Protein 3NGX (pdb70)

CATH classification: 3.40.50.720 (+1 more: 3.40.50.10860)

B-factor: mean 32.27, std 13.04, range [3.99, 75.67]

Solvent-accessible surface area: 23580 Å² total; per-residue (Å²): 140,60,2,114,0,78,68,6,8,118,118,24,20,128,87,10,71,34,75,11,124,196,48,55,17,160,1,24,2,30,0,0,4,12,28,105,58,118,48,4,14,87,60,0,112,14,0,54,139,69,0,181,173,4,41,6,65,18,64,50,25,95,55,137,137,24,58,49,174,87,0,55,123,78,0,54,58,5,16,147,54,116,134,19,16,0,0,4,1,3,72,81,29,60,206,78,39,48,18,43,57,0,1,127,62,4,33,55,62,7,0,0,15,0,10,3,4,46,0,4,0,23,1,2,11,78,100,53,31,0,16,4,6,26,0,47,0,0,0,6,0,0,70,78,68,52,36,102,73,23,41,1,1,0,0,24,59,36,26,69,11,0,6,2,0,4,4,0,0,1,26,67,52,2,6,2,1,5,0,8,106,112,11,131,79,29,9,52,32,0,102,86,8,64,0,0,0,0,12,55,47,135,63,36,34,0,44,101,125,25,2,44,89,34,1,0,0,0,4,17,4,105,15,150,61,119,162,120,53,56,3,0,11,54,74,148,49,0,23,159,60,7,68,1,0,2,22,33,87,12,1,13,38,26,0,24,2,0,2,0,0,27,2,0,5,75,0,5,61,49,21,122,118,100,169,150,52,5,128,0,94,75,10,8,78,112,26,3,123,88,2,75,35,42,12,120,170,54,58,16,158,0,24,2,34,0,2,3,8,28,124,54,121,53,4,16,93,55,0,114,14,0,36,141,58,0,148,116,2,42,3,69,9,72,53,30,95,51,142,130,26,67,40,164,81,3,62,137,82,2,62,70,2,13,162,52,110,140,16,18,0,0,5,1,2,69,81,26,54,208,85,51,48,19,43,62,0,0,132,60,5,34,64,56,6,1,0,19,0,12,4,6,41,0,3,0,21,0,4,8,83,101,55,37,0,7,4,5,29,0,45,0,0,1,12,0,0,65,80,64,45,31,98,81,26,32,1,1,0,0,21,62,38,22,65,12,0,6,0,0,4,4,0,0,1,26,67,37,4,1,3,5,6,0,7,107,102,13,173,82,28,6,52,28,0,104,90,11,67,0,0,1,0,17,49,43,145,70,34,32,0,45,97,135,27,3,45,84,33,1,0,0,0,6,15,4,113,18,156,60,127,144,137,54,44,2,0,5,58,80,145,41,0,19,153,67,8,72,1,1,1,20,34,92,23,2,12,37,26,0,25,3,1,3,0,0,30,2,0,2,81,0,6,52,54,17,131,118,94,162

Nearest PDB structures (foldseek):
  3ngl-assembly1_C  TM=1.002E+00  e=8.909E-53  Thermoplasma acidophilum
  3l07-assembly1_A  TM=9.560E-01  e=1.384E-26  Francisella tularensis subsp. tularensis SCHU S4
  9iuo-assembly1_A  TM=9.461E-01  e=1.171E-24  Homo sapiens
  4b4v-assembly1_B  TM=9.191E-01  e=6.097E-24  Acinetobacter baumannii ATCC 19606 = CIP 70.34 = JCM 6841
  4a5o-assembly2_D  TM=9.239E-01  e=5.607E-23  Pseudomonas aeruginosa PAO1

Sequence (550 aa):
KILRGEEIAEKKAENLHGIIERSGLEPSLKLIQIGDNEAASIYARAKIRRGKKIGIAVDLEKYDDISMKDLLKRIDDLAKDPQINGIMIENPLPKGFDYYEIVRNIPYYKDVDALSPYNQGLIALNREFLVPATPRAVIDIMDYYGYHENTVTIVNRSPVVGRPLSMMLLNRNYTVSVCHSKTKDIGSMTRSSKIVVVAVGRPGFLNREMVTPGSVVIDVGINYVNDKVVGDANFEDLSEYVEAITPVPGGVGPITATNILENVVKAAEFQKNNLKILRGEEIAEKKAENLHGIIERSGLEPSLKLIQIGDNEAASIYARAKIRRGKKIGIAVDLEKYDDISMKDLLKRIDDLAKDPQINGIMIENPLPKGFDYYEIVRNIPYYKDVDALSPYNQGLIALNREFLVPATPRAVIDIMDYYGYHENTVTIVNRSPVVGRPLSMMLLNRNYTVSVCHSKTKDIGSMTRSSKIVVVAVGRPGFLNREMVTPGSVVIDVGINYVNDKVVGDANFEDLSEYVEAITPVPGGVGPITATNILENVVKAAEFQKNNL

Radius of gyration: 24.46 Å; Cα contacts (8 Å, |Δi|>4): 1178; chains: 2; bounding box: 68×54×54 Å

Foldseek 3Di:
DAQFCQVLQVVLLVVLLVLCVVVVFQFEEEEEEEACDDVQVVLLVLLCVSCVVSRYHYYYDYDPDDDPVRVLVVQLVLLPPLNHLAYYYTDDDDPPDDPQVSQLSRPCLRHLQQLHPVQLVCLLVLNHQHAHQLLVLVVSSCVVVPHAQWEEEEADDDSNHQRSNVSNNVSRNHHYHYDYPPDPCQLVRQQVTQEYEYEDQAAAQAAPSSYAQNHAYQFSHWYQDPNDTATNHPCVRPVVRHPYYHGPPRHSVSNRSSSSVVSSSSSRVCSVVPD/DEQFCQVLQVVLLVVLLVLCVVVVFQFEAEEEEEADDDVQVVLLVVLCVSCVVRRYHYDYDYDPDDDPVVLLVVQLVLQVPLNHLAYYYTDDDDPPDDPQVSLCSRPQLRHLQQLHPVQLVCLQVLNHQRAHQLLVLVVSRCVVVPNAQWEEEEADDDSRHDSSNQSNNVSRNHHYHYHYDPDPDQLVVQAVTQEYEDAHQAAQQAAPSRYFQSHEYEFPYWYADPNDTATNHDVVRPVVTHPYYYGPPGHSPNNRSSSSVVSSSSSRVVSVPPD

Secondary structure (DSSP, 8-state):
-B---HHHHHHHHHHHHHHHHHTT---EEEEEEES--HHHHHHHHHHHHHHHHHT-EEEEEEESS--HHHHHHHHHHHHH-TT--EEEE-S---TT--HHHHHTTS-GGGBTT--SHHHHHHHHTT--SS--HHHHHHHHHHHHHT--S-EEEEE---TTTHHHHHHHHHHTT-EEEEE-TT-S-HHHHHHHSSEEEE-SS-TT-B-GGG--TT-EEEE---EEETTEEE-SB-HHHHHTTSSEE--TTTSSHHHHHHHHHHHHHHHHHHHHHH-/-B--SHHHHHHHHHHHHHHHHTTT---EEEEEEES--HHHHHHHHHHHHHHHHHT-EEEEEEES---HHHHHHHHHHHHH-TT--EEEE-S---TT--HHHHHTTS-GGGBTT--SHHHHHHHHTT--SS--HHHHHHHHHHHHTT--S-EEEEE---TTTHHHHHHHHHTTT-EEEEE-TT-S-HHHHHTTSSEEEE-S--TT-B-GGG--TT-EEEE---EESSSSEE-SB-HHHHTTTSSEE--TTTSSGGGHHHHHHHHHHHHHHHHHHH-

InterPro domains:
  IPR000672 Tetrahydrofolate dehydrogenase/cyclohydrolase [MF_01576] (1-273)
  IPR000672 Tetrahydrofolate dehydrogenase/cyclohydrolase [PR00085] (28-50)
  IPR000672 Tetrahydrofolate dehydrogenase/cyclohydrolase [PR00085] (68-95)
  IPR000672 Tetrahydrofolate dehydrogenase/cyclohydrolase [PR00085] (103-124)
  IPR000672 Tetrahydrofolate dehydrogenase/cyclohydrolase [PR00085] (146-166)
  IPR000672 Tetrahydrofolate dehydrogenase/cyclohydrolase [PR00085] (195-224)
  IPR000672 Tetrahydrofolate dehydrogenase/cyclohydrolase [PR00085] (229-245)
  IPR000672 Tetrahydrofolate dehydrogenase/cyclohydrolase [PR00085] (246-264)
  IPR020630 Tetrahydrofolate dehydrogenase/cyclohydrolase, catalytic domain [PF00763] (4-114)
  IPR020631 Tetrahydrofolate dehydrogenase/cyclohydrolase, NAD(P)-binding domain [PF02882] (133-272)
  IPR020631 Tetrahydrofolate dehydrogenase/cyclohydrolase, NAD(P)-binding domain [cd01080] (109-270)
  IPR020867 Tetrahydrofolate dehydrogenase/cyclohydrolase, conserved site [PS00767] (250-258)
  IPR036291 NAD(P)-binding domain superfamily [SSF51735] (116-271)
  IPR046346 Aminoacid dehydrogenase-like, N-terminal domain superfamily [SSF53223] (1-114)
  IPR054993 Bifunctional methylenetetrahydrofolate dehydrogenase/methenyltetrahydrofolate cyclohydrolase FolD [NF041156] (2-274)

Structure (mmCIF, N/CA/C/O backbone):
data_3NGX
#
_entry.id   3NGX
#
_cell.length_a   66.415
_cell.length_b   52.920
_cell.length_c   86.034
_cell.angle_alpha   90.00
_cell.angle_beta   97.77
_cell.angle_gamma   90.00
#
_symmetry.space_group_name_H-M   'P 1 21 1'
#
loop_
_entity.id
_entity.type
_entity.pdbx_description
1 polymer 'Bifunctional protein folD'
2 water water
#
loop_
_atom_site.group_PDB
_atom_site.id
_atom_site.type_symbol
_atom_site.label_atom_id
_atom_site.label_alt_id
_atom_site.label_comp_id
_atom_site.label_asym_id
_atom_site.label_entity_id
_atom_site.label_seq_id
_atom_site.pdbx_PDB_ins_code
_atom_site.Cartn_x
_atom_site.Cartn_y
_atom_site.Cartn_z
_atom_site.occupancy
_atom_site.B_iso_or_equiv
_atom_site.auth_seq_id
_atom_site.auth_comp_id
_atom_site.auth_asym_id
_atom_site.auth_atom_id
_atom_site.pdbx_PDB_model_num
ATOM 1 N N . LYS A 1 2 ? 8.637 -4.951 -3.202 1.00 26.11 2 LYS A N 1
ATOM 2 C CA . LYS A 1 2 ? 8.742 -6.339 -2.687 1.00 25.51 2 LYS A CA 1
ATOM 3 C C . LYS A 1 2 ? 9.561 -6.436 -1.396 1.00 24.98 2 LYS A C 1
ATOM 4 O O . LYS A 1 2 ? 9.242 -7.257 -0.578 1.00 26.31 2 LYS A O 1
ATOM 10 N N . ILE A 1 3 ? 10.580 -5.611 -1.167 1.00 23.04 3 ILE A N 1
ATOM 11 C CA . ILE A 1 3 ? 11.149 -5.622 0.184 1.00 22.85 3 ILE A CA 1
ATOM 12 C C . ILE A 1 3 ? 10.613 -4.454 0.969 1.00 23.07 3 ILE A C 1
ATOM 13 O O . ILE A 1 3 ? 10.848 -3.314 0.597 1.00 24.25 3 ILE A O 1
ATOM 18 N N . LEU A 1 4 ? 9.789 -4.733 1.978 1.00 22.69 4 LEU A N 1
ATOM 19 C CA . LEU A 1 4 ? 9.035 -3.630 2.630 1.00 22.94 4 LEU A CA 1
ATOM 20 C C . LEU A 1 4 ? 9.824 -3.021 3.753 1.00 21.94 4 LEU A C 1
ATOM 21 O O . LEU A 1 4 ? 9.754 -3.477 4.865 1.00 23.80 4 LEU A O 1
ATOM 26 N N .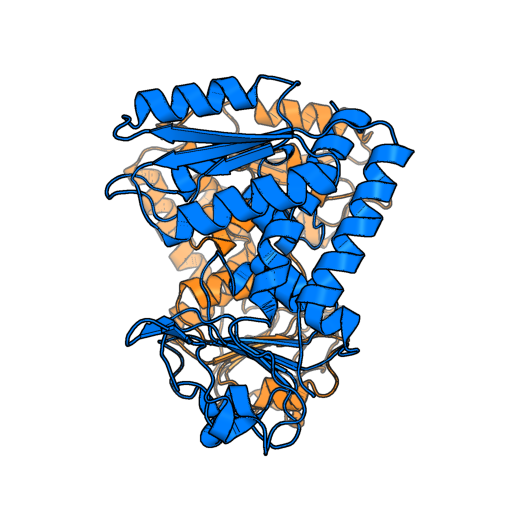 ARG A 1 5 ? 10.638 -2.038 3.421 1.00 21.22 5 ARG A N 1
ATOM 27 C CA . ARG A 1 5 ? 11.547 -1.391 4.376 1.00 21.90 5 ARG A CA 1
ATOM 28 C C . ARG A 1 5 ? 10.882 -0.256 5.116 1.00 20.75 5 ARG A C 1
ATOM 29 O O . ARG A 1 5 ? 10.004 0.426 4.584 1.00 20.42 5 ARG A O 1
ATOM 37 N N . GLY A 1 6 ? 11.352 -0.022 6.324 1.00 20.49 6 GLY A N 1
ATOM 38 C CA . GLY A 1 6 ? 10.743 0.958 7.175 1.00 21.17 6 GLY A CA 1
ATOM 39 C C . GLY A 1 6 ? 11.456 2.280 7.391 1.00 22.94 6 GLY A C 1
ATOM 40 O O . GLY A 1 6 ? 10.800 3.222 7.803 1.00 22.40 6 GLY A O 1
ATOM 41 N N . GLU A 1 7 ? 12.774 2.365 7.124 1.00 24.84 7 GLU A N 1
ATOM 42 C CA . GLU A 1 7 ? 13.583 3.473 7.642 1.00 27.32 7 GLU A CA 1
ATOM 43 C C . GLU A 1 7 ? 13.252 4.741 6.902 1.00 27.36 7 GLU A C 1
ATOM 44 O O . GLU A 1 7 ? 13.185 5.809 7.503 1.00 27.57 7 GLU A O 1
ATOM 50 N N . GLU A 1 8 ? 12.940 4.589 5.620 1.00 27.34 8 GLU A N 1
ATOM 51 C CA . GLU A 1 8 ? 12.631 5.706 4.727 1.00 27.21 8 GLU A CA 1
ATOM 52 C C . GLU A 1 8 ? 11.262 6.287 5.081 1.00 26.22 8 GLU A C 1
ATOM 53 O O . GLU A 1 8 ? 11.009 7.500 4.926 1.00 24.49 8 GLU A O 1
ATOM 59 N N . ILE A 1 9 ? 10.380 5.392 5.542 1.00 25.22 9 ILE A N 1
ATOM 60 C CA . ILE A 1 9 ? 9.082 5.782 6.064 1.00 23.59 9 ILE A CA 1
ATOM 61 C C . ILE A 1 9 ? 9.257 6.542 7.363 1.00 23.12 9 ILE A C 1
ATOM 62 O O . ILE A 1 9 ? 8.603 7.531 7.537 1.00 23.53 9 ILE A O 1
ATOM 67 N N . ALA A 1 10 ? 10.121 6.071 8.268 1.00 23.07 10 ALA A N 1
ATOM 68 C CA . ALA A 1 10 ? 10.426 6.786 9.508 1.00 23.51 10 ALA A CA 1
ATOM 69 C C . ALA A 1 10 ? 11.010 8.188 9.230 1.00 24.99 10 ALA A C 1
ATOM 70 O O . ALA A 1 10 ? 10.726 9.132 9.992 1.00 24.32 10 ALA A O 1
ATOM 72 N N . GLU A 1 11 ? 11.864 8.300 8.195 1.00 25.65 11 GLU A N 1
ATOM 73 C CA . GLU A 1 11 ? 12.518 9.568 7.868 1.00 26.76 11 GLU A CA 1
ATOM 74 C C . GLU A 1 11 ? 11.484 10.564 7.383 1.00 26.28 11 GLU A C 1
ATOM 75 O O . GLU A 1 11 ? 11.501 11.699 7.827 1.00 26.18 11 GLU A O 1
ATOM 81 N N . LYS A 1 12 ? 10.545 10.128 6.540 1.00 25.62 12 LYS A N 1
ATOM 82 C CA . LYS A 1 12 ? 9.461 11.014 6.075 1.00 25.92 12 LYS A CA 1
ATOM 83 C C . LYS A 1 12 ? 8.535 11.482 7.190 1.00 25.92 12 LYS A C 1
ATOM 84 O O . LYS A 1 12 ? 8.137 12.656 7.218 1.00 25.12 12 LYS A O 1
ATOM 90 N N . LYS A 1 13 ? 8.152 10.546 8.061 1.00 24.95 13 LYS A N 1
ATOM 91 C CA . LYS A 1 13 ? 7.351 10.857 9.213 1.00 25.63 13 LYS A CA 1
ATOM 92 C C . LYS A 1 13 ? 8.099 11.848 10.129 1.00 25.34 13 LYS A C 1
ATOM 93 O O . LYS A 1 13 ? 7.527 12.740 10.689 1.00 25.30 13 LYS A O 1
ATOM 99 N N . ALA A 1 14 ? 9.380 11.682 10.278 1.00 26.21 14 ALA A N 1
ATOM 100 C CA . ALA A 1 14 ? 10.081 12.519 11.207 1.00 28.28 14 ALA A CA 1
ATOM 101 C C . ALA A 1 14 ? 10.237 13.955 10.663 1.00 30.22 14 ALA A C 1
ATOM 102 O O . ALA A 1 14 ? 10.126 14.932 11.461 1.00 30.95 14 ALA A O 1
ATOM 104 N N . GLU A 1 15 ? 10.482 14.080 9.345 1.00 31.16 15 GLU A N 1
ATOM 105 C CA . GLU A 1 15 ? 10.461 15.376 8.630 1.00 32.58 15 GLU A CA 1
ATOM 106 C C . GLU A 1 15 ? 9.124 16.075 8.807 1.00 32.79 15 GLU A C 1
ATOM 107 O O . GLU A 1 15 ? 9.055 17.264 9.087 1.00 32.49 15 GLU A O 1
ATOM 113 N N . ASN A 1 16 ? 8.013 15.384 8.648 1.00 33.90 16 ASN A N 1
ATOM 114 C CA . ASN A 1 16 ? 6.828 16.211 8.734 1.00 34.67 16 ASN A CA 1
ATOM 115 C C . ASN A 1 16 ? 6.349 16.508 10.170 1.00 34.33 16 ASN A C 1
ATOM 116 O O . ASN A 1 16 ? 5.625 17.462 10.412 1.00 33.23 16 ASN A O 1
ATOM 121 N N . LEU A 1 17 ? 6.824 15.701 11.115 1.00 34.17 17 LEU A N 1
ATOM 122 C CA . LEU A 1 17 ? 6.644 15.953 12.516 1.00 33.67 17 LEU A CA 1
ATOM 123 C C . LEU A 1 17 ? 7.396 17.245 12.895 1.00 34.05 17 LEU A C 1
ATOM 124 O O . LEU A 1 17 ? 6.839 18.084 13.601 1.00 32.98 17 LEU A O 1
ATOM 129 N N . HIS A 1 18 ? 8.648 17.355 12.431 1.00 34.23 18 HIS A N 1
ATOM 130 C CA . HIS A 1 18 ? 9.489 18.528 12.595 1.00 36.69 18 HIS A CA 1
ATOM 131 C C . HIS A 1 18 ? 8.690 19.715 12.104 1.00 37.41 18 HIS A C 1
ATOM 132 O O . HIS A 1 18 ? 8.414 20.664 12.872 1.00 37.80 18 HIS A O 1
ATOM 139 N N . GLY A 1 19 ? 8.298 19.620 10.833 1.00 37.88 19 GLY A N 1
ATOM 140 C CA . GLY A 1 19 ? 7.446 20.569 10.172 1.00 38.18 19 GLY A CA 1
ATOM 141 C C . GLY A 1 19 ? 6.247 20.969 10.998 1.00 39.08 19 GLY A C 1
ATOM 142 O O . GLY A 1 19 ? 5.987 22.162 11.098 1.00 39.71 19 GLY A O 1
ATOM 143 N N . ILE A 1 20 ? 5.522 20.007 11.580 1.00 39.13 20 ILE A N 1
ATOM 144 C CA . ILE A 1 20 ? 4.303 20.317 12.365 1.00 40.41 20 ILE A CA 1
ATOM 145 C C . ILE A 1 20 ? 4.634 21.088 13.677 1.00 41.50 20 ILE A C 1
ATOM 146 O O . ILE A 1 20 ? 3.915 22.026 14.052 1.00 41.92 20 ILE A O 1
ATOM 151 N N . ILE A 1 21 ? 5.721 20.696 14.342 1.00 41.67 21 ILE A N 1
ATOM 152 C CA . ILE A 1 21 ? 6.213 21.386 15.517 1.00 43.09 21 ILE A CA 1
ATOM 153 C C . ILE A 1 21 ? 6.592 22.840 15.216 1.00 45.60 21 ILE A C 1
ATOM 154 O O . ILE A 1 21 ? 5.998 23.765 15.811 1.00 46.29 21 ILE A O 1
ATOM 159 N N . GLU A 1 22 ? 7.556 23.039 14.309 1.00 47.34 22 GLU A N 1
ATOM 160 C CA . GLU A 1 22 ? 8.051 24.370 13.992 1.00 49.30 22 GLU A CA 1
ATOM 161 C C . GLU A 1 22 ? 6.926 25.266 13.583 1.00 50.47 22 GLU A C 1
ATOM 162 O O . GLU A 1 22 ? 6.876 26.420 14.015 1.00 51.31 22 GLU A O 1
ATOM 168 N N . ARG A 1 23 ? 6.019 24.707 12.778 1.00 51.34 23 ARG A N 1
ATOM 169 C CA . ARG A 1 23 ? 4.848 25.408 12.283 1.00 51.98 23 ARG A CA 1
ATOM 170 C C . ARG A 1 23 ? 4.036 25.923 13.462 1.00 51.65 23 ARG A C 1
ATOM 171 O O . ARG A 1 23 ? 4.027 27.127 13.679 1.00 52.47 23 ARG A O 1
ATOM 179 N N . SER A 1 24 ? 3.394 25.045 14.241 1.00 51.26 24 SER A N 1
ATOM 180 C CA . SER A 1 24 ? 2.442 25.512 15.267 1.00 50.16 24 SER A CA 1
ATOM 181 C C . SER A 1 24 ? 3.046 25.812 16.644 1.00 48.83 24 SER A C 1
ATOM 182 O O . SER A 1 24 ? 2.355 25.746 17.659 1.00 49.56 24 SER A O 1
ATOM 185 N N . GLY A 1 25 ? 4.325 26.171 16.657 1.00 47.56 25 GLY A N 1
ATOM 186 C CA . GLY A 1 25 ? 5.037 26.600 17.872 1.00 45.74 25 GLY A CA 1
ATOM 187 C C . GLY A 1 25 ? 5.248 25.646 19.055 1.00 44.15 25 GLY A C 1
ATOM 188 O O . GLY A 1 25 ? 5.881 26.047 20.038 1.00 44.64 25 GLY A O 1
ATOM 189 N N . LEU A 1 26 ? 4.741 24.405 18.978 1.00 41.95 26 LEU A N 1
ATOM 190 C CA . LEU A 1 26 ? 4.788 23.462 20.116 1.00 39.21 26 LEU A CA 1
ATOM 191 C C . LEU A 1 26 ? 6.203 23.216 20.545 1.00 37.78 26 LEU A C 1
ATOM 192 O O . LEU A 1 26 ? 7.159 23.381 19.773 1.00 36.98 26 LEU A O 1
ATOM 197 N N . GLU A 1 27 ? 6.331 22.798 21.787 1.00 36.18 27 GLU A N 1
ATOM 198 C CA . GLU A 1 27 ? 7.607 22.363 22.308 1.00 35.67 27 GLU A CA 1
ATOM 199 C C . GLU A 1 27 ? 7.319 21.042 23.052 1.00 33.62 27 GLU A C 1
ATOM 200 O O . GLU A 1 27 ? 7.284 21.026 24.297 1.00 32.51 27 GLU A O 1
ATOM 206 N N . PRO A 1 28 ? 7.050 19.942 22.297 1.00 31.42 28 PRO A N 1
ATOM 207 C CA . PRO A 1 28 ? 6.585 18.732 23.021 1.00 29.97 28 PRO A CA 1
ATOM 208 C C . PRO A 1 28 ? 7.631 18.095 23.928 1.00 29.12 28 PRO A C 1
ATOM 209 O O . PRO A 1 28 ? 8.805 18.031 23.590 1.00 28.39 28 PRO A O 1
ATOM 213 N N . SER A 1 29 ? 7.172 17.686 25.103 1.00 28.50 29 SER A N 1
ATOM 214 C CA . SER A 1 29 ? 7.974 17.008 26.072 1.00 29.18 29 SER A CA 1
ATOM 215 C C . SER A 1 29 ? 7.471 15.607 26.329 1.00 28.15 29 SER A C 1
ATOM 216 O O . SER A 1 29 ? 6.276 15.401 26.555 1.00 27.93 29 SER A O 1
ATOM 219 N N . LEU A 1 30 ? 8.406 14.668 26.379 1.00 28.04 30 LEU A N 1
ATOM 220 C CA . LEU A 1 30 ? 8.079 13.293 26.649 1.00 28.56 30 LEU A CA 1
ATOM 221 C C . LEU A 1 30 ? 8.923 12.744 27.816 1.00 29.05 30 LEU A C 1
ATOM 222 O O . LEU A 1 30 ? 10.152 12.829 27.762 1.00 30.04 30 LEU A O 1
ATOM 227 N N . LYS A 1 31 ? 8.270 12.140 28.816 1.00 29.27 31 LYS A N 1
ATOM 228 C CA . LYS A 1 31 ? 8.949 11.444 29.916 1.00 30.47 31 LYS A CA 1
ATOM 229 C C . LYS A 1 31 ? 8.897 9.936 29.732 1.00 30.82 31 LYS A C 1
ATOM 230 O O . LYS A 1 31 ? 7.868 9.358 29.388 1.00 31.08 31 LYS A O 1
ATOM 236 N N . LEU A 1 32 ? 10.009 9.294 30.011 1.00 30.48 32 LEU A N 1
ATOM 237 C CA . LEU A 1 32 ? 10.114 7.883 29.813 1.00 30.74 32 LEU A CA 1
ATOM 238 C C . LEU A 1 32 ? 10.491 7.359 31.183 1.00 31.30 32 LEU A C 1
ATOM 239 O O . LEU A 1 32 ? 11.396 7.902 31.823 1.00 32.88 32 LEU A O 1
ATOM 244 N N . ILE A 1 33 ? 9.777 6.356 31.667 1.00 31.69 33 ILE A N 1
ATOM 245 C CA . ILE A 1 33 ? 10.088 5.756 32.952 1.00 31.95 33 ILE A CA 1
ATOM 246 C C . ILE A 1 33 ? 10.563 4.350 32.638 1.00 32.35 33 ILE A C 1
ATOM 247 O O . ILE A 1 33 ? 9.923 3.643 31.872 1.00 32.17 33 ILE A O 1
ATOM 252 N N . GLN A 1 34 ? 11.687 3.963 33.219 1.00 32.63 34 GLN A N 1
ATOM 253 C CA . GLN A 1 34 ? 12.206 2.622 33.071 1.00 34.00 34 GLN A CA 1
ATOM 254 C C . GLN A 1 34 ? 12.559 2.071 34.446 1.00 34.86 34 GLN A C 1
ATOM 255 O O . GLN A 1 34 ? 13.118 2.780 35.316 1.00 33.97 34 GLN A O 1
ATOM 261 N N . ILE A 1 35 ? 12.176 0.817 34.661 1.00 35.60 35 ILE A N 1
ATOM 262 C CA . ILE A 1 35 ? 12.476 0.139 35.920 1.00 36.91 35 ILE A CA 1
ATOM 263 C C . ILE A 1 35 ? 13.273 -1.115 35.589 1.00 37.41 35 ILE A C 1
ATOM 264 O O . ILE A 1 35 ? 12.782 -1.948 34.853 1.00 38.28 35 ILE A O 1
ATOM 269 N N . GLY A 1 36 ? 14.488 -1.238 36.120 1.00 38.28 36 GLY A N 1
ATOM 270 C CA . GLY A 1 36 ? 15.350 -2.408 35.836 1.00 40.03 36 GLY A CA 1
ATOM 271 C C . GLY A 1 36 ? 16.349 -2.066 34.752 1.00 40.41 36 GLY A C 1
ATOM 272 O O . GLY A 1 36 ? 16.551 -0.901 34.435 1.00 40.70 36 GLY A O 1
ATOM 273 N N . ASP A 1 37 ? 16.999 -3.052 34.164 1.00 41.29 37 ASP A N 1
ATOM 274 C CA . ASP A 1 37 ? 17.995 -2.659 33.185 1.00 42.39 37 ASP A CA 1
ATOM 275 C C . ASP A 1 37 ? 17.857 -3.427 31.896 1.00 42.11 37 ASP A C 1
ATOM 276 O O . ASP A 1 37 ? 18.825 -3.487 31.099 1.00 42.02 37 ASP A O 1
ATOM 281 N N . ASN A 1 38 ? 16.662 -3.995 31.678 1.00 40.60 38 ASN A N 1
ATOM 282 C CA . ASN A 1 38 ? 16.384 -4.679 30.421 1.00 39.84 38 ASN A CA 1
ATOM 283 C C . ASN A 1 38 ? 16.946 -3.951 29.222 1.00 38.69 38 ASN A C 1
ATOM 284 O O . ASN A 1 38 ? 16.788 -2.739 29.081 1.00 38.91 38 ASN A O 1
ATOM 289 N N . GLU A 1 39 ? 17.586 -4.721 28.350 1.00 37.63 39 GLU A N 1
ATOM 290 C CA . GLU A 1 39 ? 18.402 -4.214 27.265 1.00 36.25 39 GLU A CA 1
ATOM 291 C C . GLU A 1 39 ? 17.510 -3.805 26.066 1.00 34.89 39 GLU A C 1
ATOM 292 O O . GLU A 1 39 ? 17.729 -2.736 25.472 1.00 34.63 39 GLU A O 1
ATOM 298 N N . ALA A 1 40 ? 16.512 -4.614 25.695 1.00 32.27 40 ALA A N 1
ATOM 299 C CA . ALA A 1 40 ? 15.600 -4.111 24.653 1.00 30.59 40 ALA A CA 1
ATOM 300 C C . ALA A 1 40 ? 14.984 -2.746 25.064 1.00 28.92 40 ALA A C 1
ATOM 301 O O . ALA A 1 40 ? 14.971 -1.836 24.295 1.00 28.02 40 ALA A O 1
ATOM 303 N N . ALA A 1 41 ? 14.539 -2.589 26.301 1.00 28.12 41 ALA A N 1
ATOM 304 C CA . ALA A 1 41 ? 13.854 -1.339 26.691 1.00 28.01 41 ALA A CA 1
ATOM 305 C C . ALA A 1 41 ? 14.758 -0.145 26.522 1.00 28.02 41 ALA A C 1
ATOM 306 O O . ALA A 1 41 ? 14.329 0.928 26.125 1.00 27.66 41 ALA A O 1
ATOM 308 N N . SER A 1 42 ? 16.034 -0.365 26.812 1.00 28.74 42 SER A N 1
ATOM 309 C CA . SER A 1 42 ? 17.048 0.676 26.822 1.00 28.48 42 SER A CA 1
ATOM 310 C C . SER A 1 42 ? 17.357 1.168 25.421 1.00 27.48 42 SER A C 1
ATOM 311 O O . SER A 1 42 ? 17.561 2.360 25.200 1.00 27.35 42 SER A O 1
ATOM 314 N N . ILE A 1 43 ? 17.439 0.244 24.486 1.00 26.17 43 ILE A N 1
ATOM 315 C CA . ILE A 1 43 ? 17.709 0.624 23.102 1.00 26.30 43 ILE A CA 1
ATOM 316 C C . ILE A 1 43 ? 16.535 1.446 22.564 1.00 25.93 43 ILE A C 1
ATOM 317 O O . ILE A 1 43 ? 16.730 2.460 21.890 1.00 25.48 43 ILE A O 1
ATOM 322 N N . TYR A 1 44 ? 15.327 0.977 22.886 1.00 25.99 44 TYR A N 1
ATOM 323 C CA . TYR A 1 44 ? 14.073 1.623 22.548 1.00 26.08 44 TYR A CA 1
ATOM 324 C C . TYR A 1 44 ? 14.002 2.995 23.157 1.00 26.53 44 TYR A C 1
ATOM 325 O O . TYR A 1 44 ? 13.672 3.961 22.477 1.00 28.62 44 TYR A O 1
ATOM 334 N N . ALA A 1 45 ? 14.284 3.113 24.439 1.00 26.47 45 ALA A N 1
ATOM 335 C CA . ALA A 1 45 ? 14.345 4.461 25.045 1.00 27.35 45 ALA A CA 1
ATOM 336 C C . ALA A 1 45 ? 15.317 5.443 24.342 1.00 27.49 45 ALA A C 1
ATOM 337 O O . ALA A 1 45 ? 14.947 6.564 23.958 1.00 28.31 45 ALA A O 1
ATOM 339 N N . ARG A 1 46 ? 16.557 5.020 24.175 1.00 27.86 46 ARG A N 1
ATOM 340 C CA . ARG A 1 46 ? 17.568 5.852 23.537 1.00 28.70 46 ARG A CA 1
ATOM 341 C C . ARG A 1 46 ? 17.222 6.215 22.074 1.00 28.23 46 ARG A C 1
ATOM 342 O O . ARG A 1 46 ? 17.549 7.312 21.623 1.00 28.51 46 ARG A O 1
ATOM 350 N N . ALA A 1 47 ? 16.585 5.299 21.335 1.00 26.51 47 ALA A N 1
ATOM 351 C CA . ALA A 1 47 ? 16.084 5.605 19.984 1.00 25.73 47 ALA A CA 1
ATOM 352 C C . ALA A 1 47 ? 15.047 6.715 20.022 1.00 24.83 47 ALA A C 1
ATOM 353 O O . ALA A 1 47 ? 15.078 7.673 19.193 1.00 25.07 47 ALA A O 1
ATOM 355 N N . LYS A 1 48 ? 14.129 6.633 20.978 1.00 23.06 48 LYS A N 1
ATOM 356 C CA . LYS A 1 48 ? 13.207 7.783 21.149 1.00 23.58 48 LYS A CA 1
ATOM 357 C C . LYS A 1 48 ? 13.925 9.100 21.580 1.00 23.51 48 LYS A C 1
ATOM 358 O O . LYS A 1 48 ? 13.589 10.186 21.113 1.00 22.70 48 LYS A O 1
ATOM 364 N N . ILE A 1 49 ? 14.929 9.020 22.436 1.00 23.79 49 ILE A N 1
ATOM 365 C CA . ILE A 1 49 ? 15.649 10.261 22.707 1.00 25.21 49 ILE A CA 1
ATOM 366 C C . ILE A 1 49 ? 16.374 10.805 21.454 1.00 27.61 49 ILE A C 1
ATOM 367 O O . ILE A 1 49 ? 16.331 12.042 21.137 1.00 28.61 49 ILE A O 1
ATOM 372 N N . ARG A 1 50 ? 17.015 9.896 20.728 1.00 28.96 50 ARG A N 1
ATOM 373 C CA . ARG A 1 50 ? 17.804 10.269 19.544 1.00 31.44 50 ARG A CA 1
ATOM 374 C C . ARG A 1 50 ? 16.935 10.910 18.466 1.00 31.84 50 ARG A C 1
ATOM 375 O O . ARG A 1 50 ? 17.237 12.022 18.046 1.00 31.95 50 ARG A O 1
ATOM 383 N N . ARG A 1 51 ? 15.849 10.247 18.037 1.00 33.28 51 ARG A N 1
ATOM 384 C CA . ARG A 1 51 ? 14.978 10.842 17.007 1.00 34.55 51 ARG A CA 1
ATOM 385 C C . ARG A 1 51 ? 14.220 12.058 17.544 1.00 35.46 51 ARG A C 1
ATOM 386 O O . ARG A 1 51 ? 13.882 12.971 16.766 1.00 35.90 51 ARG A O 1
ATOM 394 N N . GLY A 1 52 ? 13.961 12.079 18.856 1.00 35.47 52 GLY A N 1
ATOM 395 C CA . GLY A 1 52 ? 13.326 13.226 19.497 1.00 36.51 52 GLY A CA 1
ATOM 396 C C . GLY A 1 52 ? 14.180 14.476 19.387 1.00 37.50 52 GLY A C 1
ATOM 397 O O . GLY A 1 52 ? 13.695 15.549 19.059 1.00 37.07 52 GLY A O 1
ATOM 398 N N . LYS A 1 53 ? 15.471 14.322 19.636 1.00 38.91 53 LYS A N 1
ATOM 399 C CA . LYS A 1 53 ? 16.403 15.455 19.618 1.00 40.26 53 LYS A CA 1
ATOM 400 C C . LYS A 1 53 ? 16.473 16.088 18.219 1.00 40.07 53 LYS A C 1
ATOM 401 O O . LYS A 1 53 ? 16.623 17.296 18.084 1.00 40.91 53 LYS A O 1
ATOM 407 N N . LYS A 1 54 ? 16.340 15.266 17.183 1.00 40.01 54 LYS A N 1
ATOM 408 C CA . LYS A 1 54 ? 16.370 15.708 15.765 1.00 39.51 54 LYS A CA 1
ATOM 409 C C . LYS A 1 54 ? 15.071 16.392 15.282 1.00 38.19 54 LYS A C 1
ATOM 410 O O . LYS A 1 54 ? 15.122 17.380 14.534 1.00 37.74 54 LYS A O 1
ATOM 416 N N . ILE A 1 55 ? 13.921 15.843 15.701 1.00 36.94 55 ILE A N 1
ATOM 417 C CA . ILE A 1 55 ? 12.566 16.335 15.366 1.00 35.44 55 ILE A CA 1
ATOM 418 C C . ILE A 1 55 ? 12.232 17.632 16.085 1.00 34.09 55 ILE A C 1
ATOM 419 O O . ILE A 1 55 ? 11.392 18.401 15.608 1.00 35.28 55 ILE A O 1
ATOM 424 N N . GLY A 1 56 ? 12.862 17.877 17.234 1.00 32.67 56 GLY A N 1
ATOM 425 C CA . GLY A 1 56 ? 12.477 19.011 18.125 1.00 30.09 56 GLY A CA 1
ATOM 426 C C . GLY A 1 56 ? 11.627 18.616 19.346 1.00 28.27 56 GLY A C 1
ATOM 427 O O . GLY A 1 56 ? 10.755 19.363 19.795 1.00 27.66 56 GLY A O 1
ATOM 428 N N . ILE A 1 57 ? 11.877 17.436 19.895 1.00 26.97 57 ILE A N 1
ATOM 429 C CA . ILE A 1 57 ? 11.036 16.891 20.951 1.00 25.71 57 ILE A CA 1
ATOM 430 C C . ILE A 1 57 ? 11.944 16.605 22.070 1.00 25.71 57 ILE A C 1
ATOM 431 O O . ILE A 1 57 ? 12.926 15.863 21.922 1.00 26.57 57 ILE A O 1
ATOM 436 N N . ALA A 1 58 ? 11.642 17.203 23.204 1.00 25.71 58 ALA A N 1
ATOM 437 C CA . ALA A 1 58 ? 12.440 16.961 24.392 1.00 26.49 58 ALA A CA 1
ATOM 438 C C . ALA A 1 58 ? 12.009 15.619 25.007 1.00 26.48 58 ALA A C 1
ATOM 439 O O . ALA A 1 58 ? 10.888 15.455 25.453 1.00 27.96 58 ALA A O 1
ATOM 441 N N . VAL A 1 59 ? 12.887 14.654 25.019 1.00 26.76 59 VAL A N 1
ATOM 442 C CA . VAL A 1 59 ? 12.565 13.360 25.560 1.00 27.48 59 VAL A CA 1
ATOM 443 C C . VAL A 1 59 ? 13.499 13.061 26.709 1.00 29.38 59 VAL A C 1
ATOM 444 O O . VAL A 1 59 ? 14.723 13.045 26.533 1.00 29.08 59 VAL A O 1
ATOM 448 N N . ASP A 1 60 ? 12.927 12.788 27.879 1.00 30.50 60 ASP A N 1
ATOM 449 C CA . ASP A 1 60 ? 13.750 12.477 29.042 1.00 32.47 60 ASP A CA 1
ATOM 450 C C . ASP A 1 60 ? 13.485 11.082 29.662 1.00 31.90 60 ASP A C 1
ATOM 451 O O . ASP A 1 60 ? 12.335 10.721 29.924 1.00 32.72 60 ASP A O 1
ATOM 456 N N . LEU A 1 61 ? 14.547 10.319 29.895 1.00 31.75 61 LEU A N 1
ATOM 457 C CA . LEU A 1 61 ? 14.463 9.000 30.567 1.00 31.58 61 LEU A CA 1
ATOM 458 C C . LEU A 1 61 ? 14.717 9.102 32.082 1.00 32.05 61 LEU A C 1
ATOM 459 O O . LEU A 1 61 ? 15.559 9.883 32.521 1.00 31.57 61 LEU A O 1
ATOM 464 N N . GLU A 1 62 ? 13.948 8.360 32.874 1.00 32.58 62 GLU A N 1
ATOM 465 C CA . GLU A 1 62 ? 14.146 8.310 34.323 1.00 33.34 62 GLU A CA 1
ATOM 466 C C . GLU A 1 62 ? 14.210 6.852 34.558 1.00 34.33 62 GLU A C 1
ATOM 467 O O . GLU A 1 62 ? 13.189 6.184 34.392 1.00 33.99 62 GLU A O 1
ATOM 473 N N . LYS A 1 63 ? 15.407 6.380 34.901 1.00 35.23 63 LYS A N 1
ATOM 474 C CA . LYS A 1 63 ? 15.678 5.008 35.243 1.00 37.11 63 LYS A CA 1
ATOM 475 C C . LYS A 1 63 ? 15.592 4.870 36.773 1.00 38.98 63 LYS A C 1
ATOM 476 O O . LYS A 1 63 ? 16.027 5.759 37.527 1.00 39.18 63 LYS A O 1
ATOM 482 N N . TYR A 1 64 ? 15.036 3.759 37.234 1.00 40.45 64 TYR A N 1
ATOM 483 C CA . TYR A 1 64 ? 14.983 3.461 38.648 1.00 42.55 64 TYR A CA 1
ATOM 484 C C . TYR A 1 64 ? 15.422 2.035 38.818 1.00 44.50 64 TYR A C 1
ATOM 485 O O . TYR A 1 64 ? 14.822 1.131 38.236 1.00 44.80 64 TYR A O 1
ATOM 494 N N . ASP A 1 65 ? 16.462 1.819 39.618 1.00 47.09 65 ASP A N 1
ATOM 495 C CA . ASP A 1 65 ? 16.868 0.455 39.911 1.00 49.17 65 ASP A CA 1
ATOM 496 C C . ASP A 1 65 ? 15.768 -0.285 40.620 1.00 49.80 65 ASP A C 1
ATOM 497 O O . ASP A 1 65 ? 15.393 -1.382 40.217 1.00 49.82 65 ASP A O 1
ATOM 502 N N . ASP A 1 66 ? 15.223 0.354 41.647 1.00 51.11 66 ASP A N 1
ATOM 503 C CA . ASP A 1 66 ? 14.177 -0.236 42.471 1.00 52.54 66 ASP A CA 1
ATOM 504 C C . ASP A 1 66 ? 13.274 0.920 42.811 1.00 52.18 66 ASP A C 1
ATOM 505 O O . ASP A 1 66 ? 13.761 2.006 43.151 1.00 52.22 66 ASP A O 1
ATOM 510 N N . ILE A 1 67 ? 11.969 0.691 42.691 1.00 51.68 67 ILE A N 1
ATOM 511 C CA . ILE A 1 67 ? 10.973 1.660 43.121 1.00 51.51 67 ILE A CA 1
ATOM 512 C C . ILE A 1 67 ? 9.730 0.900 43.498 1.00 51.82 67 ILE A C 1
ATOM 513 O O . ILE A 1 67 ? 9.407 -0.133 42.903 1.00 52.08 67 ILE A O 1
ATOM 518 N N . SER A 1 68 ? 9.040 1.417 44.499 1.00 52.14 68 SER A N 1
ATOM 519 C CA . SER A 1 68 ? 7.869 0.761 45.028 1.00 52.60 68 SER A CA 1
ATOM 520 C C . SER A 1 68 ? 6.680 1.124 44.157 1.00 52.77 68 SER A C 1
ATOM 521 O O . SER A 1 68 ? 6.732 2.101 43.404 1.00 52.92 68 SER A O 1
ATOM 524 N N . MET A 1 69 ? 5.600 0.361 44.272 1.00 52.94 69 MET A N 1
ATOM 525 C CA . MET A 1 69 ? 4.379 0.749 43.600 1.00 53.21 69 MET A CA 1
ATOM 526 C C . MET A 1 69 ? 3.939 2.147 44.026 1.00 53.10 69 MET A C 1
ATOM 527 O O . MET A 1 69 ? 3.727 3.010 43.165 1.00 53.26 69 MET A O 1
ATOM 532 N N . LYS A 1 70 ? 3.844 2.369 45.345 1.00 52.81 70 LYS A N 1
ATOM 533 C CA . LYS A 1 70 ? 3.374 3.645 45.909 1.00 52.47 70 LYS A CA 1
ATOM 534 C C . LYS A 1 70 ? 4.176 4.857 45.425 1.00 51.31 70 LYS A C 1
ATOM 535 O O . LYS A 1 70 ? 3.575 5.873 45.070 1.00 51.80 70 LYS A O 1
ATOM 541 N N . ASP A 1 71 ? 5.508 4.756 45.429 1.00 49.43 71 ASP A N 1
ATOM 542 C CA . ASP A 1 71 ? 6.378 5.791 44.863 1.00 48.10 71 ASP A CA 1
ATOM 543 C C . ASP A 1 71 ? 6.140 6.014 43.362 1.00 46.53 71 ASP A C 1
ATOM 544 O O . ASP A 1 71 ? 6.114 7.168 42.878 1.00 45.52 71 ASP A O 1
ATOM 549 N N . LEU A 1 72 ? 5.957 4.912 42.637 1.00 44.06 72 LEU A N 1
ATOM 550 C CA . LEU A 1 72 ? 5.928 5.006 41.199 1.00 42.14 72 LEU A CA 1
ATOM 551 C C . LEU A 1 72 ? 4.633 5.683 40.782 1.00 40.54 72 LEU A C 1
ATOM 552 O O . LEU A 1 72 ? 4.637 6.573 39.908 1.00 39.21 72 LEU A O 1
ATOM 557 N N . LEU A 1 73 ? 3.547 5.292 41.446 1.00 39.56 73 LEU A N 1
ATOM 558 C CA . LEU A 1 73 ? 2.248 5.919 41.246 1.00 39.06 73 LEU A CA 1
ATOM 559 C C . LEU A 1 73 ? 2.256 7.401 41.594 1.00 38.68 73 LEU A C 1
ATOM 560 O O . LEU A 1 73 ? 1.615 8.214 40.890 1.00 38.98 73 LEU A O 1
ATOM 565 N N . LYS A 1 74 ? 2.995 7.754 42.651 1.00 37.39 74 LYS A N 1
ATOM 566 C CA . LYS A 1 74 ? 3.152 9.136 43.036 1.00 36.80 74 LYS A CA 1
ATOM 567 C C . LYS A 1 74 ? 3.963 9.890 41.983 1.00 35.51 74 LYS A C 1
ATOM 568 O O . LYS A 1 74 ? 3.568 10.970 41.579 1.00 35.71 74 LYS A O 1
ATOM 574 N N . ARG A 1 75 ? 5.078 9.326 41.524 1.00 34.41 75 ARG A N 1
ATOM 575 C CA . ARG A 1 75 ? 5.818 9.957 40.453 1.00 33.79 75 ARG A CA 1
ATOM 576 C C . ARG A 1 75 ? 4.925 10.234 39.241 1.00 33.96 75 ARG A C 1
ATOM 577 O O . ARG A 1 75 ? 4.949 11.329 38.689 1.00 34.25 75 ARG A O 1
ATOM 585 N N . ILE A 1 76 ? 4.105 9.251 38.854 1.00 34.78 76 ILE A N 1
ATOM 586 C CA . ILE A 1 76 ? 3.299 9.327 37.622 1.00 35.30 76 ILE A CA 1
ATOM 587 C C . ILE A 1 76 ? 2.243 10.429 37.795 1.00 36.32 76 ILE A C 1
ATOM 588 O O . ILE A 1 76 ? 2.077 11.328 36.943 1.00 36.59 76 ILE A O 1
ATOM 593 N N . ASP A 1 77 ? 1.562 10.373 38.927 1.00 36.46 77 ASP A N 1
ATOM 594 C CA . ASP A 1 77 ? 0.660 11.430 39.329 1.00 37.27 77 ASP A CA 1
ATOM 595 C C . ASP A 1 77 ? 1.291 12.819 39.262 1.00 36.22 77 ASP A C 1
ATOM 596 O O . ASP A 1 77 ? 0.650 13.750 38.785 1.00 36.47 77 ASP A O 1
ATOM 601 N N . ASP A 1 78 ? 2.544 12.967 39.672 1.00 35.60 78 ASP A N 1
ATOM 602 C CA . ASP A 1 78 ? 3.185 14.301 39.565 1.00 36.44 78 ASP A CA 1
ATOM 603 C C . ASP A 1 78 ? 3.448 14.761 38.111 1.00 35.76 78 ASP A C 1
ATOM 604 O O . ASP A 1 78 ? 3.203 15.945 37.759 1.00 35.44 78 ASP A O 1
ATOM 609 N N . LEU A 1 79 ? 3.933 13.826 37.272 1.00 35.14 79 LEU A N 1
ATOM 610 C CA . LEU A 1 79 ? 4.092 14.066 35.826 1.00 33.49 79 LEU A CA 1
ATOM 611 C C . LEU A 1 79 ? 2.755 14.336 35.165 1.00 33.40 79 LEU A C 1
ATOM 612 O O . LEU A 1 79 ? 2.654 15.228 34.302 1.00 33.20 79 LEU A O 1
ATOM 617 N N . ALA A 1 80 ? 1.721 13.602 35.590 1.00 32.83 80 ALA A N 1
ATOM 618 C CA . ALA A 1 80 ? 0.364 13.815 35.100 1.00 33.53 80 ALA A CA 1
ATOM 619 C C . ALA A 1 80 ? -0.105 15.258 35.258 1.00 34.19 80 ALA A C 1
ATOM 620 O O . ALA A 1 80 ? -0.812 15.768 34.388 1.00 34.60 80 ALA A O 1
ATOM 622 N N . LYS A 1 81 ? 0.279 15.908 36.365 1.00 34.48 81 LYS A N 1
ATOM 623 C CA . LYS A 1 81 ? -0.201 17.269 36.684 1.00 35.07 81 LYS A CA 1
ATOM 624 C C . LYS A 1 81 ? 0.660 18.404 36.122 1.00 34.53 81 LYS A C 1
ATOM 625 O O . LYS A 1 81 ? 0.231 19.548 36.068 1.00 35.23 81 LYS A O 1
ATOM 631 N N . ASP A 1 82 ? 1.881 18.088 35.739 1.00 33.71 82 ASP A N 1
ATOM 632 C CA . ASP A 1 82 ? 2.766 19.056 35.161 1.00 32.92 82 ASP A CA 1
ATOM 633 C C . ASP A 1 82 ? 2.404 19.398 33.690 1.00 33.54 82 ASP A C 1
ATOM 634 O O . ASP A 1 82 ? 2.713 18.614 32.772 1.00 33.73 82 ASP A O 1
ATOM 639 N N . PRO A 1 83 ? 1.757 20.572 33.449 1.00 33.33 83 PRO A N 1
ATOM 640 C CA . PRO A 1 83 ? 1.435 21.016 32.061 1.00 33.17 83 PRO A CA 1
ATOM 641 C C . PRO A 1 83 ? 2.666 21.150 31.158 1.00 33.07 83 PRO A C 1
ATOM 642 O O . PRO A 1 83 ? 2.553 21.298 29.933 1.00 32.82 83 PRO A O 1
ATOM 646 N N . GLN A 1 84 ? 3.840 21.117 31.761 1.00 32.62 84 GLN A N 1
ATOM 647 C CA . GLN A 1 84 ? 5.068 21.126 30.996 1.00 32.73 84 GLN A CA 1
ATOM 648 C C . GLN A 1 84 ? 5.362 19.718 30.406 1.00 30.79 84 GLN A C 1
ATOM 649 O O . GLN A 1 84 ? 6.172 19.599 29.509 1.00 30.62 84 GLN A O 1
ATOM 655 N N . ILE A 1 85 ? 4.719 18.669 30.930 1.00 28.74 85 ILE A N 1
ATOM 656 C CA . ILE A 1 85 ? 4.931 17.278 30.431 1.00 28.52 85 ILE A CA 1
ATOM 657 C C . ILE A 1 85 ? 3.818 16.834 29.493 1.00 26.00 85 ILE A C 1
ATOM 658 O O . ILE A 1 85 ? 2.699 16.592 29.935 1.00 26.34 85 ILE A O 1
ATOM 663 N N . ASN A 1 86 ? 4.098 16.733 28.205 1.00 24.15 86 ASN A N 1
ATOM 664 C CA . ASN A 1 86 ? 3.007 16.341 27.306 1.00 22.85 86 ASN A CA 1
ATOM 665 C C . ASN A 1 86 ? 2.720 14.853 27.252 1.00 21.44 86 ASN A C 1
ATOM 666 O O . ASN A 1 86 ? 1.575 14.452 27.246 1.00 21.85 86 ASN A O 1
ATOM 671 N N . GLY A 1 87 ? 3.757 14.038 27.253 1.00 20.85 87 GLY A N 1
ATOM 672 C CA . GLY A 1 87 ? 3.581 12.589 27.203 1.00 19.78 87 GLY A CA 1
ATOM 673 C C . GLY A 1 87 ? 4.312 11.888 28.325 1.00 19.74 87 GLY A C 1
ATOM 674 O O . GLY A 1 87 ? 5.351 12.340 28.803 1.00 18.42 87 GLY A O 1
ATOM 675 N N . ILE A 1 88 ? 3.730 10.779 28.753 1.00 19.91 88 ILE A N 1
ATOM 676 C CA . ILE A 1 88 ? 4.339 9.904 29.727 1.00 20.74 88 ILE A CA 1
ATOM 677 C C . ILE A 1 88 ? 4.255 8.452 29.274 1.00 21.57 88 ILE A C 1
ATOM 678 O O . ILE A 1 88 ? 3.191 7.971 28.835 1.00 21.74 88 ILE A O 1
ATOM 683 N N . MET A 1 89 ? 5.372 7.746 29.405 1.00 22.26 89 MET A N 1
ATOM 684 C CA . MET A 1 89 ? 5.450 6.395 28.896 1.00 22.96 89 MET A CA 1
ATOM 685 C C . MET A 1 89 ? 6.200 5.520 29.877 1.00 23.22 89 MET A C 1
ATOM 686 O O . MET A 1 89 ? 7.231 5.938 30.343 1.00 23.77 89 MET A O 1
ATOM 691 N N . ILE A 1 90 ? 5.719 4.310 30.144 1.00 23.51 90 ILE A N 1
ATOM 692 C CA . ILE A 1 90 ? 6.485 3.321 30.926 1.00 25.68 90 ILE A CA 1
ATOM 693 C C . ILE A 1 90 ? 7.035 2.243 29.968 1.00 26.63 90 ILE A C 1
ATOM 694 O O . ILE A 1 90 ? 6.305 1.627 29.199 1.00 25.22 90 ILE A O 1
ATOM 699 N N . GLU A 1 91 ? 8.333 2.021 30.033 1.00 28.49 91 GLU A N 1
ATOM 700 C CA . GLU A 1 91 ? 8.974 1.029 29.194 1.00 31.24 91 GLU A CA 1
ATOM 701 C C . GLU A 1 91 ? 8.644 -0.382 29.702 1.00 32.71 91 GLU A C 1
ATOM 702 O O . GLU A 1 91 ? 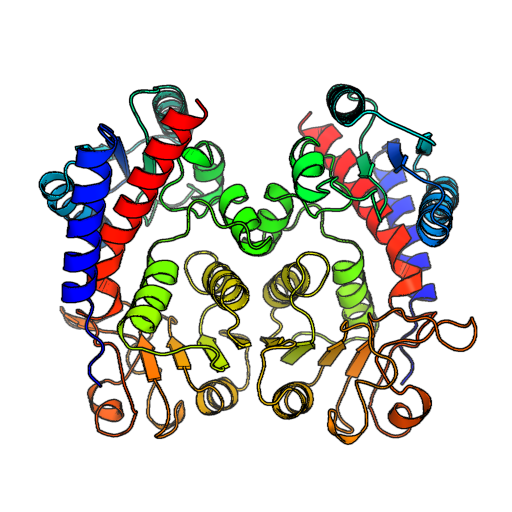8.374 -0.583 30.874 1.00 33.05 91 GLU A O 1
ATOM 708 N N . ASN A 1 92 ? 8.619 -1.331 28.782 1.00 35.19 92 ASN A N 1
ATOM 709 C CA . ASN A 1 92 ? 8.410 -2.742 29.093 1.00 37.49 92 ASN A CA 1
ATOM 710 C C . ASN A 1 92 ? 9.659 -3.562 28.770 1.00 38.25 92 ASN A C 1
ATOM 711 O O . ASN A 1 92 ? 10.442 -3.173 27.906 1.00 38.43 92 ASN A O 1
ATOM 716 N N . PRO A 1 93 ? 9.848 -4.704 29.456 1.00 39.49 93 PRO A N 1
ATOM 717 C CA . PRO A 1 93 ? 8.994 -5.313 30.506 1.00 39.98 93 PRO A CA 1
ATOM 718 C C . PRO A 1 93 ? 9.209 -4.682 31.887 1.00 40.34 93 PRO A C 1
ATOM 719 O O . PRO A 1 93 ? 10.202 -4.004 32.097 1.00 39.96 93 PRO A O 1
ATOM 723 N N . LEU A 1 94 ? 8.250 -4.886 32.792 1.00 41.92 94 LEU A N 1
ATOM 724 C CA . LEU A 1 94 ? 8.307 -4.443 34.195 1.00 43.03 94 LEU A CA 1
ATOM 725 C C . LEU A 1 94 ? 8.610 -5.666 35.070 1.00 44.88 94 LEU A C 1
ATOM 726 O O . LEU A 1 94 ? 8.351 -6.794 34.642 1.00 45.28 94 LEU A O 1
ATOM 731 N N . PRO A 1 95 ? 9.156 -5.461 36.290 1.00 46.63 95 PRO A N 1
ATOM 732 C CA . PRO A 1 95 ? 9.415 -6.641 37.124 1.00 47.87 95 PRO A CA 1
ATOM 733 C C . PRO A 1 95 ? 8.095 -7.140 37.766 1.00 48.90 95 PRO A C 1
ATOM 734 O O . PRO A 1 95 ? 7.104 -6.377 37.830 1.00 48.89 95 PRO A O 1
ATOM 738 N N . LYS A 1 96 ? 8.097 -8.400 38.220 1.00 49.70 96 LYS A N 1
ATOM 739 C CA . LYS A 1 96 ? 6.895 -9.112 38.685 1.00 50.68 96 LYS A CA 1
ATOM 740 C C . LYS A 1 96 ? 6.151 -8.369 39.815 1.00 50.72 96 LYS A C 1
ATOM 741 O O . LYS A 1 96 ? 6.766 -7.640 40.588 1.00 50.70 96 LYS A O 1
ATOM 747 N N . GLY A 1 97 ? 4.828 -8.509 39.868 1.00 50.78 97 GLY A N 1
ATOM 748 C CA . GLY A 1 97 ? 4.009 -7.720 40.790 1.00 50.89 97 GLY A CA 1
ATOM 749 C C . GLY A 1 97 ? 3.425 -6.411 40.246 1.00 51.30 97 GLY A C 1
ATOM 750 O O . GLY A 1 97 ? 2.378 -5.944 40.739 1.00 51.39 97 GLY A O 1
ATOM 751 N N . PHE A 1 98 ? 4.104 -5.802 39.259 1.00 51.15 98 PHE A N 1
ATOM 752 C CA . PHE A 1 98 ? 3.663 -4.528 38.631 1.00 50.34 98 PHE A CA 1
ATOM 753 C C . PHE A 1 98 ? 2.782 -4.800 37.421 1.00 49.90 98 PHE A C 1
ATOM 754 O O . PHE A 1 98 ? 3.273 -5.345 36.431 1.00 50.12 98 PHE A O 1
ATOM 762 N N . ASP A 1 99 ? 1.503 -4.437 37.472 1.00 49.35 99 ASP A N 1
ATOM 763 C CA . ASP A 1 99 ? 0.665 -4.592 36.276 1.00 49.32 99 ASP A CA 1
ATOM 764 C C . ASP A 1 99 ? 0.715 -3.307 35.469 1.00 48.20 99 ASP A C 1
ATOM 765 O O . ASP A 1 99 ? 0.303 -2.247 35.936 1.00 47.99 99 ASP A O 1
ATOM 770 N N . TYR A 1 100 ? 1.208 -3.431 34.244 1.00 46.99 100 TYR A N 1
ATOM 771 C CA . TYR A 1 100 ? 1.299 -2.299 33.348 1.00 45.92 100 TYR A CA 1
ATOM 772 C C . TYR A 1 100 ? -0.017 -1.561 33.217 1.00 46.65 100 TYR A C 1
ATOM 773 O O . TYR A 1 100 ? -0.031 -0.340 33.347 1.00 46.93 100 TYR A O 1
ATOM 782 N N . TYR A 1 101 ? -1.103 -2.309 32.952 1.00 47.73 101 TYR A N 1
ATOM 783 C CA . TYR A 1 101 ? -2.458 -1.755 32.682 1.00 47.90 101 TYR A CA 1
ATOM 784 C C . TYR A 1 101 ? -3.059 -1.065 33.890 1.00 48.97 101 TYR A C 1
ATOM 785 O O . TYR A 1 101 ? -3.903 -0.180 33.736 1.00 49.37 101 TYR A O 1
ATOM 794 N N . GLU A 1 102 ? -2.598 -1.456 35.081 1.00 49.56 102 GLU A N 1
ATOM 795 C CA . GLU A 1 102 ? -2.981 -0.813 36.335 1.00 50.28 102 GLU A CA 1
ATOM 796 C C . GLU A 1 102 ? -2.346 0.555 36.435 1.00 49.85 102 GLU A C 1
ATOM 797 O O . GLU A 1 102 ? -2.984 1.523 36.858 1.00 50.29 102 GLU A O 1
ATOM 803 N N . ILE A 1 103 ? -1.074 0.632 36.064 1.00 49.62 103 ILE A N 1
ATOM 804 C CA . ILE A 1 103 ? -0.307 1.869 36.229 1.00 49.16 103 ILE A CA 1
ATOM 805 C C . ILE A 1 103 ? -0.782 2.863 35.184 1.00 48.56 103 ILE A C 1
ATOM 806 O O . ILE A 1 103 ? -1.147 3.991 35.465 1.00 48.61 103 ILE A O 1
ATOM 811 N N . VAL A 1 104 ? -0.836 2.378 33.967 1.00 48.53 104 VAL A N 1
ATOM 812 C CA . VAL A 1 104 ? -1.102 3.192 32.808 1.00 48.30 104 VAL A CA 1
ATOM 813 C C . VAL A 1 104 ? -2.444 4.008 32.808 1.00 48.56 104 VAL A C 1
ATOM 814 O O . VAL A 1 104 ? -2.476 5.130 32.322 1.00 47.97 104 VAL A O 1
ATOM 818 N N . ARG A 1 105 ? -3.520 3.464 33.398 1.00 48.93 105 ARG A N 1
ATOM 819 C CA . ARG A 1 105 ? -4.814 4.177 33.520 1.00 48.33 105 ARG A CA 1
ATOM 820 C C . ARG A 1 105 ? -4.784 5.409 34.471 1.00 47.41 105 ARG A C 1
ATOM 821 O O . ARG A 1 105 ? -5.749 6.188 34.528 1.00 47.38 105 ARG A O 1
ATOM 829 N N . ASN A 1 106 ? -3.671 5.588 35.180 1.00 45.66 106 ASN A N 1
ATOM 830 C CA . ASN A 1 106 ? -3.424 6.784 35.996 1.00 44.33 106 ASN A CA 1
ATOM 831 C C . ASN A 1 106 ? -2.740 7.952 35.241 1.00 42.25 106 ASN A C 1
ATOM 832 O O . ASN A 1 106 ? -2.547 9.056 35.803 1.00 41.49 106 ASN A O 1
ATOM 837 N N . ILE A 1 107 ? -2.369 7.674 33.984 1.00 38.63 107 ILE A N 1
ATOM 838 C CA . ILE A 1 107 ? -1.814 8.649 33.063 1.00 35.60 107 ILE A CA 1
ATOM 839 C C . ILE A 1 107 ? -3.000 9.170 32.275 1.00 33.85 107 ILE A C 1
ATOM 840 O O . ILE A 1 107 ? -3.728 8.377 31.692 1.00 34.38 107 ILE A O 1
ATOM 845 N N . PRO A 1 108 ? -3.234 10.492 32.276 1.00 31.58 108 PRO A N 1
ATOM 846 C CA . PRO A 1 108 ? -4.336 11.004 31.461 1.00 30.52 108 PRO A CA 1
ATOM 847 C C . PRO A 1 108 ? -4.245 10.520 30.032 1.00 29.06 108 PRO A C 1
ATOM 848 O O . PRO A 1 108 ? -3.149 10.540 29.432 1.00 29.24 108 PRO A O 1
ATOM 852 N N . TYR A 1 109 ? -5.390 10.122 29.477 1.00 27.47 109 TYR A N 1
ATOM 853 C CA . TYR A 1 109 ? -5.414 9.526 28.154 1.00 25.96 109 TYR A CA 1
ATOM 854 C C . TYR A 1 109 ? -4.738 10.446 27.134 1.00 25.11 109 TYR A C 1
ATOM 855 O O . TYR A 1 109 ? -4.103 9.987 26.191 1.00 23.88 109 TYR A O 1
ATOM 864 N N . TYR A 1 110 ? -4.836 11.753 27.365 1.00 24.33 110 TYR A N 1
ATOM 865 C CA . TYR A 1 110 ? -4.213 12.725 26.456 1.00 23.29 110 TYR A CA 1
ATOM 866 C C . TYR A 1 110 ? -2.725 12.882 26.732 1.00 22.24 110 TYR A C 1
ATOM 867 O O . TYR A 1 110 ? -2.106 13.652 26.043 1.00 22.67 110 TYR A O 1
ATOM 876 N N . LYS A 1 111 ? -2.173 12.195 27.739 1.00 20.19 111 LYS A N 1
ATOM 877 C CA . LYS A 1 111 ? -0.708 12.044 27.838 1.00 19.35 111 LYS A CA 1
ATOM 878 C C . LYS A 1 111 ? -0.156 10.640 27.531 1.00 18.79 111 LYS A C 1
ATOM 879 O O . LYS A 1 111 ? 1.054 10.404 27.609 1.00 18.37 111 LYS A O 1
ATOM 885 N N . ASP A 1 112 ? -1.041 9.699 27.210 1.00 18.13 112 ASP A N 1
ATOM 886 C CA . ASP A 1 112 ? -0.688 8.268 27.221 1.00 16.54 112 ASP A CA 1
ATOM 887 C C . ASP A 1 112 ? -0.092 7.833 25.863 1.00 15.70 112 ASP A C 1
ATOM 888 O O . ASP A 1 112 ? -0.797 7.308 25.014 1.00 14.81 112 ASP A O 1
ATOM 893 N N . VAL A 1 113 ? 1.187 8.083 25.634 1.00 15.39 113 VAL A N 1
ATOM 894 C CA . VAL A 1 113 ? 1.701 8.010 24.239 1.00 15.15 113 VAL A CA 1
ATOM 895 C C . VAL A 1 113 ? 1.857 6.578 23.732 1.00 15.63 113 VAL A C 1
ATOM 896 O O . VAL A 1 113 ? 1.783 6.337 22.556 1.00 16.06 113 VAL A O 1
ATOM 900 N N . ASP A 1 114 ? 2.003 5.625 24.650 1.00 16.88 114 ASP A N 1
ATOM 901 C CA . ASP A 1 114 ? 1.998 4.194 24.324 1.00 17.20 114 ASP A CA 1
ATOM 902 C C . ASP A 1 114 ? 0.604 3.766 23.878 1.00 17.79 114 ASP A C 1
ATOM 903 O O . ASP A 1 114 ? 0.440 2.773 23.123 1.00 16.08 114 ASP A O 1
ATOM 908 N N . ALA A 1 115 ? -0.392 4.490 24.400 1.00 17.48 115 ALA A N 1
ATOM 909 C CA . ALA A 1 115 ? -1.753 4.419 23.869 1.00 19.38 115 ALA A CA 1
ATOM 910 C C . ALA A 1 115 ? -2.346 3.051 24.072 1.00 20.46 115 ALA A C 1
ATOM 911 O O . ALA A 1 115 ? -3.065 2.567 23.202 1.00 21.65 115 ALA A O 1
ATOM 913 N N . LEU A 1 116 ? -2.031 2.430 25.196 1.00 21.46 116 LEU A N 1
ATOM 914 C CA . LEU A 1 116 ? -2.528 1.095 25.513 1.00 22.36 116 LEU A CA 1
ATOM 915 C C . LEU A 1 116 ? -3.567 1.154 26.655 1.00 22.32 116 LEU A C 1
ATOM 916 O O . LEU A 1 116 ? -4.182 0.161 26.993 1.00 24.38 116 LEU A O 1
ATOM 921 N N . SER A 1 117 ? -3.782 2.319 27.225 1.00 21.78 117 SER A N 1
ATOM 922 C CA . SER A 1 117 ? -4.751 2.438 28.302 1.00 22.42 117 SER A CA 1
ATOM 923 C C . SER A 1 117 ? -6.172 2.183 27.730 1.00 21.15 117 SER A C 1
ATOM 924 O O . SER A 1 117 ? -6.340 2.205 26.546 1.00 20.35 117 SER A O 1
ATOM 927 N N . PRO A 1 118 ? -7.167 1.892 28.598 1.00 21.26 118 PRO A N 1
ATOM 928 C CA . PRO A 1 118 ? -8.510 1.586 28.137 1.00 20.63 118 PRO A CA 1
ATOM 929 C C . PRO A 1 118 ? -9.136 2.694 27.320 1.00 20.07 118 PRO A C 1
ATOM 930 O O . PRO A 1 118 ? -9.800 2.462 26.265 1.00 19.36 118 PRO A O 1
ATOM 934 N N . TYR A 1 119 ? -8.884 3.905 27.742 1.00 18.47 119 TYR A N 1
ATOM 935 C CA . TYR A 1 119 ? -9.555 5.010 27.075 1.00 19.21 119 TYR A CA 1
ATOM 936 C C . TYR A 1 119 ? -9.149 5.212 25.616 1.00 18.83 119 TYR A C 1
ATOM 937 O O . TYR A 1 119 ? -9.998 5.396 24.754 1.00 18.86 119 TYR A O 1
ATOM 946 N N . ASN A 1 120 ? -7.849 5.163 25.356 1.00 18.88 120 ASN A N 1
ATOM 947 C CA . ASN A 1 120 ? -7.320 5.217 23.997 1.00 19.53 120 ASN A CA 1
ATOM 948 C C . ASN A 1 120 ? -7.764 4.001 23.172 1.00 19.10 120 ASN A C 1
ATOM 949 O O . ASN A 1 120 ? -8.274 4.171 22.079 1.00 19.38 120 ASN A O 1
ATOM 954 N N . GLN A 1 121 ? -7.708 2.812 23.778 1.00 19.51 121 GLN A N 1
ATOM 955 C CA . GLN A 1 121 ? -8.162 1.567 23.146 1.00 20.71 121 GLN A CA 1
ATOM 956 C C . GLN A 1 121 ? -9.635 1.652 22.759 1.00 20.20 121 GLN A C 1
ATOM 957 O O . GLN A 1 121 ? -10.017 1.257 21.653 1.00 20.22 121 GLN A O 1
ATOM 963 N N . GLY A 1 122 ? -10.467 2.192 23.665 1.00 19.54 122 GLY A N 1
ATOM 964 C CA . GLY A 1 122 ? -11.868 2.353 23.351 1.00 18.56 122 GLY A CA 1
ATOM 965 C C . GLY A 1 122 ? -12.087 3.385 22.251 1.00 18.88 122 GLY A C 1
ATOM 966 O O . GLY A 1 122 ? -12.958 3.188 21.415 1.00 18.88 122 GLY A O 1
ATOM 967 N N . LEU A 1 123 ? -11.319 4.486 22.233 1.00 18.75 123 LEU A N 1
ATOM 968 C CA . LEU A 1 123 ? -11.499 5.507 21.184 1.00 19.05 123 LEU A CA 1
ATOM 969 C C . LEU A 1 123 ? -11.222 4.919 19.812 1.00 20.29 123 LEU A C 1
ATOM 970 O O . LEU A 1 123 ? -11.798 5.374 18.811 1.00 20.76 123 LEU A O 1
ATOM 975 N N . ILE A 1 124 ? -10.318 3.927 19.776 1.00 21.44 124 ILE A N 1
ATOM 976 C CA . ILE A 1 124 ? -10.001 3.181 18.565 1.00 21.69 124 ILE A CA 1
ATOM 977 C C . ILE A 1 124 ? -11.127 2.254 18.109 1.00 22.00 124 ILE A C 1
ATOM 978 O O . ILE A 1 124 ? -11.531 2.301 16.961 1.00 22.55 124 ILE A O 1
ATOM 983 N N . ALA A 1 125 ? -11.600 1.403 19.008 1.00 22.74 125 ALA A N 1
ATOM 984 C CA . ALA A 1 125 ? -12.861 0.672 18.872 1.00 23.24 125 ALA A CA 1
ATOM 985 C C . ALA A 1 125 ? -14.004 1.483 18.322 1.00 24.41 125 ALA A C 1
ATOM 986 O O . ALA A 1 125 ? -14.745 0.994 17.445 1.00 24.39 125 ALA A O 1
ATOM 988 N N . LEU A 1 126 ? -14.141 2.728 18.783 1.00 24.95 126 LEU A N 1
ATOM 989 C CA . LEU A 1 126 ? -15.273 3.548 18.360 1.00 25.70 126 LEU A CA 1
ATOM 990 C C . LEU A 1 126 ? -15.033 4.217 17.024 1.00 25.60 126 LEU A C 1
ATOM 991 O O . LEU A 1 126 ? -15.887 4.992 16.533 1.00 25.77 126 LEU A O 1
ATOM 996 N N . ASN A 1 127 ? -13.871 3.957 16.435 1.00 24.67 127 ASN A N 1
ATOM 997 C CA . ASN A 1 127 ? -13.471 4.702 15.248 1.00 24.29 127 ASN A CA 1
ATOM 998 C C . ASN A 1 127 ? -13.316 6.196 15.477 1.00 24.03 127 ASN A C 1
ATOM 999 O O . ASN A 1 127 ? -13.709 7.009 14.650 1.00 23.80 127 ASN A O 1
ATOM 1004 N N . ARG A 1 128 ? -12.689 6.568 16.588 1.00 24.18 128 ARG A N 1
ATOM 1005 C CA . ARG A 1 128 ? -12.337 7.959 16.799 1.00 23.98 128 ARG A CA 1
ATOM 1006 C C . ARG A 1 128 ? -10.960 8.004 17.343 1.00 23.47 128 ARG A C 1
ATOM 1007 O O . ARG A 1 128 ? -10.740 8.547 18.423 1.00 22.91 128 ARG A O 1
ATOM 1015 N N . GLU A 1 129 ? -10.035 7.411 16.589 1.00 22.18 129 GLU A N 1
ATOM 1016 C CA . GLU A 1 129 ? -8.627 7.388 16.977 1.00 21.41 129 GLU A CA 1
ATOM 1017 C C . GLU A 1 129 ? -8.195 8.777 17.460 1.00 21.23 129 GLU A C 1
ATOM 1018 O O . GLU A 1 129 ? -8.478 9.791 16.830 1.00 19.49 129 GLU A O 1
ATOM 1024 N N . PHE A 1 130 ? -7.548 8.774 18.624 1.00 21.19 130 PHE A N 1
ATOM 1025 C CA . PHE A 1 130 ? -6.774 9.902 19.110 1.00 20.44 130 PHE A CA 1
ATOM 1026 C C . PHE A 1 130 ? -5.284 9.442 19.099 1.00 20.46 130 PHE A C 1
ATOM 1027 O O . PHE A 1 130 ? -4.600 9.587 18.097 1.00 22.09 130 PHE A O 1
ATOM 1035 N N . LEU A 1 131 ? -4.798 8.854 20.189 1.00 20.37 131 LEU A N 1
ATOM 1036 C CA . LEU A 1 131 ? -3.438 8.295 20.287 1.00 19.34 131 LEU A CA 1
ATOM 1037 C C . LEU A 1 131 ? -3.519 6.799 19.957 1.00 19.35 131 LEU A C 1
ATOM 1038 O O . LEU A 1 131 ? -4.421 6.092 20.406 1.00 20.67 131 LEU A O 1
ATOM 1043 N N . VAL A 1 132 ? -2.604 6.284 19.166 1.00 18.95 132 VAL A N 1
ATOM 1044 C CA . VAL A 1 132 ? -2.727 4.887 18.722 1.00 17.05 132 VAL A CA 1
ATOM 1045 C C . VAL A 1 132 ? -1.382 4.183 18.914 1.00 15.33 132 VAL A C 1
ATOM 1046 O O . VAL A 1 132 ? -0.345 4.805 18.756 1.00 12.97 132 VAL A O 1
ATOM 1050 N N . PRO A 1 133 ? -1.401 2.874 19.222 1.00 14.05 133 PRO A N 1
ATOM 1051 C CA . PRO A 1 133 ? -0.127 2.355 19.669 1.00 13.24 133 PRO A CA 1
ATOM 1052 C C . PRO A 1 133 ? 0.862 2.215 18.527 1.00 12.87 133 PRO A C 1
ATOM 1053 O O . PRO A 1 133 ? 0.432 2.038 17.406 1.00 12.12 133 PRO A O 1
ATOM 1057 N N . ALA A 1 134 ? 2.164 2.325 18.830 1.00 12.10 134 ALA A N 1
ATOM 1058 C CA . ALA A 1 134 ? 3.238 2.423 17.794 1.00 13.29 134 ALA A CA 1
ATOM 1059 C C . ALA A 1 134 ? 3.453 1.252 16.785 1.00 13.34 134 ALA A C 1
ATOM 1060 O O . ALA A 1 134 ? 3.766 1.488 15.621 1.00 13.01 134 ALA A O 1
ATOM 1062 N N . THR A 1 135 ? 3.306 0.008 17.221 1.00 15.06 135 THR A N 1
ATOM 1063 C CA . THR A 1 135 ? 3.493 -1.145 16.310 1.00 15.69 135 THR A CA 1
ATOM 1064 C C . THR A 1 135 ? 2.320 -1.272 15.331 1.00 15.38 135 THR A C 1
ATOM 1065 O O . THR A 1 135 ? 2.513 -1.367 14.120 1.00 16.50 135 THR A O 1
ATOM 1069 N N . PRO A 1 136 ? 1.081 -1.263 15.852 1.00 15.45 136 PRO A N 1
ATOM 1070 C CA . PRO A 1 136 ? -0.062 -1.309 14.950 1.00 15.29 136 PRO A CA 1
ATOM 1071 C C . PRO A 1 136 ? 0.011 -0.159 13.954 1.00 16.88 136 PRO A C 1
ATOM 1072 O O . PRO A 1 136 ? -0.173 -0.354 12.734 1.00 17.22 136 PRO A O 1
ATOM 1076 N N . ARG A 1 137 ? 0.298 1.034 14.465 1.00 17.38 137 ARG A N 1
ATOM 1077 C CA . ARG A 1 137 ? 0.518 2.177 13.593 1.00 18.97 137 ARG A CA 1
ATOM 1078 C C . ARG A 1 137 ? 1.575 1.876 12.502 1.00 18.61 137 ARG A C 1
ATOM 1079 O O . ARG A 1 137 ? 1.415 2.252 11.309 1.00 18.58 137 ARG A O 1
ATOM 1087 N N . ALA A 1 138 ? 2.653 1.239 12.932 1.00 16.77 138 ALA A N 1
ATOM 1088 C CA . ALA A 1 138 ? 3.756 0.889 12.041 1.00 18.08 138 ALA A CA 1
ATOM 1089 C C . ALA A 1 138 ? 3.313 -0.103 10.925 1.00 17.78 138 ALA A C 1
ATOM 1090 O O . ALA A 1 138 ? 3.767 0.000 9.791 1.00 18.38 138 ALA A O 1
ATOM 1092 N N . VAL A 1 139 ? 2.437 -1.042 11.287 1.00 16.94 139 VAL A N 1
ATOM 1093 C CA . VAL A 1 139 ? 1.812 -1.930 10.325 1.00 16.49 139 VAL A CA 1
ATOM 1094 C C . VAL A 1 139 ? 1.079 -1.178 9.214 1.00 17.02 139 VAL A C 1
ATOM 1095 O O . VAL A 1 139 ? 1.293 -1.441 8.008 1.00 17.82 139 VAL A O 1
ATOM 1099 N N . ILE A 1 140 ? 0.223 -0.252 9.609 1.00 16.08 140 ILE A N 1
ATOM 1100 C CA . ILE A 1 140 ? -0.549 0.527 8.666 1.00 15.74 140 ILE A CA 1
ATOM 1101 C C . ILE A 1 140 ? 0.307 1.518 7.842 1.00 16.53 140 ILE A C 1
ATOM 1102 O O . ILE A 1 140 ? 0.008 1.772 6.664 1.00 17.58 140 ILE A O 1
ATOM 1107 N N . ASP A 1 141 ? 1.343 2.080 8.451 1.00 16.25 141 ASP A N 1
ATOM 1108 C CA . ASP A 1 141 ? 2.289 2.932 7.747 1.00 16.61 141 ASP A CA 1
ATOM 1109 C C . ASP A 1 141 ? 2.902 2.144 6.585 1.00 16.14 141 ASP A C 1
ATOM 1110 O O . ASP A 1 141 ? 3.113 2.689 5.538 1.00 15.92 141 ASP A O 1
ATOM 1115 N N . ILE A 1 142 ? 3.205 0.867 6.779 1.00 16.59 142 ILE A N 1
ATOM 1116 C CA . ILE A 1 142 ? 3.843 0.083 5.723 1.00 15.82 142 ILE A CA 1
ATOM 1117 C C . ILE A 1 142 ? 2.849 -0.068 4.612 1.00 17.23 142 ILE A C 1
ATOM 1118 O O . ILE A 1 142 ? 3.187 -0.024 3.423 1.00 16.75 142 ILE A O 1
ATOM 1123 N N . MET A 1 143 ? 1.593 -0.267 5.004 1.00 18.17 143 MET A N 1
ATOM 1124 C CA . MET A 1 143 ? 0.576 -0.540 4.026 1.00 18.92 143 MET A CA 1
ATOM 1125 C C . MET A 1 143 ? 0.271 0.772 3.253 1.00 18.69 143 MET A C 1
ATOM 1126 O O . MET A 1 143 ? 0.074 0.739 2.082 1.00 18.24 143 MET A O 1
ATOM 1131 N N . ASP A 1 144 ? 0.208 1.900 3.947 1.00 18.73 144 ASP A N 1
ATOM 1132 C CA . ASP A 1 144 ? -0.036 3.201 3.327 1.00 19.74 144 ASP A CA 1
ATOM 1133 C C . ASP A 1 144 ? 1.065 3.577 2.354 1.00 19.52 144 ASP A C 1
ATOM 1134 O O . ASP A 1 144 ? 0.812 4.069 1.284 1.00 19.75 144 ASP A O 1
ATOM 1139 N N . TYR A 1 145 ? 2.296 3.356 2.760 1.00 19.64 145 TYR A N 1
ATOM 1140 C CA . TYR A 1 145 ? 3.408 3.827 2.014 1.00 20.62 145 TYR A CA 1
ATOM 1141 C C . TYR A 1 145 ? 3.760 2.913 0.828 1.00 20.63 145 TYR A C 1
ATOM 1142 O O . TYR A 1 145 ? 4.369 3.381 -0.114 1.00 21.22 145 TYR A O 1
ATOM 1151 N N . TYR A 1 146 ? 3.363 1.630 0.865 1.00 19.95 146 TYR A N 1
ATOM 1152 C CA . TYR A 1 146 ? 3.612 0.684 -0.234 1.00 19.21 146 TYR A CA 1
ATOM 1153 C C . TYR A 1 146 ? 2.391 0.414 -1.139 1.00 19.65 146 TYR A C 1
ATOM 1154 O O . TYR A 1 146 ? 2.529 -0.249 -2.193 1.00 20.14 146 TYR A O 1
ATOM 1163 N N . GLY A 1 147 ? 1.211 0.879 -0.734 1.00 18.14 147 GLY A N 1
ATOM 1164 C CA . GLY A 1 147 ? 0.087 0.908 -1.661 1.00 18.30 147 GLY A CA 1
ATOM 1165 C C . GLY A 1 147 ? -0.995 -0.154 -1.507 1.00 19.67 147 GLY A C 1
ATOM 1166 O O . GLY A 1 147 ? -1.796 -0.328 -2.412 1.00 21.29 147 GLY A O 1
ATOM 1167 N N . TYR A 1 148 ? -1.059 -0.822 -0.361 1.00 18.34 148 TYR A N 1
ATOM 1168 C CA . TYR A 1 148 ? -2.083 -1.808 -0.036 1.00 18.59 148 TYR A CA 1
ATOM 1169 C C . TYR A 1 148 ? -3.342 -1.282 0.685 1.00 17.95 148 TYR A C 1
ATOM 1170 O O . TYR A 1 148 ? -3.262 -0.805 1.807 1.00 19.57 148 TYR A O 1
ATOM 1179 N N . HIS A 1 149 ? -4.498 -1.373 0.037 1.00 17.47 149 HIS A N 1
ATOM 1180 C CA . HIS A 1 149 ? -5.736 -0.810 0.554 1.00 18.13 149 HIS A CA 1
ATOM 1181 C C . HIS A 1 149 ? -6.907 -1.723 0.385 1.00 18.52 149 HIS A C 1
ATOM 1182 O O . HIS A 1 149 ? -6.874 -2.551 -0.483 1.00 18.24 149 HIS A O 1
ATOM 1189 N N . GLU A 1 150 ? -7.926 -1.590 1.226 1.00 20.00 150 GLU A N 1
ATOM 1190 C CA . GLU A 1 150 ? -9.128 -2.411 1.095 1.00 23.65 150 GLU A CA 1
ATOM 1191 C C . GLU A 1 150 ? -8.915 -3.920 0.844 1.00 23.56 150 GLU A C 1
ATOM 1192 O O . GLU A 1 150 ? -9.626 -4.494 0.046 1.00 24.81 150 GLU A O 1
ATOM 1198 N N . ASN A 1 151 ? -7.926 -4.527 1.504 1.00 23.49 151 ASN A N 1
ATOM 1199 C CA . ASN A 1 151 ? -7.621 -5.961 1.364 1.00 23.05 151 ASN A CA 1
ATOM 1200 C C . ASN A 1 151 ? -8.146 -6.788 2.570 1.00 20.28 151 ASN A C 1
ATOM 1201 O O . ASN A 1 151 ? -8.458 -6.244 3.646 1.00 19.05 151 ASN A O 1
ATOM 1206 N N . THR A 1 152 ? -8.172 -8.111 2.382 1.00 18.40 152 THR A N 1
ATOM 1207 C CA . THR A 1 152 ? -8.292 -9.077 3.494 1.00 15.42 152 THR A CA 1
ATOM 1208 C C . THR A 1 152 ? -6.963 -9.096 4.212 1.00 14.74 152 THR A C 1
ATOM 1209 O O . THR A 1 152 ? -5.891 -9.144 3.593 1.00 13.03 152 THR A O 1
ATOM 1213 N N . VAL A 1 153 ? -7.025 -9.057 5.538 1.00 14.06 153 VAL A N 1
ATOM 1214 C CA . VAL A 1 153 ? -5.815 -9.146 6.339 1.00 11.78 153 VAL A CA 1
ATOM 1215 C C . VAL A 1 153 ? -6.086 -10.236 7.368 1.00 13.41 153 VAL A C 1
ATOM 1216 O O . VAL A 1 153 ? -7.193 -10.248 7.990 1.00 12.73 153 VAL A O 1
ATOM 1220 N N . THR A 1 154 ? -5.103 -11.125 7.577 1.00 12.29 154 THR A N 1
ATOM 1221 C CA . THR A 1 154 ? -5.152 -12.042 8.728 1.00 13.94 154 THR A CA 1
ATOM 1222 C C . THR A 1 154 ? -4.049 -11.601 9.698 1.00 13.59 154 THR A C 1
ATOM 1223 O O . THR A 1 154 ? -2.889 -11.474 9.291 1.00 14.51 154 THR A O 1
ATOM 1227 N N . ILE A 1 155 ? -4.404 -11.379 10.968 1.00 13.86 155 ILE A N 1
ATOM 1228 C CA . ILE A 1 155 ? -3.459 -11.021 12.033 1.00 11.63 155 ILE A CA 1
ATOM 1229 C C . ILE A 1 155 ? -3.287 -12.310 12.858 1.00 13.21 155 ILE A C 1
ATOM 1230 O O . ILE A 1 155 ? -4.273 -12.885 13.304 1.00 11.90 155 ILE A O 1
ATOM 1235 N N . VAL A 1 156 ? -2.050 -12.774 13.058 1.00 13.76 156 VAL A N 1
ATOM 1236 C CA . VAL A 1 156 ? -1.788 -13.903 13.956 1.00 14.22 156 VAL A CA 1
ATOM 1237 C C . VAL A 1 156 ? -1.171 -13.352 15.284 1.00 15.80 156 VAL A C 1
ATOM 1238 O O . VAL A 1 156 ? 0.044 -13.233 15.391 1.00 13.54 156 VAL A O 1
ATOM 1242 N N . ASN A 1 157 ? -2.048 -13.109 16.281 1.00 17.18 157 ASN A N 1
ATOM 1243 C CA . ASN A 1 157 ? -1.811 -12.298 17.492 1.00 18.75 157 ASN A CA 1
ATOM 1244 C C . ASN A 1 157 ? -3.111 -11.651 17.952 1.00 19.44 157 ASN A C 1
ATOM 1245 O O . ASN A 1 157 ? -3.830 -11.006 17.182 1.00 19.06 157 ASN A O 1
ATOM 1250 N N . ARG A 1 158 ? -3.407 -11.822 19.233 1.00 20.98 158 ARG A N 1
ATOM 1251 C CA . ARG A 1 158 ? -4.576 -11.215 19.843 1.00 21.14 158 ARG A CA 1
ATOM 1252 C C . ARG A 1 158 ? -4.207 -10.471 21.159 1.00 22.17 158 ARG A C 1
ATOM 1253 O O . ARG A 1 158 ? -5.040 -10.304 22.088 1.00 21.98 158 ARG A O 1
ATOM 1261 N N . SER A 1 159 ? -2.970 -10.016 21.267 1.00 23.39 159 SER A N 1
ATOM 1262 C CA . SER A 1 159 ? -2.612 -9.334 22.500 1.00 24.91 159 SER A CA 1
ATOM 1263 C C . SER A 1 159 ? -3.108 -7.878 22.399 1.00 25.44 159 SER A C 1
ATOM 1264 O O . SER A 1 159 ? -3.418 -7.412 21.327 1.00 26.07 159 SER A O 1
ATOM 1267 N N . PRO A 1 160 ? -3.226 -7.173 23.530 1.00 26.79 160 PRO A N 1
ATOM 1268 C CA . PRO A 1 160 ? -3.673 -5.783 23.508 1.00 26.36 160 PRO A CA 1
ATOM 1269 C C . PRO A 1 160 ? -2.652 -4.835 22.902 1.00 25.97 160 PRO A C 1
ATOM 1270 O O . PRO A 1 160 ? -3.022 -3.746 22.579 1.00 25.18 160 PRO A O 1
ATOM 1274 N N . VAL A 1 161 ? -1.385 -5.257 22.760 1.00 26.29 161 VAL A N 1
ATOM 1275 C CA . VAL A 1 161 ? -0.279 -4.407 22.263 1.00 25.78 161 VAL A CA 1
ATOM 1276 C C . VAL A 1 161 ? -0.198 -4.400 20.748 1.00 24.89 161 VAL A C 1
ATOM 1277 O O . VAL A 1 161 ? 0.297 -3.447 20.140 1.00 25.95 161 VAL A O 1
ATOM 1281 N N . VAL A 1 162 ? -0.645 -5.473 20.116 1.00 23.26 162 VAL A N 1
ATOM 1282 C CA . VAL A 1 162 ? -0.545 -5.547 18.669 1.00 20.75 162 VAL A CA 1
ATOM 1283 C C . VAL A 1 162 ? -1.897 -5.871 18.052 1.00 18.97 162 VAL A C 1
ATOM 1284 O O . VAL A 1 162 ? -2.559 -5.000 17.521 1.00 16.84 162 VAL A O 1
ATOM 1288 N N . GLY A 1 163 ? -2.293 -7.136 18.167 1.00 19.83 163 GLY A N 1
ATOM 1289 C CA . GLY A 1 163 ? -3.383 -7.741 17.420 1.00 19.64 163 GLY A CA 1
ATOM 1290 C C . GLY A 1 163 ? -4.725 -7.039 17.591 1.00 20.05 163 GLY A C 1
ATOM 1291 O O . GLY A 1 163 ? -5.414 -6.802 16.593 1.00 20.75 163 GLY A O 1
ATOM 1292 N N . ARG A 1 164 ? -5.110 -6.719 18.825 1.00 18.65 164 ARG A N 1
ATOM 1293 C CA . ARG A 1 164 ? -6.437 -6.159 19.028 1.00 18.99 164 ARG A CA 1
ATOM 1294 C C . ARG A 1 164 ? -6.594 -4.722 18.566 1.00 18.36 164 ARG A C 1
ATOM 1295 O O . ARG A 1 164 ? -7.545 -4.411 17.873 1.00 18.53 164 ARG A O 1
ATOM 1303 N N . PRO A 1 165 ? -5.689 -3.813 18.983 1.00 18.40 165 PRO A N 1
ATOM 1304 C CA . PRO A 1 165 ? -5.853 -2.439 18.494 1.00 17.69 165 PRO A CA 1
ATOM 1305 C C . PRO A 1 165 ? -5.650 -2.371 16.989 1.00 17.00 165 PRO A C 1
ATOM 1306 O O . PRO A 1 165 ? -6.331 -1.580 16.296 1.00 17.64 165 PRO A O 1
ATOM 1310 N N . LEU A 1 166 ? -4.798 -3.252 16.478 1.00 16.08 166 LEU A N 1
ATOM 1311 C CA . LEU A 1 166 ? -4.549 -3.321 15.052 1.00 15.14 166 LEU A CA 1
ATOM 1312 C C . LEU A 1 166 ? -5.819 -3.723 14.299 1.00 15.83 166 LEU A C 1
ATOM 1313 O O . LEU A 1 166 ? -6.144 -3.104 13.295 1.00 16.58 166 LEU A O 1
ATOM 1318 N N . SER A 1 167 ? -6.568 -4.725 14.755 1.00 15.15 167 SER A N 1
ATOM 1319 C CA . SER A 1 167 ? -7.766 -5.066 13.990 1.00 16.07 167 SER A CA 1
ATOM 1320 C C . SER A 1 167 ? -8.796 -3.918 13.938 1.00 16.38 167 SER A C 1
ATOM 1321 O O . SER A 1 167 ? -9.564 -3.807 12.952 1.00 17.72 167 SER A O 1
ATOM 1324 N N . MET A 1 168 ? -8.866 -3.116 15.005 1.00 15.78 168 MET A N 1
ATOM 1325 C CA . MET A 1 168 ? -9.793 -1.999 15.085 1.00 16.08 168 MET A CA 1
ATOM 1326 C C . MET A 1 168 ? -9.290 -0.882 14.181 1.00 15.64 168 MET A C 1
ATOM 1327 O O . MET A 1 168 ? -10.094 -0.249 13.481 1.00 14.88 168 MET A O 1
ATOM 1332 N N . MET A 1 169 ? -7.967 -0.656 14.154 1.00 16.41 169 MET A N 1
ATOM 1333 C CA . MET A 1 169 ? -7.405 0.355 13.226 1.00 16.31 169 MET A CA 1
ATOM 1334 C C . MET A 1 169 ? -7.611 -0.102 11.777 1.00 17.18 169 MET A C 1
ATOM 1335 O O . MET A 1 169 ? -7.847 0.745 10.913 1.00 17.50 169 MET A O 1
ATOM 1340 N N . LEU A 1 170 ? -7.576 -1.419 11.497 1.00 16.55 170 LEU A N 1
ATOM 1341 C CA . LEU A 1 170 ? -7.763 -1.863 10.103 1.00 17.58 170 LEU A CA 1
ATOM 1342 C C . LEU A 1 170 ? -9.242 -1.758 9.706 1.00 18.11 170 LEU A C 1
ATOM 1343 O O . LEU A 1 170 ? -9.551 -1.346 8.592 1.00 17.04 170 LEU A O 1
ATOM 1348 N N . LEU A 1 171 ? -10.141 -2.069 10.639 1.00 17.47 171 LEU A N 1
ATOM 1349 C CA . LEU A 1 171 ? -11.540 -1.792 10.404 1.00 17.99 171 LEU A CA 1
ATOM 1350 C C . LEU A 1 171 ? -11.897 -0.305 10.190 1.00 18.30 171 LEU A C 1
ATOM 1351 O O . LEU A 1 171 ? -12.696 0.001 9.332 1.00 18.61 171 LEU A O 1
ATOM 1356 N N . ASN A 1 172 ? -11.354 0.607 10.984 1.00 18.97 172 ASN A N 1
ATOM 1357 C CA . ASN A 1 172 ? -11.465 2.029 10.666 1.00 18.63 172 ASN A CA 1
ATOM 1358 C C . ASN A 1 172 ? -11.020 2.416 9.260 1.00 19.24 172 ASN A C 1
ATOM 1359 O O . ASN A 1 172 ? -11.457 3.432 8.732 1.00 20.54 172 ASN A O 1
ATOM 1364 N N . ARG A 1 173 ? -10.157 1.621 8.640 1.00 17.80 173 ARG A N 1
ATOM 1365 C CA . ARG A 1 173 ? -9.639 1.971 7.326 1.00 17.09 173 ARG A CA 1
ATOM 1366 C C . ARG A 1 173 ? -10.176 1.086 6.230 1.00 17.79 173 ARG A C 1
ATOM 1367 O O . ARG A 1 173 ? -9.659 1.107 5.100 1.00 17.92 173 ARG A O 1
ATOM 1375 N N . ASN A 1 174 ? -11.203 0.288 6.559 1.00 17.55 174 ASN A N 1
ATOM 1376 C CA . ASN A 1 174 ? -11.976 -0.442 5.544 1.00 18.11 174 ASN A CA 1
ATOM 1377 C C . ASN A 1 174 ? -11.413 -1.766 5.134 1.00 16.91 174 ASN A C 1
ATOM 1378 O O . ASN A 1 174 ? -11.855 -2.363 4.169 1.00 17.75 174 ASN A O 1
ATOM 1383 N N . TYR A 1 175 ? -10.419 -2.232 5.850 1.00 16.24 175 TYR A N 1
ATOM 1384 C CA . TYR A 1 175 ? -9.859 -3.540 5.567 1.00 15.25 175 TYR A CA 1
ATOM 1385 C C . TYR A 1 175 ? -10.867 -4.570 6.061 1.00 14.80 175 TYR A C 1
ATOM 1386 O O . TYR A 1 175 ? -11.776 -4.209 6.820 1.00 15.11 175 TYR A O 1
ATOM 1395 N N . THR A 1 176 ? -10.768 -5.806 5.572 1.00 14.80 176 THR A N 1
ATOM 1396 C CA . THR A 1 176 ? -11.538 -6.976 6.121 1.00 15.82 176 THR A CA 1
ATOM 1397 C C . THR A 1 176 ? -10.566 -7.777 7.032 1.00 15.55 176 THR A C 1
ATOM 1398 O O . THR A 1 176 ? -9.418 -7.983 6.685 1.00 15.64 176 THR A O 1
ATOM 1402 N N . VAL A 1 177 ? -10.974 -8.174 8.210 1.00 15.56 177 VAL A N 1
ATOM 1403 C CA . VAL A 1 177 ? -9.963 -8.589 9.183 1.00 16.10 177 VAL A CA 1
ATOM 1404 C C . VAL A 1 177 ? -10.254 -9.932 9.844 1.00 15.88 177 VAL A C 1
ATOM 1405 O O . VAL A 1 177 ? -11.411 -10.238 10.187 1.00 16.22 177 VAL A O 1
ATOM 1409 N N . SER A 1 178 ? -9.216 -10.747 9.991 1.00 14.72 178 SER A N 1
ATOM 1410 C CA . SER A 1 178 ? -9.337 -11.996 10.694 1.00 14.98 178 SER A CA 1
ATOM 1411 C C . SER A 1 178 ? -8.267 -12.021 11.784 1.00 15.34 178 SER A C 1
ATOM 1412 O O . SER A 1 178 ? -7.080 -11.761 11.492 1.00 16.98 178 SER A O 1
ATOM 1415 N N . VAL A 1 179 ? -8.651 -12.340 13.016 1.00 14.70 179 VAL A N 1
ATOM 1416 C CA . VAL A 1 179 ? -7.671 -12.530 14.083 1.00 14.88 179 VAL A CA 1
ATOM 1417 C C . VAL A 1 179 ? -7.609 -13.973 14.483 1.00 16.35 179 VAL A C 1
ATOM 1418 O O . VAL A 1 179 ? -8.628 -14.609 14.858 1.00 18.14 179 VAL A O 1
ATOM 1422 N N . CYS A 1 180 ? -6.425 -14.532 14.437 1.00 16.33 180 CYS A N 1
ATOM 1423 C CA . CYS A 1 180 ? -6.299 -15.852 14.945 1.00 17.96 180 CYS A CA 1
ATOM 1424 C C . CYS A 1 180 ? -5.094 -15.956 15.932 1.00 17.62 180 CYS A C 1
ATOM 1425 O O . CYS A 1 180 ? -4.377 -14.961 16.167 1.00 18.01 180 CYS A O 1
ATOM 1428 N N . HIS A 1 181 ? -4.920 -17.101 16.586 1.00 17.07 181 HIS A N 1
ATOM 1429 C CA . HIS A 1 181 ? -4.133 -17.164 17.816 1.00 17.74 181 HIS A CA 1
ATOM 1430 C C . HIS A 1 181 ? -3.905 -18.628 18.194 1.00 19.42 181 HIS A C 1
ATOM 1431 O O . HIS A 1 181 ? -4.329 -19.528 17.452 1.00 18.90 181 HIS A O 1
ATOM 1438 N N . SER A 1 182 ? -3.297 -18.870 19.366 1.00 21.31 182 SER A N 1
ATOM 1439 C CA . SER A 1 182 ? -2.805 -20.214 19.750 1.00 23.46 182 SER A CA 1
ATOM 1440 C C . SER A 1 182 ? -3.945 -21.230 19.923 1.00 25.03 182 SER A C 1
ATOM 1441 O O . SER A 1 182 ? -3.740 -22.447 19.832 1.00 26.10 182 SER A O 1
ATOM 1444 N N . LYS A 1 183 ? -5.151 -20.717 20.150 1.00 26.22 183 LYS A N 1
ATOM 1445 C CA . LYS A 1 183 ? -6.362 -21.541 20.143 1.00 27.54 183 LYS A CA 1
ATOM 1446 C C . LYS A 1 183 ? -7.074 -21.668 18.766 1.00 28.07 183 LYS A C 1
ATOM 1447 O O . LYS A 1 183 ? -8.139 -22.273 18.694 1.00 29.39 183 LYS A O 1
ATOM 1453 N N . THR A 1 184 ? -6.502 -21.132 17.677 1.00 27.07 184 THR A N 1
ATOM 1454 C CA . THR A 1 184 ? -7.057 -21.430 16.338 1.00 25.65 184 THR A CA 1
ATOM 1455 C C . THR A 1 184 ? -6.525 -22.772 15.818 1.00 26.61 184 THR A C 1
ATOM 1456 O O . THR A 1 184 ? -5.329 -23.002 15.777 1.00 26.24 184 THR A O 1
ATOM 1460 N N . LYS A 1 185 ? -7.403 -23.682 15.446 1.00 27.20 185 LYS A N 1
ATOM 1461 C CA . LYS A 1 185 ? -6.913 -24.989 15.165 1.00 28.84 185 LYS A CA 1
ATOM 1462 C C . LYS A 1 185 ? -6.345 -25.068 13.767 1.00 28.06 185 LYS A C 1
ATOM 1463 O O . LYS A 1 185 ? -5.496 -25.897 13.514 1.00 28.35 185 LYS A O 1
ATOM 1469 N N . ASP A 1 186 ? -6.806 -24.209 12.861 1.00 26.54 186 ASP A N 1
ATOM 1470 C CA . ASP A 1 186 ? -6.267 -24.220 11.523 1.00 25.09 186 ASP A CA 1
ATOM 1471 C C . ASP A 1 186 ? -5.770 -22.837 11.081 1.00 23.78 186 ASP A C 1
ATOM 1472 O O . ASP A 1 186 ? -6.451 -22.154 10.299 1.00 23.69 186 ASP A O 1
ATOM 1477 N N . ILE A 1 187 ? -4.594 -22.443 11.549 1.00 20.75 187 ILE A N 1
ATOM 1478 C CA . ILE A 1 187 ? -4.084 -21.114 11.236 1.00 20.13 187 ILE A CA 1
ATOM 1479 C C . ILE A 1 187 ? -3.769 -20.956 9.727 1.00 18.54 187 ILE A C 1
ATOM 1480 O O . ILE A 1 187 ? -4.169 -19.981 9.118 1.00 18.31 187 ILE A O 1
ATOM 1485 N N . GLY A 1 188 ? -3.052 -21.935 9.171 1.00 18.22 188 GLY A N 1
ATOM 1486 C CA . GLY A 1 188 ? -2.665 -21.976 7.780 1.00 18.67 188 GLY A CA 1
ATOM 1487 C C . GLY A 1 188 ? -3.750 -21.687 6.764 1.00 19.09 188 GLY A C 1
ATOM 1488 O O . GLY A 1 188 ? -3.518 -21.057 5.758 1.00 19.37 188 GLY A O 1
ATOM 1489 N N . SER A 1 189 ? -4.939 -22.172 7.033 1.00 19.88 189 SER A N 1
ATOM 1490 C CA . SER A 1 189 ? -6.088 -21.929 6.206 1.00 21.50 189 SER A CA 1
ATOM 1491 C C . SER A 1 189 ? -6.483 -20.439 6.140 1.00 21.60 189 SER A C 1
ATOM 1492 O O . SER A 1 189 ? -6.957 -19.944 5.090 1.00 20.95 189 SER A O 1
ATOM 1495 N N . MET A 1 190 ? -6.299 -19.721 7.258 1.00 20.89 190 MET A N 1
ATOM 1496 C CA . MET A 1 190 ? -6.742 -18.349 7.286 1.00 21.69 190 MET A CA 1
ATOM 1497 C C . MET A 1 190 ? -5.661 -17.503 6.739 1.00 20.93 190 MET A C 1
ATOM 1498 O O . MET A 1 190 ? -5.964 -16.577 5.992 1.00 21.23 190 MET A O 1
ATOM 1503 N N . THR A 1 191 ? -4.404 -17.827 7.066 1.00 19.36 191 THR A N 1
ATOM 1504 C CA . THR A 1 191 ? -3.325 -17.021 6.572 1.00 18.57 191 THR A CA 1
ATOM 1505 C C . THR A 1 191 ? -3.189 -17.131 5.021 1.00 19.25 191 THR A C 1
ATOM 1506 O O . THR A 1 191 ? -2.914 -16.121 4.367 1.00 19.53 191 THR A O 1
ATOM 1510 N N . ARG A 1 192 ? -3.413 -18.322 4.451 1.00 18.70 192 ARG A N 1
ATOM 1511 C CA . ARG A 1 192 ? -3.384 -18.515 2.969 1.00 19.41 192 ARG A CA 1
ATOM 1512 C C . ARG A 1 192 ? -4.540 -17.843 2.259 1.00 19.85 192 ARG A C 1
ATOM 1513 O O . ARG A 1 192 ? -4.423 -17.548 1.086 1.00 21.32 192 ARG A O 1
ATOM 1521 N N . SER A 1 193 ? -5.640 -17.554 2.945 1.00 19.80 193 SER A N 1
ATOM 1522 C CA . SER A 1 193 ? -6.735 -16.925 2.235 1.00 21.59 193 SER A CA 1
ATOM 1523 C C . SER A 1 193 ? -6.805 -15.369 2.284 1.00 21.62 193 SER A C 1
ATOM 1524 O O . SER A 1 193 ? -7.635 -14.776 1.633 1.00 21.10 193 SER A O 1
ATOM 1527 N N . SER A 1 194 ? -5.893 -14.738 3.019 1.00 21.16 194 SER A N 1
ATOM 1528 C CA . SER A 1 194 ? -5.808 -13.300 3.099 1.00 21.08 194 SER A CA 1
ATOM 1529 C C . SER A 1 194 ? -4.776 -12.705 2.117 1.00 19.94 194 SER A C 1
ATOM 1530 O O . SER A 1 194 ? -3.694 -13.288 1.909 1.00 19.04 194 SER A O 1
ATOM 1533 N N . LYS A 1 195 ? -5.053 -11.511 1.605 1.00 16.95 195 LYS A N 1
ATOM 1534 C CA . LYS A 1 195 ? -4.054 -10.826 0.820 1.00 16.47 195 LYS A CA 1
ATOM 1535 C C . LYS A 1 195 ? -2.846 -10.500 1.701 1.00 15.49 195 LYS A C 1
ATOM 1536 O O . LYS A 1 195 ? -1.692 -10.724 1.310 1.00 16.25 195 LYS A O 1
ATOM 1542 N N . ILE A 1 196 ? -3.104 -10.012 2.906 1.00 14.55 196 ILE A N 1
ATOM 1543 C CA . ILE A 1 196 ? -2.047 -9.557 3.832 1.00 13.26 196 ILE A CA 1
ATOM 1544 C C . ILE A 1 196 ? -1.956 -10.512 5.046 1.00 13.06 196 ILE A C 1
ATOM 1545 O O . ILE A 1 196 ? -2.982 -10.930 5.539 1.00 14.68 196 ILE A O 1
ATOM 1550 N N . VAL A 1 197 ? -0.771 -10.884 5.514 1.00 12.43 197 VAL A N 1
ATOM 1551 C CA . VAL A 1 197 ? -0.641 -11.590 6.781 1.00 11.46 197 VAL A CA 1
ATOM 1552 C C . VAL A 1 197 ? 0.205 -10.733 7.702 1.00 12.20 197 VAL A C 1
ATOM 1553 O O . VAL A 1 197 ? 1.359 -10.390 7.342 1.00 12.91 197 VAL A O 1
ATOM 1557 N N . VAL A 1 198 ? -0.337 -10.383 8.873 1.00 10.61 198 VAL A N 1
ATOM 1558 C CA . VAL A 1 198 ? 0.463 -9.735 9.891 1.00 9.68 198 VAL A CA 1
ATOM 1559 C C . VAL A 1 198 ? 0.779 -10.777 10.971 1.00 10.29 198 VAL A C 1
ATOM 1560 O O . VAL A 1 198 ? -0.146 -11.283 11.653 1.00 11.14 198 VAL A O 1
ATOM 1564 N N . VAL A 1 199 ? 2.067 -11.060 11.164 1.00 10.67 199 VAL A N 1
ATOM 1565 C CA . VAL A 1 199 ? 2.467 -12.116 12.047 1.00 12.75 199 VAL A CA 1
ATOM 1566 C C . VAL A 1 199 ? 3.234 -11.619 13.247 1.00 14.69 199 VAL A C 1
ATOM 1567 O O . VAL A 1 199 ? 4.208 -10.862 13.110 1.00 14.35 199 VAL A O 1
ATOM 1571 N N . ALA A 1 200 ? 2.787 -12.069 14.424 1.00 15.50 200 ALA A N 1
ATOM 1572 C CA . ALA A 1 200 ? 3.427 -11.738 15.691 1.00 17.55 200 ALA A CA 1
ATOM 1573 C C . ALA A 1 200 ? 3.199 -12.861 16.745 1.00 18.89 200 ALA A C 1
ATOM 1574 O O . ALA A 1 200 ? 2.358 -12.734 17.602 1.00 18.66 200 ALA A O 1
ATOM 1576 N N . VAL A 1 201 ? 3.961 -13.962 16.668 1.00 22.05 201 VAL A N 1
ATOM 1577 C CA . VAL A 1 201 ? 3.838 -15.084 17.626 1.00 22.55 201 VAL A CA 1
ATOM 1578 C C . VAL A 1 201 ? 5.099 -15.297 18.449 1.00 23.73 201 VAL A C 1
ATOM 1579 O O . VAL A 1 201 ? 5.147 -16.137 19.348 1.00 25.03 201 VAL A O 1
ATOM 1583 N N . GLY A 1 202 ? 6.154 -14.564 18.122 1.00 25.41 202 GLY A N 1
ATOM 1584 C CA . GLY A 1 202 ? 7.486 -14.786 18.754 1.00 25.27 202 GLY A CA 1
ATOM 1585 C C . GLY A 1 202 ? 8.000 -16.221 18.597 1.00 25.78 202 GLY A C 1
ATOM 1586 O O . GLY A 1 202 ? 8.185 -16.934 19.571 1.00 26.24 202 GLY A O 1
ATOM 1587 N N . ARG A 1 203 ? 8.280 -16.625 17.362 1.00 26.06 203 ARG A N 1
ATOM 1588 C CA . ARG A 1 203 ? 8.565 -17.996 17.045 1.00 26.46 203 ARG A CA 1
ATOM 1589 C C . ARG A 1 203 ? 9.282 -17.986 15.719 1.00 25.65 203 ARG A C 1
ATOM 1590 O O . ARG A 1 203 ? 8.669 -17.861 14.675 1.00 25.12 203 ARG A O 1
ATOM 1598 N N . PRO A 1 204 ? 10.611 -18.126 15.754 1.00 26.20 204 PRO A N 1
ATOM 1599 C CA . PRO A 1 204 ? 11.415 -18.041 14.509 1.00 25.64 204 PRO A CA 1
ATOM 1600 C C . PRO A 1 204 ? 11.011 -19.115 13.515 1.00 26.06 204 PRO A C 1
ATOM 1601 O O . PRO A 1 204 ? 10.814 -20.273 13.894 1.00 28.44 204 PRO A O 1
ATOM 1605 N N . GLY A 1 205 ? 10.840 -18.738 12.256 1.00 25.87 205 GLY A N 1
ATOM 1606 C CA . GLY A 1 205 ? 10.468 -19.677 11.215 1.00 23.59 205 GLY A CA 1
ATOM 1607 C C . GLY A 1 205 ? 9.013 -20.077 11.124 1.00 23.46 205 GLY A C 1
ATOM 1608 O O . GLY A 1 205 ? 8.674 -20.889 10.256 1.00 24.07 205 GLY A O 1
ATOM 1609 N N . PHE A 1 206 ? 8.138 -19.498 11.958 1.00 22.72 206 PHE A N 1
ATOM 1610 C CA . PHE A 1 206 ? 6.716 -19.826 11.959 1.00 20.60 206 PHE A CA 1
ATOM 1611 C C . PHE A 1 206 ? 6.049 -19.638 10.621 1.00 20.21 206 PHE A C 1
ATOM 1612 O O . PHE A 1 206 ? 5.298 -20.493 10.169 1.00 18.94 206 PHE A O 1
ATOM 1620 N N . LEU A 1 207 ? 6.264 -18.492 9.988 1.00 19.81 207 LEU A N 1
ATOM 1621 C CA . LEU A 1 207 ? 5.548 -18.218 8.760 1.00 19.20 207 LEU A CA 1
ATOM 1622 C C . LEU A 1 207 ? 6.392 -18.711 7.586 1.00 20.28 207 LEU A C 1
ATOM 1623 O O . LEU A 1 207 ? 7.390 -18.081 7.217 1.00 20.99 207 LEU A O 1
ATOM 1628 N N . ASN A 1 208 ? 6.025 -19.845 7.007 1.00 19.98 208 ASN A N 1
ATOM 1629 C CA . ASN A 1 208 ? 6.826 -20.379 5.920 1.00 21.24 208 ASN A CA 1
ATOM 1630 C C . ASN A 1 208 ? 5.901 -20.516 4.751 1.00 19.80 208 ASN A C 1
ATOM 1631 O O . ASN A 1 208 ? 4.787 -20.072 4.816 1.00 18.78 208 ASN A O 1
ATOM 1636 N N . ARG A 1 209 ? 6.374 -21.149 3.695 1.00 19.21 209 ARG A N 1
ATOM 1637 C CA . ARG A 1 209 ? 5.603 -21.231 2.471 1.00 19.64 209 ARG A CA 1
ATOM 1638 C C . ARG A 1 209 ? 4.232 -21.878 2.645 1.00 19.30 209 ARG A C 1
ATOM 1639 O O . ARG A 1 209 ? 3.262 -21.512 1.928 1.00 19.26 209 ARG A O 1
ATOM 1647 N N . GLU A 1 210 ? 4.128 -22.838 3.573 1.00 17.67 210 GLU A N 1
ATOM 1648 C CA . GLU A 1 210 ? 2.841 -23.491 3.814 1.00 17.64 210 GLU A CA 1
ATOM 1649 C C . GLU A 1 210 ? 1.753 -22.546 4.294 1.00 16.36 210 GLU A C 1
ATOM 1650 O O . GLU A 1 210 ? 0.558 -22.901 4.138 1.00 13.84 210 GLU A O 1
ATOM 1656 N N . MET A 1 211 ? 2.166 -21.409 4.918 1.00 14.55 211 MET A N 1
ATOM 1657 C CA . MET A 1 211 ? 1.224 -20.489 5.581 1.00 16.10 211 MET A CA 1
ATOM 1658 C C . MET A 1 211 ? 0.774 -19.362 4.647 1.00 15.81 211 MET A C 1
ATOM 1659 O O . MET A 1 211 ? -0.121 -18.622 4.995 1.00 16.69 211 MET A O 1
ATOM 1664 N N . VAL A 1 212 ? 1.372 -19.244 3.466 1.00 16.49 212 VAL A N 1
ATOM 1665 C CA . VAL A 1 212 ? 1.048 -18.149 2.542 1.00 18.38 212 VAL A CA 1
ATOM 1666 C C . VAL A 1 212 ? 0.922 -18.636 1.079 1.00 20.23 212 VAL A C 1
ATOM 1667 O O . VAL A 1 212 ? 1.307 -19.765 0.764 1.00 20.02 212 VAL A O 1
ATOM 1671 N N . THR A 1 213 ? 0.391 -17.795 0.185 1.00 21.50 213 THR A N 1
ATOM 1672 C CA . THR A 1 213 ? 0.309 -18.140 -1.252 1.00 22.35 213 THR A CA 1
ATOM 1673 C C . THR A 1 213 ? 1.184 -17.160 -2.029 1.00 22.15 213 THR A C 1
ATOM 1674 O O . THR A 1 213 ? 1.746 -16.253 -1.423 1.00 21.98 213 THR A O 1
ATOM 1678 N N . PRO A 1 214 ? 1.367 -17.358 -3.361 1.00 22.89 214 PRO A N 1
ATOM 1679 C CA . PRO A 1 214 ? 2.187 -16.350 -4.094 1.00 22.86 214 PRO A CA 1
ATOM 1680 C C . PRO A 1 214 ? 1.642 -14.910 -4.109 1.00 21.43 214 PRO A C 1
ATOM 1681 O O . PRO A 1 214 ? 2.399 -13.989 -4.323 1.00 21.09 214 PRO A O 1
ATOM 1685 N N . GLY A 1 215 ? 0.343 -14.719 -3.946 1.00 21.21 215 GLY A N 1
ATOM 1686 C CA . GLY A 1 215 ? -0.169 -13.358 -3.905 1.00 20.91 215 GLY A CA 1
ATOM 1687 C C . GLY A 1 215 ? 0.148 -12.597 -2.609 1.00 22.43 215 GLY A C 1
ATOM 1688 O O . GLY A 1 215 ? -0.146 -11.402 -2.516 1.00 21.79 215 GLY A O 1
ATOM 1689 N N . SER A 1 216 ? 0.742 -13.257 -1.601 1.00 20.42 216 SER A N 1
ATOM 1690 C CA . SER A 1 216 ? 0.645 -12.647 -0.330 1.00 20.24 216 SER A CA 1
ATOM 1691 C C . SER A 1 216 ? 1.706 -11.621 0.060 1.00 19.12 216 SER A C 1
ATOM 1692 O O . SER A 1 216 ? 2.792 -11.575 -0.491 1.00 19.75 216 SER A O 1
ATOM 1695 N N . VAL A 1 217 ? 1.309 -10.747 0.973 1.00 17.26 217 VAL A N 1
ATOM 1696 C CA . VAL A 1 217 ? 2.117 -9.623 1.426 1.00 15.51 217 VAL A CA 1
ATOM 1697 C C . VAL A 1 217 ? 2.323 -9.885 2.877 1.00 14.82 217 VAL A C 1
ATOM 1698 O O . VAL A 1 217 ? 1.344 -10.009 3.599 1.00 13.28 217 VAL A O 1
ATOM 1702 N N . VAL A 1 218 ? 3.577 -10.029 3.310 1.00 15.02 218 VAL A N 1
ATOM 1703 C CA . VAL A 1 218 ? 3.798 -10.317 4.718 1.00 15.67 218 VAL A CA 1
ATOM 1704 C C . VAL A 1 218 ? 4.463 -9.272 5.614 1.00 16.31 218 VAL A C 1
ATOM 1705 O O . VAL A 1 218 ? 5.499 -8.730 5.279 1.00 15.90 218 VAL A O 1
ATOM 1709 N N . ILE A 1 219 ? 3.817 -8.967 6.740 1.00 15.80 219 ILE A N 1
ATOM 1710 C CA . ILE A 1 219 ? 4.296 -7.905 7.610 1.00 15.37 219 ILE A CA 1
ATOM 1711 C C . ILE A 1 219 ? 4.658 -8.631 8.914 1.00 16.46 219 ILE A C 1
ATOM 1712 O O . ILE A 1 219 ? 3.775 -9.201 9.588 1.00 15.61 219 ILE A O 1
ATOM 1717 N N . ASP A 1 220 ? 5.952 -8.631 9.24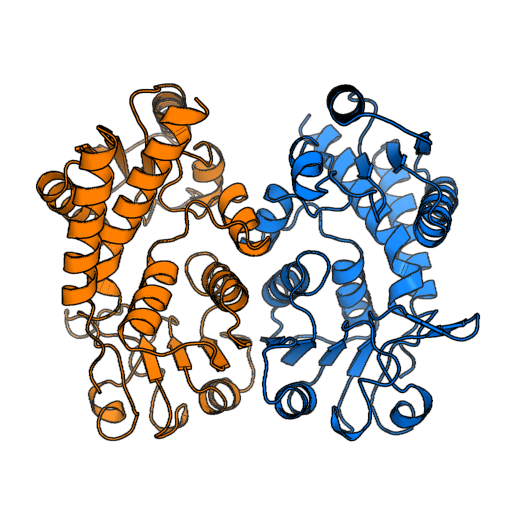3 1.00 15.46 220 ASP A N 1
ATOM 1718 C CA . ASP A 1 220 ? 6.473 -9.528 10.248 1.00 14.80 220 ASP A CA 1
ATOM 1719 C C . ASP A 1 220 ? 6.751 -8.655 11.463 1.00 16.00 220 ASP A C 1
ATOM 1720 O O . ASP A 1 220 ? 7.687 -7.892 11.469 1.00 14.44 220 ASP A O 1
ATOM 1725 N N . VAL A 1 221 ? 5.907 -8.772 12.480 1.00 17.18 221 VAL A N 1
ATOM 1726 C CA . VAL A 1 221 ? 6.011 -7.979 13.666 1.00 20.19 221 VAL A CA 1
ATOM 1727 C C . VAL A 1 221 ? 6.723 -8.767 14.794 1.00 22.65 221 VAL A C 1
ATOM 1728 O O . VAL A 1 221 ? 6.954 -8.220 15.879 1.00 24.25 221 VAL A O 1
ATOM 1732 N N . GLY A 1 222 ? 7.119 -10.020 14.533 1.00 23.93 222 GLY A N 1
ATOM 1733 C CA . GLY A 1 222 ? 7.872 -10.824 15.518 1.00 26.56 222 GLY A CA 1
ATOM 1734 C C . GLY A 1 222 ? 9.268 -10.293 15.851 1.00 29.24 222 GLY A C 1
ATOM 1735 O O . GLY A 1 222 ? 9.956 -9.756 14.999 1.00 28.94 222 GLY A O 1
ATOM 1736 N N . ILE A 1 223 ? 9.686 -10.414 17.104 1.00 31.54 223 ILE A N 1
ATOM 1737 C CA . ILE A 1 223 ? 11.065 -10.068 17.449 1.00 33.81 223 ILE A CA 1
ATOM 1738 C C . ILE A 1 223 ? 11.622 -11.226 18.287 1.00 34.28 223 ILE A C 1
ATOM 1739 O O . ILE A 1 223 ? 11.188 -11.462 19.406 1.00 35.06 223 ILE A O 1
ATOM 1744 N N . ASN A 1 224 ? 12.547 -11.977 17.708 1.00 35.59 224 ASN A N 1
ATOM 1745 C CA . ASN A 1 224 ? 13.198 -13.087 18.393 1.00 36.33 224 ASN A CA 1
ATOM 1746 C C . ASN A 1 224 ? 14.706 -12.898 18.424 1.00 38.23 224 ASN A C 1
ATOM 1747 O O . ASN A 1 224 ? 15.299 -12.469 17.429 1.00 37.68 224 ASN A O 1
ATOM 1752 N N . TYR A 1 225 ? 15.312 -13.184 19.579 1.00 41.28 225 TYR A N 1
ATOM 1753 C CA . TYR A 1 225 ? 16.775 -13.095 19.759 1.00 44.11 225 TYR A CA 1
ATOM 1754 C C . TYR A 1 225 ? 17.284 -14.502 19.814 1.00 46.15 225 TYR A C 1
ATOM 1755 O O . TYR A 1 225 ? 17.039 -15.221 20.792 1.00 46.91 225 TYR A O 1
ATOM 1764 N N . VAL A 1 226 ? 17.952 -14.920 18.752 1.00 48.27 226 VAL A N 1
ATOM 1765 C CA . VAL A 1 226 ? 18.404 -16.289 18.655 1.00 51.04 226 VAL A CA 1
ATOM 1766 C C . VAL A 1 226 ? 19.817 -16.276 18.073 1.00 52.53 226 VAL A C 1
ATOM 1767 O O . VAL A 1 226 ? 20.082 -15.518 17.126 1.00 53.08 226 VAL A O 1
ATOM 1771 N N . ASN A 1 227 ? 20.696 -17.105 18.666 1.00 52.97 227 ASN A N 1
ATOM 1772 C CA . ASN A 1 227 ? 22.159 -17.034 18.518 1.00 53.54 227 ASN A CA 1
ATOM 1773 C C . ASN A 1 227 ? 22.755 -15.647 18.180 1.00 52.98 227 ASN A C 1
ATOM 1774 O O . ASN A 1 227 ? 23.360 -15.448 17.117 1.00 52.45 227 ASN A O 1
ATOM 1779 N N . ASP A 1 228 ? 22.563 -14.704 19.115 1.00 52.56 228 ASP A N 1
ATOM 1780 C CA . ASP A 1 228 ? 23.168 -13.345 19.068 1.00 51.99 228 ASP A CA 1
ATOM 1781 C C . ASP A 1 228 ? 22.587 -12.342 18.026 1.00 50.80 228 ASP A C 1
ATOM 1782 O O . ASP A 1 228 ? 23.009 -11.186 17.985 1.00 50.06 228 ASP A O 1
ATOM 1787 N N . LYS A 1 229 ? 21.632 -12.792 17.200 1.00 49.63 229 LYS A N 1
ATOM 1788 C CA . LYS A 1 229 ? 20.953 -11.935 16.196 1.00 48.45 229 LYS A CA 1
ATOM 1789 C C . LYS A 1 229 ? 19.425 -11.856 16.341 1.00 46.49 229 LYS A C 1
ATOM 1790 O O . LYS A 1 229 ? 18.785 -12.819 16.742 1.00 46.12 229 LYS A O 1
ATOM 1796 N N . VAL A 1 230 ? 18.867 -10.692 16.000 1.00 44.24 230 VAL A N 1
ATOM 1797 C CA . VAL A 1 230 ? 17.419 -10.457 15.982 1.00 41.42 230 VAL A CA 1
ATOM 1798 C C . VAL A 1 230 ? 16.793 -11.038 14.690 1.00 38.92 230 VAL A C 1
ATOM 1799 O O . VAL A 1 230 ? 17.317 -10.857 13.603 1.00 39.42 230 VAL A O 1
ATOM 1803 N N . VAL A 1 231 ? 15.704 -11.781 14.824 1.00 35.40 231 VAL A N 1
ATOM 1804 C CA . VAL A 1 231 ? 15.058 -12.387 13.674 1.00 32.55 231 VAL A CA 1
ATOM 1805 C C . VAL A 1 231 ? 13.518 -12.377 13.845 1.00 29.97 231 VAL A C 1
ATOM 1806 O O . VAL A 1 231 ? 13.001 -12.373 14.959 1.00 29.24 231 VAL A O 1
ATOM 1810 N N . GLY A 1 232 ? 12.789 -12.367 12.742 1.00 27.99 232 GLY A N 1
ATOM 1811 C CA . GLY A 1 232 ? 11.320 -12.196 12.777 1.00 25.55 232 GLY A CA 1
ATOM 1812 C C . GLY A 1 232 ? 10.624 -13.529 12.949 1.00 24.27 232 GLY A C 1
ATOM 1813 O O . GLY A 1 232 ? 11.279 -14.538 13.241 1.00 23.22 232 GLY A O 1
ATOM 1814 N N . ASP A 1 233 ? 9.313 -13.539 12.779 1.00 22.32 233 ASP A N 1
ATOM 1815 C CA . ASP A 1 233 ? 8.549 -14.781 12.828 1.00 22.79 233 ASP A CA 1
ATOM 1816 C C . ASP A 1 233 ? 8.459 -15.443 11.437 1.00 22.65 233 ASP A C 1
ATOM 1817 O O . ASP A 1 233 ? 8.051 -16.602 11.320 1.00 23.22 233 ASP A O 1
ATOM 1822 N N . ALA A 1 234 ? 8.804 -14.710 10.393 1.00 22.21 234 ALA A N 1
ATOM 1823 C CA . ALA A 1 234 ? 8.683 -15.269 9.036 1.00 23.31 234 ALA A CA 1
ATOM 1824 C C . ALA A 1 234 ? 9.989 -15.917 8.535 1.00 22.95 234 ALA A C 1
ATOM 1825 O O . ALA A 1 234 ? 11.079 -15.493 8.891 1.00 22.67 234 ALA A O 1
ATOM 1827 N N . ASN A 1 235 ? 9.878 -16.918 7.682 1.00 23.94 235 ASN A N 1
ATOM 1828 C CA . ASN A 1 235 ? 11.107 -17.454 7.044 1.00 25.25 235 ASN A CA 1
ATOM 1829 C C . ASN A 1 235 ? 11.482 -16.638 5.813 1.00 25.22 235 ASN A C 1
ATOM 1830 O O . ASN A 1 235 ? 11.057 -16.955 4.709 1.00 25.85 235 ASN A O 1
ATOM 1835 N N . PHE A 1 236 ? 12.292 -15.609 6.004 1.00 25.68 236 PHE A N 1
ATOM 1836 C CA . PHE A 1 236 ? 12.571 -14.641 4.962 1.00 27.61 236 PHE A CA 1
ATOM 1837 C C . PHE A 1 236 ? 13.159 -15.225 3.715 1.00 29.86 236 PHE A C 1
ATOM 1838 O O . PHE A 1 236 ? 12.735 -14.902 2.586 1.00 29.61 236 PHE A O 1
ATOM 1846 N N . GLU A 1 237 ? 14.162 -16.069 3.901 1.00 32.24 237 GLU A N 1
ATOM 1847 C CA . GLU A 1 237 ? 14.795 -16.651 2.752 1.00 35.03 237 GLU A CA 1
ATOM 1848 C C . GLU A 1 237 ? 13.845 -17.686 2.067 1.00 34.39 237 GLU A C 1
ATOM 1849 O O . GLU A 1 237 ? 13.826 -17.742 0.849 1.00 35.74 237 GLU A O 1
ATOM 1855 N N . ASP A 1 238 ? 13.030 -18.451 2.812 1.00 33.76 238 ASP A N 1
ATOM 1856 C CA . ASP A 1 238 ? 12.026 -19.386 2.186 1.00 33.25 238 ASP A CA 1
ATOM 1857 C C . ASP A 1 238 ? 10.994 -18.571 1.411 1.00 32.77 238 ASP A C 1
ATOM 1858 O O . ASP A 1 238 ? 10.608 -18.952 0.301 1.00 32.08 238 ASP A O 1
ATOM 1863 N N . LEU A 1 239 ? 10.581 -17.424 1.987 1.00 31.55 239 LEU A N 1
ATOM 1864 C CA . LEU A 1 239 ? 9.495 -16.622 1.430 1.00 31.12 239 LEU A CA 1
ATOM 1865 C C . LEU A 1 239 ? 9.841 -15.612 0.303 1.00 32.31 239 LEU A C 1
ATOM 1866 O O . LEU A 1 239 ? 8.978 -15.318 -0.563 1.00 31.06 239 LEU A O 1
ATOM 1871 N N . SER A 1 240 ? 11.061 -15.058 0.312 1.00 33.05 240 SER A N 1
ATOM 1872 C CA . SER A 1 240 ? 11.336 -13.854 -0.522 1.00 34.55 240 SER A CA 1
ATOM 1873 C C . SER A 1 240 ? 11.294 -14.220 -1.997 1.00 34.00 240 SER A C 1
ATOM 1874 O O . SER A 1 240 ? 10.928 -13.407 -2.841 1.00 34.22 240 SER A O 1
ATOM 1877 N N . GLU A 1 241 ? 11.614 -15.461 -2.298 1.00 33.00 241 GLU A N 1
ATOM 1878 C CA . GLU A 1 241 ? 11.492 -15.889 -3.652 1.00 33.00 241 GLU A CA 1
ATOM 1879 C C . GLU A 1 241 ? 10.051 -16.283 -4.105 1.00 31.58 241 GLU A C 1
ATOM 1880 O O . GLU A 1 241 ? 9.852 -16.709 -5.272 1.00 32.52 241 GLU A O 1
ATOM 1886 N N . TYR A 1 242 ? 9.059 -16.127 -3.209 1.00 27.90 242 TYR A N 1
ATOM 1887 C CA . TYR A 1 242 ? 7.696 -16.700 -3.361 1.00 23.62 242 TYR A CA 1
ATOM 1888 C C . TYR A 1 242 ? 6.511 -15.743 -3.106 1.00 21.51 242 TYR A C 1
ATOM 1889 O O . TYR A 1 242 ? 5.556 -15.728 -3.828 1.00 22.61 242 TYR A O 1
ATOM 1898 N N . VAL A 1 243 ? 6.552 -14.949 -2.045 1.00 20.29 243 VAL A N 1
ATOM 1899 C CA . VAL A 1 243 ? 5.487 -13.976 -1.772 1.00 18.02 243 VAL A CA 1
ATOM 1900 C C . VAL A 1 243 ? 5.655 -12.736 -2.660 1.00 18.43 243 VAL A C 1
ATOM 1901 O O . VAL A 1 243 ? 6.709 -12.505 -3.254 1.00 16.13 243 VAL A O 1
ATOM 1905 N N . GLU A 1 244 ? 4.608 -11.934 -2.724 1.00 18.41 244 GLU A N 1
ATOM 1906 C CA . GLU A 1 244 ? 4.646 -10.661 -3.409 1.00 18.76 244 GLU A CA 1
ATOM 1907 C C . GLU A 1 244 ? 5.487 -9.601 -2.690 1.00 19.27 244 GLU A C 1
ATOM 1908 O O . GLU A 1 244 ? 6.221 -8.851 -3.348 1.00 19.44 244 GLU A O 1
ATOM 1914 N N . ALA A 1 245 ? 5.406 -9.540 -1.354 1.00 17.86 245 ALA A N 1
ATOM 1915 C CA . ALA A 1 245 ? 6.131 -8.510 -0.595 1.00 16.47 245 ALA A CA 1
ATOM 1916 C C . ALA A 1 245 ? 6.282 -8.966 0.844 1.00 16.30 245 ALA A C 1
ATOM 1917 O O . ALA A 1 245 ? 5.445 -9.696 1.364 1.00 15.86 245 ALA A O 1
ATOM 1919 N N . ILE A 1 246 ? 7.381 -8.598 1.468 1.00 16.48 246 ILE A N 1
ATOM 1920 C CA . ILE A 1 246 ? 7.650 -9.056 2.805 1.00 18.22 246 ILE A CA 1
ATOM 1921 C C . ILE A 1 246 ? 8.499 -7.972 3.495 1.00 18.83 246 ILE A C 1
ATOM 1922 O O . ILE A 1 246 ? 9.413 -7.432 2.847 1.00 19.25 246 ILE A O 1
ATOM 1927 N N . THR A 1 247 ? 8.157 -7.615 4.750 1.00 18.86 247 THR A N 1
ATOM 1928 C CA . THR A 1 247 ? 8.980 -6.733 5.599 1.00 19.42 247 THR A CA 1
ATOM 1929 C C . THR A 1 247 ? 10.132 -7.555 6.129 1.00 20.49 247 THR A C 1
ATOM 1930 O O . THR A 1 247 ? 9.913 -8.658 6.720 1.00 20.24 247 THR A O 1
ATOM 1934 N N . PRO A 1 248 ? 11.371 -7.055 5.959 1.00 20.71 248 PRO A N 1
ATOM 1935 C CA . PRO A 1 248 ? 12.445 -7.747 6.656 1.00 20.64 248 PRO A CA 1
ATOM 1936 C C . PRO A 1 248 ? 12.430 -7.450 8.160 1.00 20.35 248 PRO A C 1
ATOM 1937 O O . PRO A 1 248 ? 11.792 -6.479 8.605 1.00 18.26 248 PRO A O 1
ATOM 1941 N N . VAL A 1 249 ? 13.192 -8.244 8.918 1.00 19.74 249 VAL A N 1
ATOM 1942 C CA . VAL A 1 249 ? 13.400 -8.019 10.324 1.00 20.14 249 VAL A CA 1
ATOM 1943 C C . VAL A 1 249 ? 14.884 -8.246 10.553 1.00 20.63 249 VAL A C 1
ATOM 1944 O O . VAL A 1 249 ? 15.404 -9.264 10.126 1.00 21.21 249 VAL A O 1
ATOM 1948 N N . PRO A 1 250 ? 15.607 -7.277 11.148 1.00 20.36 250 PRO A N 1
ATOM 1949 C CA . PRO A 1 250 ? 15.274 -5.889 11.404 1.00 20.11 250 PRO A CA 1
ATOM 1950 C C . PRO A 1 250 ? 15.092 -5.151 10.100 1.00 20.11 250 PRO A C 1
ATOM 1951 O O . PRO A 1 250 ? 15.416 -5.680 9.025 1.00 20.13 250 PRO A O 1
ATOM 1955 N N . GLY A 1 251 ? 14.552 -3.944 10.164 1.00 20.47 251 GLY A N 1
ATOM 1956 C CA . GLY A 1 251 ? 14.480 -3.094 8.974 1.00 20.14 251 GLY A CA 1
ATOM 1957 C C . GLY A 1 251 ? 13.093 -2.951 8.375 1.00 20.65 251 GLY A C 1
ATOM 1958 O O . GLY A 1 251 ? 12.911 -2.186 7.411 1.00 20.65 251 GLY A O 1
ATOM 1959 N N . GLY A 1 252 ? 12.118 -3.709 8.903 1.00 20.71 252 GLY A N 1
ATOM 1960 C CA . GLY A 1 252 ? 10.711 -3.617 8.449 1.00 20.63 252 GLY A CA 1
ATOM 1961 C C . GLY A 1 252 ? 9.862 -2.629 9.260 1.00 21.55 252 GLY A C 1
ATOM 1962 O O . GLY A 1 252 ? 9.957 -1.426 9.016 1.00 21.03 252 GLY A O 1
ATOM 1963 N N . VAL A 1 253 ? 9.032 -3.133 10.188 1.00 20.70 253 VAL A N 1
ATOM 1964 C CA . VAL A 1 253 ? 8.246 -2.267 11.085 1.00 21.68 253 VAL A CA 1
ATOM 1965 C C . VAL A 1 253 ? 9.081 -1.661 12.222 1.00 22.25 253 VAL A C 1
ATOM 1966 O O . VAL A 1 253 ? 8.744 -0.602 12.729 1.00 22.36 253 VAL A O 1
ATOM 1970 N N . GLY A 1 254 ? 10.141 -2.352 12.628 1.00 22.74 254 GLY A N 1
ATOM 1971 C CA . GLY A 1 254 ? 11.100 -1.862 13.632 1.00 23.97 254 GLY A CA 1
ATOM 1972 C C . GLY A 1 254 ? 11.503 -0.384 13.565 1.00 24.71 254 GLY A C 1
ATOM 1973 O O . GLY A 1 254 ? 11.274 0.345 14.513 1.00 26.25 254 GLY A O 1
ATOM 1974 N N . PRO A 1 255 ? 12.084 0.073 12.444 1.00 24.45 255 PRO A N 1
ATOM 1975 C CA . PRO A 1 255 ? 12.569 1.414 12.438 1.00 24.38 255 PRO A CA 1
ATOM 1976 C C . PRO A 1 255 ? 11.501 2.473 12.645 1.00 24.84 255 PRO A C 1
ATOM 1977 O O . PRO A 1 255 ? 11.867 3.588 12.934 1.00 26.85 255 PRO A O 1
ATOM 1981 N N . ILE A 1 256 ? 10.217 2.149 12.505 1.00 24.04 256 ILE A N 1
ATOM 1982 C CA . ILE A 1 256 ? 9.141 3.153 12.515 1.00 22.77 256 ILE A CA 1
ATOM 1983 C C . ILE A 1 256 ? 8.630 3.419 13.973 1.00 22.79 256 ILE A C 1
ATOM 1984 O O . ILE A 1 256 ? 8.206 4.537 14.318 1.00 22.94 256 ILE A O 1
ATOM 1989 N N . THR A 1 257 ? 8.669 2.382 14.801 1.00 22.21 257 THR A N 1
ATOM 1990 C CA . THR A 1 257 ? 8.073 2.373 16.139 1.00 22.80 257 THR A CA 1
ATOM 1991 C C . THR A 1 257 ? 8.398 3.603 16.975 1.00 21.86 257 THR A C 1
ATOM 1992 O O . THR A 1 257 ? 7.485 4.287 17.472 1.00 21.17 257 THR A O 1
ATOM 1996 N N . ALA A 1 258 ? 9.690 3.915 17.113 1.00 20.30 258 ALA A N 1
ATOM 1997 C CA . ALA A 1 258 ? 10.043 5.051 17.950 1.00 19.51 258 ALA A CA 1
ATOM 1998 C C . ALA A 1 258 ? 9.445 6.347 17.423 1.00 18.91 258 ALA A C 1
ATOM 1999 O O . ALA A 1 258 ? 9.001 7.164 18.208 1.00 20.20 258 ALA A O 1
ATOM 2001 N N . THR A 1 259 ? 9.395 6.517 16.106 1.00 18.19 259 THR A N 1
ATOM 2002 C CA . THR A 1 259 ? 8.889 7.722 15.531 1.00 18.42 259 THR A CA 1
ATOM 2003 C C . THR A 1 259 ? 7.379 7.786 15.773 1.00 18.10 259 THR A C 1
ATOM 2004 O O . THR A 1 259 ? 6.831 8.857 15.893 1.00 19.07 259 THR A O 1
ATOM 2008 N N . ASN A 1 260 ? 6.704 6.643 15.808 1.00 18.62 260 ASN A N 1
ATOM 2009 C CA . ASN A 1 260 ? 5.271 6.618 16.017 1.00 19.04 260 ASN A CA 1
ATOM 2010 C C . ASN A 1 260 ? 4.914 6.981 17.456 1.00 18.76 260 ASN A C 1
ATOM 2011 O O . ASN A 1 260 ? 3.912 7.570 17.680 1.00 18.31 260 ASN A O 1
ATOM 2016 N N . ILE A 1 261 ? 5.761 6.643 18.415 1.00 18.81 261 ILE A N 1
ATOM 2017 C CA . ILE A 1 261 ? 5.618 7.153 19.778 1.00 19.58 261 ILE A CA 1
ATOM 2018 C C . ILE A 1 261 ? 5.747 8.671 19.767 1.00 20.65 261 ILE A C 1
ATOM 2019 O O . ILE A 1 261 ? 4.928 9.365 20.345 1.00 21.18 261 ILE A O 1
ATOM 2024 N N . LEU A 1 262 ? 6.754 9.188 19.060 1.00 20.97 262 LEU A N 1
ATOM 2025 C CA . LEU A 1 262 ? 6.937 10.634 18.993 1.00 21.36 262 LEU A CA 1
ATOM 2026 C C . LEU A 1 262 ? 5.788 11.288 18.276 1.00 21.09 262 LEU A C 1
ATOM 2027 O O . LEU A 1 262 ? 5.394 12.418 18.614 1.00 21.70 262 LEU A O 1
ATOM 2032 N N . GLU A 1 263 ? 5.221 10.612 17.281 1.00 20.33 263 GLU A N 1
ATOM 2033 C CA . GLU A 1 263 ? 4.025 11.161 16.658 1.00 20.20 263 GLU A CA 1
ATOM 2034 C C . GLU A 1 263 ? 2.834 11.350 17.631 1.00 19.37 263 GLU A C 1
ATOM 2035 O O . GLU A 1 263 ? 2.123 12.377 17.591 1.00 19.29 263 GLU A O 1
ATOM 2041 N N . ASN A 1 264 ? 2.596 10.364 18.489 1.00 18.37 264 ASN A N 1
ATOM 2042 C CA . ASN A 1 264 ? 1.650 10.518 19.571 1.00 17.78 264 ASN A CA 1
ATOM 2043 C C . ASN A 1 264 ? 2.013 11.699 20.510 1.00 18.53 264 ASN A C 1
ATOM 2044 O O . ASN A 1 264 ? 1.139 12.454 20.914 1.00 17.02 264 ASN A O 1
ATOM 2049 N N . VAL A 1 265 ? 3.294 11.871 20.830 1.00 19.97 265 VAL A N 1
ATOM 2050 C CA . VAL A 1 265 ? 3.701 13.023 21.658 1.00 23.15 265 VAL A CA 1
ATOM 2051 C C . VAL A 1 265 ? 3.321 14.378 21.046 1.00 23.18 265 VAL A C 1
ATOM 2052 O O . VAL A 1 265 ? 2.844 15.237 21.726 1.00 23.58 265 VAL A O 1
ATOM 2056 N N . VAL A 1 266 ? 3.541 14.555 19.749 1.00 24.09 266 VAL A N 1
ATOM 2057 C CA . VAL A 1 266 ? 3.082 15.757 19.042 1.00 23.91 266 VAL A CA 1
ATOM 2058 C C . VAL A 1 266 ? 1.553 15.911 19.130 1.00 24.10 266 VAL A C 1
ATOM 2059 O O . VAL A 1 266 ? 1.054 16.989 19.472 1.00 23.81 266 VAL A O 1
ATOM 2063 N N . LYS A 1 267 ? 0.806 14.843 18.853 1.00 24.41 267 LYS A N 1
ATOM 2064 C CA . LYS A 1 267 ? -0.666 14.902 18.945 1.00 24.50 267 LYS A CA 1
ATOM 2065 C C . LYS A 1 267 ? -1.136 15.225 20.356 1.00 23.90 267 LYS A C 1
ATOM 2066 O O . LYS A 1 267 ? -2.099 15.967 20.531 1.00 23.34 267 LYS A O 1
ATOM 2072 N N . ALA A 1 268 ? -0.527 14.566 21.343 1.00 23.14 268 ALA A N 1
ATOM 2073 C CA . ALA A 1 268 ? -0.800 14.844 22.741 1.00 24.15 268 ALA A CA 1
ATOM 2074 C C . ALA A 1 268 ? -0.630 16.355 23.056 1.00 24.55 268 ALA A C 1
ATOM 2075 O O . ALA A 1 268 ? -1.564 16.979 23.519 1.00 25.04 268 ALA A O 1
ATOM 2077 N N . ALA A 1 269 ? 0.555 16.898 22.778 1.00 25.05 269 ALA A N 1
ATOM 2078 C CA . ALA A 1 269 ? 0.910 18.296 22.985 1.00 26.62 269 ALA A CA 1
ATOM 2079 C C . ALA A 1 269 ? 0.021 19.244 22.206 1.00 28.89 269 ALA A C 1
ATOM 2080 O O . ALA A 1 269 ? -0.254 20.369 22.648 1.00 30.60 269 ALA A O 1
ATOM 2082 N N . GLU A 1 270 ? -0.447 18.818 21.050 1.00 29.60 270 GLU A N 1
ATOM 2083 C CA . GLU A 1 270 ? -1.277 19.713 20.304 1.00 31.12 270 GLU A CA 1
ATOM 2084 C C . GLU A 1 270 ? -2.727 19.705 20.791 1.00 30.38 270 GLU A C 1
ATOM 2085 O O . GLU A 1 270 ? -3.401 20.751 20.751 1.00 31.48 270 GLU A O 1
ATOM 2091 N N . PHE A 1 271 ? -3.218 18.561 21.265 1.00 28.93 271 PHE A N 1
ATOM 2092 C CA . PHE A 1 271 ? -4.515 18.522 21.942 1.00 27.66 271 PHE A CA 1
ATOM 2093 C C . PHE A 1 271 ? -4.501 19.312 23.282 1.00 29.14 271 PHE A C 1
ATOM 2094 O O . PHE A 1 271 ? -5.486 19.933 23.640 1.00 29.26 271 PHE A O 1
ATOM 2102 N N . GLN A 1 272 ? -3.411 19.234 24.033 1.00 29.79 272 GLN A N 1
ATOM 2103 C CA . GLN A 1 272 ? -3.283 20.008 25.273 1.00 31.52 272 GLN A CA 1
ATOM 2104 C C . GLN A 1 272 ? -3.305 21.527 24.986 1.00 33.30 272 GLN A C 1
ATOM 2105 O O . GLN A 1 272 ? -3.943 22.291 25.726 1.00 33.05 272 GLN A O 1
ATOM 2111 N N . LYS A 1 273 ? -2.649 21.958 23.900 1.00 34.57 273 LYS A N 1
ATOM 2112 C CA . LYS A 1 273 ? -2.641 23.376 23.569 1.00 36.58 273 LYS A CA 1
ATOM 2113 C C . LYS A 1 273 ? -4.027 23.845 23.178 1.00 37.64 273 LYS A C 1
ATOM 2114 O O . LYS A 1 273 ? -4.517 24.756 23.787 1.00 38.18 273 LYS A O 1
ATOM 2120 N N . ASN A 1 274 ? -4.646 23.215 22.183 1.00 39.43 274 ASN A N 1
ATOM 2121 C CA . ASN A 1 274 ? -6.027 23.503 21.770 1.00 40.91 274 ASN A CA 1
ATOM 2122 C C . ASN A 1 274 ? -7.143 23.375 22.833 1.00 42.41 274 ASN A C 1
ATOM 2123 O O . ASN A 1 274 ? -8.197 24.006 22.695 1.00 43.34 274 ASN A O 1
ATOM 2128 N N . ASN A 1 275 ? -6.943 22.535 23.851 1.00 43.59 275 ASN A N 1
ATOM 2129 C CA . ASN A 1 275 ? -8.039 22.121 24.761 1.00 45.07 275 ASN A CA 1
ATOM 2130 C C . ASN A 1 275 ? -7.767 22.352 26.238 1.00 45.91 275 ASN A C 1
ATOM 2131 O O . ASN A 1 275 ? -8.692 22.524 27.016 1.00 46.43 275 ASN A O 1
ATOM 2136 N N . LEU A 1 276 ? -6.494 22.339 26.604 1.00 47.10 276 LEU A N 1
ATOM 2137 C CA . LEU A 1 276 ? -6.044 22.394 27.995 1.00 48.92 276 LEU A CA 1
ATOM 2138 C C . LEU A 1 276 ? -6.577 21.235 28.879 1.00 49.51 276 LEU A C 1
ATOM 2139 O O . LEU A 1 276 ? -6.006 20.118 28.899 1.00 49.80 276 LEU A O 1
ATOM 2144 N N . LYS B 1 2 ? -31.073 -26.909 16.187 1.00 35.78 2 LYS B N 1
ATOM 2145 C CA . LYS B 1 2 ? -31.906 -26.361 15.098 1.00 35.23 2 LYS B CA 1
ATOM 2146 C C . LYS B 1 2 ? -32.395 -24.985 15.538 1.00 34.98 2 LYS B C 1
ATOM 2147 O O . LYS B 1 2 ? -31.791 -24.010 15.134 1.00 34.94 2 LYS B O 1
ATOM 2153 N N . ILE B 1 3 ? -33.422 -24.837 16.378 1.00 34.28 3 ILE B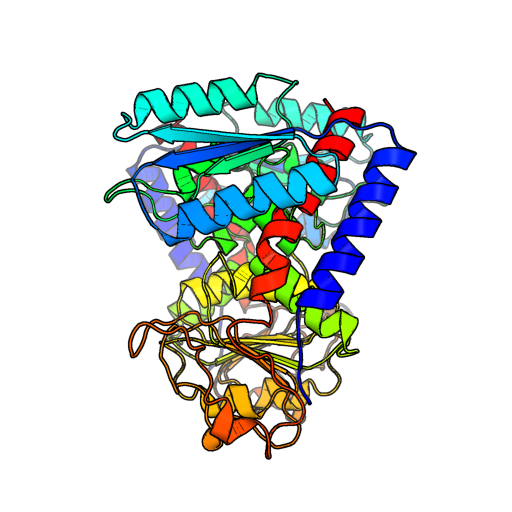 N 1
ATOM 2154 C CA . ILE B 1 3 ? -33.815 -23.431 16.644 1.00 33.73 3 ILE B CA 1
ATOM 2155 C C . ILE B 1 3 ? -33.419 -22.653 17.934 1.00 33.61 3 ILE B C 1
ATOM 2156 O O . ILE B 1 3 ? -33.801 -23.017 19.047 1.00 33.18 3 ILE B O 1
ATOM 2161 N N . LEU B 1 4 ? -32.638 -21.572 17.750 1.00 32.72 4 LEU B N 1
ATOM 2162 C CA . LEU B 1 4 ? -31.904 -20.934 18.870 1.00 32.09 4 LEU B CA 1
ATOM 2163 C C . LEU B 1 4 ? -32.644 -19.744 19.480 1.00 31.38 4 LEU B C 1
ATOM 2164 O O . LEU B 1 4 ? -32.419 -18.585 19.097 1.00 29.99 4 LEU B O 1
ATOM 2169 N N . ARG B 1 5 ? -33.533 -20.063 20.431 1.00 31.70 5 ARG B N 1
ATOM 2170 C CA . ARG B 1 5 ? -34.426 -19.108 21.096 1.00 31.93 5 ARG B CA 1
ATOM 2171 C C . ARG B 1 5 ? -33.810 -18.459 22.343 1.00 32.13 5 ARG B C 1
ATOM 2172 O O . ARG B 1 5 ? -33.126 -19.125 23.140 1.00 31.89 5 ARG B O 1
ATOM 2180 N N . GLY B 1 6 ? -34.101 -17.171 22.544 1.00 31.63 6 GLY B N 1
ATOM 2181 C CA . GLY B 1 6 ? -33.541 -16.440 23.662 1.00 30.95 6 GLY B CA 1
ATOM 2182 C C . GLY B 1 6 ? -34.425 -16.268 24.873 1.00 31.85 6 GLY B C 1
ATOM 2183 O O . GLY B 1 6 ? -33.993 -15.717 25.888 1.00 31.93 6 GLY B O 1
ATOM 2184 N N . GLU B 1 7 ? -35.672 -16.700 24.803 1.00 32.46 7 GLU B N 1
ATOM 2185 C CA . GLU B 1 7 ? -36.559 -16.453 25.939 1.00 34.19 7 GLU B CA 1
ATOM 2186 C C . GLU B 1 7 ? -36.088 -17.165 27.225 1.00 33.18 7 GLU B C 1
ATOM 2187 O O . GLU B 1 7 ? -35.906 -16.518 28.260 1.00 32.42 7 GLU B O 1
ATOM 2193 N N . GLU B 1 8 ? -35.864 -18.482 27.122 1.00 32.80 8 GLU B N 1
ATOM 2194 C CA . GLU B 1 8 ? -35.386 -19.321 28.237 1.00 32.60 8 GLU B CA 1
ATOM 2195 C C . GLU B 1 8 ? -34.106 -18.751 28.862 1.00 31.33 8 GLU B C 1
ATOM 2196 O O . GLU B 1 8 ? -33.912 -18.832 30.072 1.00 31.90 8 GLU B O 1
ATOM 2202 N N . ILE B 1 9 ? -33.242 -18.182 28.024 1.00 30.13 9 ILE B N 1
ATOM 2203 C CA . ILE B 1 9 ? -31.967 -17.647 28.452 1.00 28.48 9 ILE B CA 1
ATOM 2204 C C . ILE B 1 9 ? -32.175 -16.413 29.307 1.00 28.01 9 ILE B C 1
ATOM 2205 O O . ILE B 1 9 ? -31.511 -16.244 30.333 1.00 27.88 9 ILE B O 1
ATOM 2210 N N . ALA B 1 10 ? -33.128 -15.594 28.904 1.00 27.15 10 ALA B N 1
ATOM 2211 C CA . ALA B 1 10 ? -33.456 -14.370 29.626 1.00 28.11 10 ALA B CA 1
ATOM 2212 C C . ALA B 1 10 ? -34.077 -14.606 30.999 1.00 27.75 10 ALA B C 1
ATOM 2213 O O . ALA B 1 10 ? -33.821 -13.856 31.931 1.00 26.91 10 ALA B O 1
ATOM 2215 N N . GLU B 1 11 ? -34.927 -15.622 31.095 1.00 28.79 11 GLU B N 1
ATOM 2216 C CA . GLU B 1 11 ? -35.506 -16.006 32.367 1.00 30.22 11 GLU B CA 1
ATOM 2217 C C . GLU B 1 11 ? -34.426 -16.577 33.254 1.00 29.53 11 GLU B C 1
ATOM 2218 O O . GLU B 1 11 ? -34.374 -16.230 34.428 1.00 30.30 11 GLU B O 1
ATOM 2224 N N . LYS B 1 12 ? -33.575 -17.461 32.737 1.00 28.74 12 LYS B N 1
ATOM 2225 C CA . LYS B 1 12 ? -32.551 -18.032 33.615 1.00 29.90 12 LYS B CA 1
ATOM 2226 C C . LYS B 1 12 ? -31.627 -16.890 34.046 1.00 30.50 12 LYS B C 1
ATOM 2227 O O . LYS B 1 12 ? -31.311 -16.737 35.226 1.00 29.96 12 LYS B O 1
ATOM 2233 N N . LYS B 1 13 ? -31.248 -16.028 33.103 1.00 30.23 13 LYS B N 1
ATOM 2234 C CA . LYS B 1 13 ? -30.425 -14.921 33.501 1.00 30.69 13 LYS B CA 1
ATOM 2235 C C . LYS B 1 13 ? -31.127 -14.035 34.552 1.00 30.21 13 LYS B C 1
ATOM 2236 O O . LYS B 1 13 ? -30.515 -13.676 35.574 1.00 28.95 13 LYS B O 1
ATOM 2242 N N . ALA B 1 14 ? -32.403 -13.720 34.318 1.00 30.37 14 ALA B N 1
ATOM 2243 C CA . ALA B 1 14 ? -33.203 -12.920 35.281 1.00 30.96 14 ALA B CA 1
ATOM 2244 C C . ALA B 1 14 ? -33.180 -13.474 36.750 1.00 31.69 14 ALA B C 1
ATOM 2245 O O . ALA B 1 14 ? -33.048 -12.712 37.707 1.00 30.44 14 ALA B O 1
ATOM 2247 N N . GLU B 1 15 ? -33.315 -14.789 36.901 1.00 32.92 15 GLU B N 1
ATOM 2248 C CA . GLU B 1 15 ? -33.241 -15.448 38.220 1.00 35.83 15 GLU B CA 1
ATOM 2249 C C . GLU B 1 15 ? -31.887 -15.322 38.897 1.00 35.53 15 GLU B C 1
ATOM 2250 O O . GLU B 1 15 ? -31.799 -15.002 40.088 1.00 35.14 15 GLU B O 1
ATOM 2256 N N . ASN B 1 16 ? -30.836 -15.600 38.131 1.00 35.82 16 ASN B N 1
ATOM 2257 C CA . ASN B 1 16 ? -29.484 -15.314 38.585 1.00 35.04 16 ASN B CA 1
ATOM 2258 C C . ASN B 1 16 ? -29.345 -13.902 39.042 1.00 34.45 16 ASN B C 1
ATOM 2259 O O . ASN B 1 16 ? -28.845 -13.683 40.134 1.00 34.90 16 ASN B O 1
ATOM 2264 N N . LEU B 1 17 ? -29.778 -12.934 38.228 1.00 34.22 17 LEU B N 1
ATOM 2265 C CA . LEU B 1 17 ? -29.728 -11.547 38.668 1.00 33.91 17 LEU B CA 1
ATOM 2266 C C . LEU B 1 17 ? -30.370 -11.352 40.044 1.00 34.54 17 LEU B C 1
ATOM 2267 O O . LEU B 1 17 ? -29.805 -10.671 40.892 1.00 33.80 17 LEU B O 1
ATOM 2272 N N . HIS B 1 18 ? -31.548 -11.950 40.244 1.00 35.68 18 HIS B N 1
ATOM 2273 C CA . HIS B 1 18 ? -32.245 -11.933 41.535 1.00 37.29 18 HIS B CA 1
ATOM 2274 C C . HIS B 1 18 ? -31.409 -12.521 42.698 1.00 37.10 18 HIS B C 1
ATOM 2275 O O . HIS B 1 18 ? -31.226 -11.840 43.733 1.00 37.79 18 HIS B O 1
ATOM 2282 N N . GLY B 1 19 ? -30.899 -13.743 42.505 1.00 36.40 19 GLY B N 1
ATOM 2283 C CA . GLY B 1 19 ? -29.960 -14.400 43.425 1.00 36.15 19 GLY B CA 1
ATOM 2284 C C . GLY B 1 19 ? -28.845 -13.472 43.849 1.00 36.50 19 GLY B C 1
ATOM 2285 O O . GLY B 1 19 ? -28.635 -13.246 45.036 1.00 36.06 19 GLY B O 1
ATOM 2286 N N . ILE B 1 20 ? -28.161 -12.907 42.855 1.00 36.77 20 ILE B N 1
ATOM 2287 C CA . ILE B 1 20 ? -27.032 -11.989 43.035 1.00 36.30 20 ILE B CA 1
ATOM 2288 C C . ILE B 1 20 ? -27.437 -10.697 43.753 1.00 37.44 20 ILE B C 1
ATOM 2289 O O . ILE B 1 20 ? -26.639 -10.140 44.538 1.00 38.15 20 ILE B O 1
ATOM 2294 N N . ILE B 1 21 ? -28.650 -10.209 43.487 1.00 37.91 21 ILE B N 1
ATOM 2295 C CA . ILE B 1 21 ? -29.188 -9.050 44.223 1.00 39.22 21 ILE B CA 1
ATOM 2296 C C . ILE B 1 21 ? -29.492 -9.346 45.725 1.00 40.73 21 ILE B C 1
ATOM 2297 O O . ILE B 1 21 ? -29.127 -8.535 46.600 1.00 40.75 21 ILE B O 1
ATOM 2302 N N . GLU B 1 22 ? -30.162 -10.470 46.001 1.00 41.52 22 GLU B N 1
ATOM 2303 C CA . GLU B 1 22 ? -30.419 -10.916 47.377 1.00 43.80 22 GLU B CA 1
ATOM 2304 C C . GLU B 1 22 ? -29.139 -11.112 48.202 1.00 44.31 22 GLU B C 1
ATOM 2305 O O . GLU B 1 22 ? -28.953 -10.456 49.231 1.00 43.92 22 GLU B O 1
ATOM 2311 N N . ARG B 1 23 ? -28.248 -11.971 47.695 1.00 44.53 23 ARG B N 1
ATOM 2312 C CA . ARG B 1 23 ? -27.037 -12.393 48.388 1.00 44.61 23 ARG B CA 1
ATOM 2313 C C . ARG B 1 23 ? -26.110 -11.252 48.781 1.00 44.79 23 ARG B C 1
ATOM 2314 O O . ARG B 1 23 ? -25.213 -11.452 49.591 1.00 45.20 23 ARG B O 1
ATOM 2322 N N . SER B 1 24 ? -26.294 -10.056 48.221 1.00 44.82 24 SER B N 1
ATOM 2323 C CA . SER B 1 24 ? -25.497 -8.919 48.711 1.00 44.32 24 SER B CA 1
ATOM 2324 C C . SER B 1 24 ? -26.300 -7.717 49.123 1.00 44.18 24 SER B C 1
ATOM 2325 O O . SER B 1 24 ? -25.731 -6.637 49.295 1.00 44.69 24 SER B O 1
ATOM 2328 N N . GLY B 1 25 ? -27.609 -7.896 49.317 1.00 44.01 25 GLY B N 1
ATOM 2329 C CA . GLY B 1 25 ? -28.505 -6.775 49.648 1.00 44.07 25 GLY B CA 1
ATOM 2330 C C . GLY B 1 25 ? -28.242 -5.452 48.921 1.00 44.05 25 GLY B C 1
ATOM 2331 O O . GLY B 1 25 ? -28.100 -4.410 49.563 1.00 45.26 25 GLY B O 1
ATOM 2332 N N . LEU B 1 26 ? -28.150 -5.491 47.589 1.00 43.31 26 LEU B N 1
ATOM 2333 C CA . LEU B 1 26 ? -28.045 -4.279 46.767 1.00 42.22 26 LEU B CA 1
ATOM 2334 C C . LEU B 1 26 ? -29.456 -3.750 46.491 1.00 40.82 26 LEU B C 1
ATOM 2335 O O . LEU B 1 26 ? -30.396 -4.522 46.421 1.00 40.61 26 LEU B O 1
ATOM 2340 N N . GLU B 1 27 ? -29.597 -2.439 46.337 1.00 39.31 27 GLU B N 1
ATOM 2341 C CA . GLU B 1 27 ? -30.812 -1.875 45.753 1.00 38.35 27 GLU B CA 1
ATOM 2342 C C . GLU B 1 27 ? -30.379 -1.156 44.458 1.00 36.55 27 GLU B C 1
ATOM 2343 O O . GLU B 1 27 ? -30.122 0.075 44.458 1.00 37.01 27 GLU B O 1
ATOM 2349 N N . PRO B 1 28 ? -30.222 -1.924 43.364 1.00 34.52 28 PRO B N 1
ATOM 2350 C CA . PRO B 1 28 ? -29.682 -1.267 42.171 1.00 32.93 28 PRO B CA 1
ATOM 2351 C C . PRO B 1 28 ? -30.741 -0.388 41.555 1.00 32.68 28 PRO B C 1
ATOM 2352 O O . PRO B 1 28 ? -31.931 -0.719 41.554 1.00 32.43 28 PRO B O 1
ATOM 2356 N N . SER B 1 29 ? -30.289 0.748 41.051 1.00 32.27 29 SER B N 1
ATOM 2357 C CA . SER B 1 29 ? -31.158 1.808 40.629 1.00 31.42 29 SER B CA 1
ATOM 2358 C C . SER B 1 29 ? -30.699 2.296 39.256 1.00 30.24 29 SER B C 1
ATOM 2359 O O . SER B 1 29 ? -29.549 2.647 39.107 1.00 30.36 29 SER B O 1
ATOM 2362 N N . LEU B 1 30 ? -31.576 2.292 38.252 1.00 29.62 30 LEU B N 1
ATOM 2363 C CA . LEU B 1 30 ? -31.191 2.674 36.878 1.00 29.17 30 LEU B CA 1
ATOM 2364 C C . LEU B 1 30 ? -32.059 3.835 36.411 1.00 29.19 30 LEU B C 1
ATOM 2365 O O . LEU B 1 30 ? -33.267 3.731 36.443 1.00 28.67 30 LEU B O 1
ATOM 2370 N N . LYS B 1 31 ? -31.442 4.920 35.957 1.00 30.44 31 LYS B N 1
ATOM 2371 C CA . LYS B 1 31 ? -32.141 5.948 35.180 1.00 31.78 31 LYS B CA 1
ATOM 2372 C C . LYS B 1 31 ? -32.086 5.758 33.667 1.00 31.91 31 LYS B C 1
ATOM 2373 O O . LYS B 1 31 ? -31.031 5.456 33.088 1.00 31.99 31 LYS B O 1
ATOM 2379 N N . LEU B 1 32 ? -33.207 6.017 33.016 1.00 32.24 32 LEU B N 1
ATOM 2380 C CA . LEU B 1 32 ? -33.285 5.991 31.548 1.00 32.78 32 LEU B CA 1
ATOM 2381 C C . LEU B 1 32 ? -33.672 7.372 31.059 1.00 33.95 32 LEU B C 1
ATOM 2382 O O . LEU B 1 32 ? -34.500 8.022 31.688 1.00 34.49 32 LEU B O 1
ATOM 2387 N N . ILE B 1 33 ? -33.091 7.825 29.944 1.00 35.46 33 ILE B N 1
ATOM 2388 C CA . ILE B 1 33 ? -33.462 9.121 29.359 1.00 36.43 33 ILE B CA 1
ATOM 2389 C C . ILE B 1 33 ? -33.962 8.908 27.934 1.00 37.12 33 ILE B C 1
ATOM 2390 O O . ILE B 1 33 ? -33.254 8.325 27.119 1.00 37.61 33 ILE B O 1
ATOM 2395 N N . GLN B 1 34 ? -35.186 9.331 27.637 1.00 38.08 34 GLN B N 1
ATOM 2396 C CA . GLN B 1 34 ? -35.672 9.309 26.242 1.00 39.65 34 GLN B CA 1
ATOM 2397 C C . GLN B 1 34 ? -35.908 10.726 25.750 1.00 40.90 34 GLN B C 1
ATOM 2398 O O . GLN B 1 34 ? -36.549 11.533 26.431 1.00 41.12 34 GLN B O 1
ATOM 2404 N N . ILE B 1 35 ? -35.354 11.028 24.579 1.00 42.72 35 ILE B N 1
ATOM 2405 C CA . ILE B 1 35 ? -35.586 12.301 23.899 1.00 44.37 35 ILE B CA 1
ATOM 2406 C C . ILE B 1 35 ? -36.350 12.001 22.597 1.00 45.72 35 ILE B C 1
ATOM 2407 O O . ILE B 1 35 ? -35.803 11.381 21.683 1.00 45.77 35 ILE B O 1
ATOM 2412 N N . GLY B 1 36 ? -37.620 12.408 22.530 1.00 47.19 36 GLY B N 1
ATOM 2413 C CA . GLY B 1 36 ? -38.461 12.105 21.360 1.00 48.83 36 GLY B CA 1
ATOM 2414 C C . GLY B 1 36 ? -39.580 11.160 21.717 1.00 50.15 36 GLY B C 1
ATOM 2415 O O . GLY B 1 36 ? -39.757 10.827 22.894 1.00 51.04 36 GLY B O 1
ATOM 2416 N N . ASP B 1 37 ? -40.332 10.713 20.713 1.00 51.01 37 ASP B N 1
ATOM 2417 C CA . ASP B 1 37 ? -41.459 9.810 20.968 1.00 51.49 37 ASP B CA 1
ATOM 2418 C C . ASP B 1 37 ? -41.246 8.452 20.273 1.00 50.76 37 ASP B C 1
ATOM 2419 O O . ASP B 1 37 ? -42.186 7.648 20.181 1.00 51.06 37 ASP B O 1
ATOM 2424 N N . ASN B 1 38 ? -40.022 8.178 19.815 1.00 49.33 38 ASN B N 1
ATOM 2425 C CA . ASN B 1 38 ? -39.738 6.904 19.116 1.00 47.98 38 ASN B CA 1
ATOM 2426 C C . ASN B 1 38 ? -40.344 5.630 19.709 1.00 46.58 38 ASN B C 1
ATOM 2427 O O . ASN B 1 38 ? -40.200 5.305 20.898 1.00 46.27 38 ASN B O 1
ATOM 2432 N N . GLU B 1 39 ? -41.009 4.893 18.839 1.00 45.13 39 GLU B N 1
ATOM 2433 C CA . GLU B 1 39 ? -41.736 3.713 19.245 1.00 43.82 39 GLU B CA 1
ATOM 2434 C C . GLU B 1 39 ? -40.868 2.582 19.885 1.00 42.27 39 GLU B C 1
ATOM 2435 O O . GLU B 1 39 ? -41.198 2.106 20.986 1.00 42.25 39 GLU B O 1
ATOM 2441 N N . ALA B 1 40 ? -39.782 2.166 19.216 1.00 39.13 40 ALA B N 1
ATOM 2442 C CA . ALA B 1 40 ? -38.972 1.032 19.695 1.00 37.02 40 ALA B CA 1
ATOM 2443 C C . ALA B 1 40 ? -38.233 1.331 21.014 1.00 35.52 40 ALA B C 1
ATOM 2444 O O . ALA B 1 40 ? -38.049 0.451 21.844 1.00 35.52 40 ALA B O 1
ATOM 2446 N N . ALA B 1 41 ? -37.848 2.584 21.185 1.00 33.17 41 ALA B N 1
ATOM 2447 C CA . ALA B 1 41 ? -37.194 3.061 22.366 1.00 31.83 41 ALA B CA 1
ATOM 2448 C C . ALA B 1 41 ? -38.091 2.965 23.558 1.00 31.40 41 ALA B C 1
ATOM 2449 O O . ALA B 1 41 ? -37.615 2.563 24.609 1.00 30.14 41 ALA B O 1
ATOM 2451 N N . SER B 1 42 ? -39.373 3.349 23.408 1.00 30.48 42 SER B N 1
ATOM 2452 C CA . SER B 1 42 ? -40.365 3.232 24.511 1.00 29.74 42 SER B CA 1
ATOM 2453 C C . SER B 1 42 ? -40.636 1.809 24.858 1.00 28.43 42 SER B C 1
ATOM 2454 O O . SER B 1 42 ? -40.722 1.485 26.027 1.00 29.41 42 SER B O 1
ATOM 2457 N N . ILE B 1 43 ? -40.766 0.955 23.852 1.00 28.23 43 ILE B N 1
ATOM 2458 C CA . ILE B 1 43 ? -40.894 -0.486 24.077 1.00 28.47 43 ILE B CA 1
ATOM 2459 C C . ILE B 1 43 ? -39.710 -1.071 24.870 1.00 28.79 43 ILE B C 1
ATOM 2460 O O . ILE B 1 43 ? -39.891 -1.882 25.788 1.00 28.87 43 ILE B O 1
ATOM 2465 N N . TYR B 1 44 ? -38.514 -0.609 24.532 1.00 28.28 44 TYR B N 1
ATOM 2466 C CA . TYR B 1 44 ? -37.287 -1.060 25.161 1.00 28.29 44 TYR B CA 1
ATOM 2467 C C . TYR B 1 44 ? -37.200 -0.576 26.598 1.00 27.69 44 TYR B C 1
ATOM 2468 O O . TYR B 1 44 ? -36.887 -1.362 27.478 1.00 27.60 44 TYR B O 1
ATOM 2477 N N . ALA B 1 45 ? -37.449 0.720 26.812 1.00 27.38 45 ALA B N 1
ATOM 2478 C CA . ALA B 1 45 ? -37.500 1.335 28.138 1.00 27.73 45 ALA B CA 1
ATOM 2479 C C . ALA B 1 45 ? -38.477 0.612 29.052 1.00 28.09 45 ALA B C 1
ATOM 2480 O O . ALA B 1 45 ? -38.142 0.215 30.161 1.00 28.75 45 ALA B O 1
ATOM 2482 N N . ARG B 1 46 ? -39.688 0.386 28.567 1.00 28.99 46 ARG B N 1
ATOM 2483 C CA . ARG B 1 46 ? -40.716 -0.240 29.398 1.00 28.95 46 ARG B CA 1
ATOM 2484 C C . ARG B 1 46 ? -40.411 -1.728 29.739 1.00 27.74 46 ARG B C 1
ATOM 2485 O O . ARG B 1 46 ? -40.757 -2.227 30.829 1.00 27.63 46 ARG B O 1
ATOM 2493 N N . ALA B 1 47 ? -39.729 -2.416 28.828 1.00 26.20 47 ALA B N 1
ATOM 2494 C CA . ALA B 1 47 ? -39.218 -3.767 29.092 1.00 26.74 47 ALA B CA 1
ATOM 2495 C C . ALA B 1 47 ? -38.219 -3.811 30.258 1.00 26.79 47 ALA B C 1
ATOM 2496 O O . ALA B 1 47 ? -38.252 -4.723 31.078 1.00 27.46 47 ALA B O 1
ATOM 2498 N N . LYS B 1 48 ? -37.340 -2.823 30.336 1.00 27.14 48 LYS B N 1
ATOM 2499 C CA . LYS B 1 48 ? -36.340 -2.772 31.405 1.00 28.50 48 LYS B CA 1
ATOM 2500 C C . LYS B 1 48 ? -36.973 -2.368 32.746 1.00 28.67 48 LYS B C 1
ATOM 2501 O O . LYS B 1 48 ? -36.580 -2.864 33.796 1.00 29.23 48 LYS B O 1
ATOM 2507 N N . ILE B 1 49 ? -37.987 -1.514 32.699 1.00 29.01 49 ILE B N 1
ATOM 2508 C CA . ILE B 1 49 ? -38.727 -1.176 33.907 1.00 29.78 49 ILE B CA 1
ATOM 2509 C C . ILE B 1 49 ? -39.346 -2.458 34.468 1.00 30.76 49 ILE B C 1
ATOM 2510 O O . ILE B 1 49 ? -39.059 -2.828 35.616 1.00 29.89 49 ILE B O 1
ATOM 2515 N N . ARG B 1 50 ? -40.090 -3.162 33.605 1.00 31.94 50 ARG B N 1
ATOM 2516 C CA . ARG B 1 50 ? -40.910 -4.301 33.998 1.00 33.46 50 ARG B CA 1
ATOM 2517 C C . ARG B 1 50 ? -40.062 -5.440 34.460 1.00 34.71 50 ARG B C 1
ATOM 2518 O O . ARG B 1 50 ? -40.340 -6.030 35.515 1.00 34.51 50 ARG B O 1
ATOM 2526 N N . ARG B 1 51 ? -39.037 -5.782 33.669 1.00 35.33 51 ARG B N 1
ATOM 2527 C CA . ARG B 1 51 ? -38.178 -6.883 34.049 1.00 35.81 51 ARG B CA 1
ATOM 2528 C C . ARG B 1 51 ? -37.421 -6.469 35.292 1.00 36.88 51 ARG B C 1
ATOM 2529 O O . ARG B 1 51 ? -37.087 -7.310 36.134 1.00 36.69 51 ARG B O 1
ATOM 2537 N N . GLY B 1 52 ? -37.172 -5.165 35.401 1.00 37.63 52 GLY B N 1
ATOM 2538 C CA . GLY B 1 52 ? -36.557 -4.591 36.569 1.00 39.60 52 GLY B CA 1
ATOM 2539 C C . GLY B 1 52 ? -37.318 -4.884 37.850 1.00 41.09 52 GLY B C 1
ATOM 2540 O O . GLY B 1 52 ? -36.719 -5.393 38.802 1.00 41.15 52 GLY B O 1
ATOM 2541 N N . LYS B 1 53 ? -38.617 -4.552 37.876 1.00 42.33 53 LYS B N 1
ATOM 2542 C CA . LYS B 1 53 ? -39.518 -4.853 39.016 1.00 43.81 53 LYS B CA 1
ATOM 2543 C C . LYS B 1 53 ? -39.479 -6.306 39.402 1.00 43.48 53 LYS B C 1
ATOM 2544 O O . LYS B 1 53 ? -39.097 -6.613 40.512 1.00 44.27 53 LYS B O 1
ATOM 2550 N N . LYS B 1 54 ? -39.870 -7.199 38.490 1.00 43.92 54 LYS B N 1
ATOM 2551 C CA . LYS B 1 54 ? -39.722 -8.645 38.697 1.00 43.85 54 LYS B CA 1
ATOM 2552 C C . LYS B 1 54 ? -38.433 -9.031 39.448 1.00 43.04 54 LYS B C 1
ATOM 2553 O O . LYS B 1 54 ? -38.395 -10.037 40.149 1.00 43.27 54 LYS B O 1
ATOM 2559 N N . ILE B 1 55 ? -37.382 -8.224 39.296 1.00 42.41 55 ILE B N 1
ATOM 2560 C CA . ILE B 1 55 ? -36.013 -8.646 39.630 1.00 41.00 55 ILE B CA 1
ATOM 2561 C C . ILE B 1 55 ? -35.424 -7.993 40.892 1.00 39.50 55 ILE B C 1
ATOM 2562 O O . ILE B 1 55 ? -34.585 -8.595 41.579 1.00 39.19 55 ILE B O 1
ATOM 2567 N N . GLY B 1 56 ? -35.878 -6.780 41.202 1.00 37.92 56 GLY B N 1
ATOM 2568 C CA . GLY B 1 56 ? -35.410 -6.065 42.379 1.00 35.83 56 GLY B CA 1
ATOM 2569 C C . GLY B 1 56 ? -34.612 -4.830 41.994 1.00 34.64 56 GLY B C 1
ATOM 2570 O O . GLY B 1 56 ? -33.967 -4.224 42.849 1.00 34.50 56 GLY B O 1
ATOM 2571 N N . ILE B 1 57 ? -34.671 -4.438 40.720 1.00 32.19 57 ILE B N 1
ATOM 2572 C CA . ILE B 1 57 ? -33.917 -3.269 40.266 1.00 30.36 57 ILE B CA 1
ATOM 2573 C C . ILE B 1 57 ? -34.912 -2.168 40.008 1.00 29.93 57 ILE B C 1
ATOM 2574 O O . ILE B 1 57 ? -35.890 -2.370 39.296 1.00 29.39 57 ILE B O 1
ATOM 2579 N N . ALA B 1 58 ? -34.664 -1.005 40.590 1.00 30.13 58 ALA B N 1
ATOM 2580 C CA . ALA B 1 58 ? -35.538 0.133 40.435 1.00 30.79 58 ALA B CA 1
ATOM 2581 C C . ALA B 1 58 ? -35.144 0.905 39.159 1.00 31.34 58 ALA B C 1
ATOM 2582 O O . ALA B 1 58 ? -34.070 1.509 39.094 1.00 31.55 58 ALA B O 1
ATOM 2584 N N . VAL B 1 59 ? -35.984 0.830 38.128 1.00 32.55 59 VAL B N 1
ATOM 2585 C CA . VAL B 1 59 ? -35.697 1.482 36.838 1.00 33.69 59 VAL B CA 1
ATOM 2586 C C . VAL B 1 59 ? -36.693 2.605 36.642 1.00 35.63 59 VAL B C 1
ATOM 2587 O O . VAL B 1 59 ? -37.867 2.354 36.633 1.00 36.51 59 VAL B O 1
ATOM 2591 N N . ASP B 1 60 ? -36.237 3.830 36.429 1.00 38.00 60 ASP B N 1
ATOM 2592 C CA . ASP B 1 60 ? -37.161 4.939 36.267 1.00 40.55 60 ASP B CA 1
ATOM 2593 C C . ASP B 1 60 ? -36.853 5.763 34.976 1.00 42.05 60 ASP B C 1
ATOM 2594 O O . ASP B 1 60 ? -35.713 6.219 34.776 1.00 42.52 60 ASP B O 1
ATOM 2599 N N . LEU B 1 61 ? -37.874 5.958 34.130 1.00 43.49 61 LEU B N 1
ATOM 2600 C CA . LEU B 1 61 ? -37.757 6.641 32.825 1.00 45.21 61 LEU B CA 1
ATOM 2601 C C . LEU B 1 61 ? -38.118 8.141 32.881 1.00 47.07 61 LEU B C 1
ATOM 2602 O O . LEU B 1 61 ? -39.106 8.530 33.526 1.00 47.45 61 LEU B O 1
ATOM 2607 N N . GLU B 1 62 ? -37.296 8.972 32.228 1.00 48.22 62 GLU B N 1
ATOM 2608 C CA . GLU B 1 62 ? -37.534 10.411 32.096 1.00 49.44 62 GLU B CA 1
ATOM 2609 C C . GLU B 1 62 ? -37.583 10.708 30.634 1.00 50.52 62 GLU B C 1
ATOM 2610 O O . GLU B 1 62 ? -36.582 10.512 29.951 1.00 50.98 62 GLU B O 1
ATOM 2616 N N . LYS B 1 63 ? -38.753 11.143 30.164 1.00 51.83 63 LYS B N 1
ATOM 2617 C CA . LYS B 1 63 ? -38.987 11.532 28.777 1.00 53.79 63 LYS B CA 1
ATOM 2618 C C . LYS B 1 63 ? -38.824 13.039 28.622 1.00 54.71 63 LYS B C 1
ATOM 2619 O O . LYS B 1 63 ? -39.024 13.799 29.564 1.00 54.97 63 LYS B O 1
ATOM 2625 N N . TYR B 1 64 ? -38.463 13.466 27.425 1.00 56.42 64 TYR B N 1
ATOM 2626 C CA . TYR B 1 64 ? -38.391 14.881 27.109 1.00 58.25 64 TYR B CA 1
ATOM 2627 C C . TYR B 1 64 ? -38.852 15.078 25.679 1.00 59.74 64 TYR B C 1
ATOM 2628 O O . TYR B 1 64 ? -38.205 14.599 24.734 1.00 59.84 64 TYR B O 1
ATOM 2637 N N . ASP B 1 65 ? -39.976 15.778 25.526 1.00 61.54 65 ASP B N 1
ATOM 2638 C CA .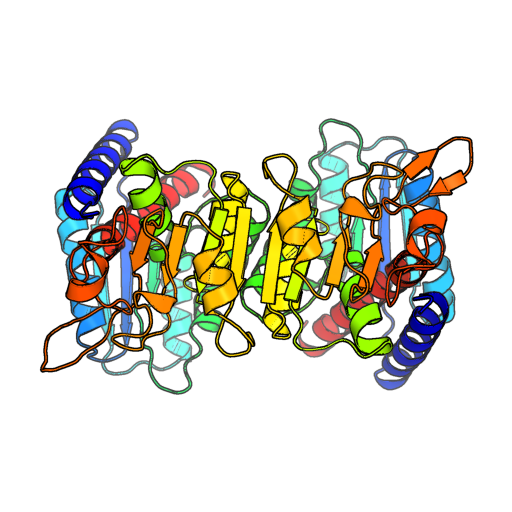 ASP B 1 65 ? -40.457 16.192 24.215 1.00 63.09 65 ASP B CA 1
ATOM 2639 C C . ASP B 1 65 ? -39.310 16.972 23.605 1.00 63.54 65 ASP B C 1
ATOM 2640 O O . ASP B 1 65 ? -38.943 16.759 22.457 1.00 63.54 65 ASP B O 1
ATOM 2645 N N . ASP B 1 66 ? -38.718 17.850 24.407 1.00 64.85 66 ASP B N 1
ATOM 2646 C CA . ASP B 1 66 ? -37.651 18.718 23.920 1.00 66.04 66 ASP B CA 1
ATOM 2647 C C . ASP B 1 66 ? -36.647 19.086 24.999 1.00 66.35 66 ASP B C 1
ATOM 2648 O O . ASP B 1 66 ? -37.011 19.556 26.073 1.00 66.42 66 ASP B O 1
ATOM 2653 N N . ILE B 1 67 ? -35.375 18.875 24.703 1.00 66.94 67 ILE B N 1
ATOM 2654 C CA . ILE B 1 67 ? -34.335 19.196 25.657 1.00 67.72 67 ILE B CA 1
ATOM 2655 C C . ILE B 1 67 ? -33.241 19.976 24.949 1.00 68.88 67 ILE B C 1
ATOM 2656 O O . ILE B 1 67 ? -32.940 19.734 23.770 1.00 69.60 67 ILE B O 1
ATOM 2661 N N . SER B 1 68 ? -32.647 20.911 25.671 1.00 69.38 68 SER B N 1
ATOM 2662 C CA . SER B 1 68 ? -31.546 21.663 25.141 1.00 70.09 68 SER B CA 1
ATOM 2663 C C . SER B 1 68 ? -30.303 20.863 25.461 1.00 70.33 68 SER B C 1
ATOM 2664 O O . SER B 1 68 ? -30.080 20.508 26.619 1.00 70.93 68 SER B O 1
ATOM 2667 N N . MET B 1 69 ? -29.507 20.556 24.441 1.00 70.32 69 MET B N 1
ATOM 2668 C CA . MET B 1 69 ? -28.243 19.834 24.630 1.00 70.45 69 MET B CA 1
ATOM 2669 C C . MET B 1 69 ? -27.541 20.170 25.956 1.00 70.19 69 MET B C 1
ATOM 2670 O O . MET B 1 69 ? -27.088 19.269 26.667 1.00 70.82 69 MET B O 1
ATOM 2675 N N . LYS B 1 70 ? -27.486 21.457 26.298 1.00 69.77 70 LYS B N 1
ATOM 2676 C CA . LYS B 1 70 ? -26.693 21.940 27.441 1.00 69.20 70 LYS B CA 1
ATOM 2677 C C . LYS B 1 70 ? -27.370 21.774 28.808 1.00 68.63 70 LYS B C 1
ATOM 2678 O O . LYS B 1 70 ? -26.708 21.898 29.842 1.00 68.78 70 LYS B O 1
ATOM 2684 N N . ASP B 1 71 ? -28.680 21.511 28.810 1.00 67.80 71 ASP B N 1
ATOM 2685 C CA . ASP B 1 71 ? -29.401 21.120 30.034 1.00 66.63 71 ASP B CA 1
ATOM 2686 C C . ASP B 1 71 ? -29.335 19.603 30.232 1.00 65.64 71 ASP B C 1
ATOM 2687 O O . ASP B 1 71 ? -29.388 19.105 31.364 1.00 65.12 71 ASP B O 1
ATOM 2692 N N . LEU B 1 72 ? -29.240 18.886 29.108 1.00 64.14 72 LEU B N 1
ATOM 2693 C CA . LEU B 1 72 ? -29.128 17.448 29.113 1.00 62.51 72 LEU B CA 1
ATOM 2694 C C . LEU B 1 72 ? -27.822 17.090 29.774 1.00 61.55 72 LEU B C 1
ATOM 2695 O O . LEU B 1 72 ? -27.790 16.283 30.714 1.00 60.84 72 LEU B O 1
ATOM 2700 N N . LEU B 1 73 ? -26.748 17.708 29.275 1.00 60.53 73 LEU B N 1
ATOM 2701 C CA . LEU B 1 73 ? -25.407 17.528 29.844 1.00 59.65 73 LEU B CA 1
ATOM 2702 C C . LEU B 1 73 ? -25.428 17.804 31.332 1.00 58.42 73 LEU B C 1
ATOM 2703 O O . LEU B 1 73 ? -24.806 17.084 32.105 1.00 57.91 73 LEU B O 1
ATOM 2708 N N . LYS B 1 74 ? -26.167 18.840 31.719 1.00 57.56 74 LYS B N 1
ATOM 2709 C CA . LYS B 1 74 ? -26.386 19.131 33.140 1.00 57.14 74 LYS B CA 1
ATOM 2710 C C . LYS B 1 74 ? -27.128 18.024 33.906 1.00 56.21 74 LYS B C 1
ATOM 2711 O O . LYS B 1 74 ? -26.580 17.486 34.871 1.00 56.48 74 LYS B O 1
ATOM 2717 N N . ARG B 1 75 ? -28.340 17.663 33.492 1.00 55.30 75 ARG B N 1
ATOM 2718 C CA . ARG B 1 75 ? -29.037 16.561 34.168 1.00 54.76 75 ARG B CA 1
ATOM 2719 C C . ARG B 1 75 ? -28.237 15.247 34.239 1.00 54.50 75 ARG B C 1
ATOM 2720 O O . ARG B 1 75 ? -28.324 14.527 35.239 1.00 54.47 75 ARG B O 1
ATOM 2728 N N . ILE B 1 76 ? -27.448 14.960 33.201 1.00 53.98 76 ILE B N 1
ATOM 2729 C CA . ILE B 1 76 ? -26.550 13.798 33.167 1.00 53.87 76 ILE B CA 1
ATOM 2730 C C . ILE B 1 76 ? -25.409 13.897 34.167 1.00 53.92 76 ILE B C 1
ATOM 2731 O O . ILE B 1 76 ? -25.067 12.933 34.871 1.00 53.70 76 ILE B O 1
ATOM 2736 N N . ASP B 1 77 ? -24.790 15.066 34.208 1.00 54.23 77 ASP B N 1
ATOM 2737 C CA . ASP B 1 77 ? -23.791 15.334 35.227 1.00 54.88 77 ASP B CA 1
ATOM 2738 C C . ASP B 1 77 ? -24.451 15.306 36.611 1.00 54.11 77 ASP B C 1
ATOM 2739 O O . ASP B 1 77 ? -23.829 14.912 37.584 1.00 53.79 77 ASP B O 1
ATOM 2744 N N . ASP B 1 78 ? -25.719 15.712 36.661 1.00 54.05 78 ASP B N 1
ATOM 2745 C CA . ASP B 1 78 ? -26.545 15.661 37.859 1.00 54.34 78 ASP B CA 1
ATOM 2746 C C . ASP B 1 78 ? -26.850 14.228 38.321 1.00 54.22 78 ASP B C 1
ATOM 2747 O O . ASP B 1 78 ? -26.825 13.956 39.526 1.00 54.41 78 ASP B O 1
ATOM 2752 N N . LEU B 1 79 ? -27.144 13.318 37.380 1.00 53.19 79 LEU B N 1
ATOM 2753 C CA . LEU B 1 79 ? -27.330 11.890 37.719 1.00 52.24 79 LEU B CA 1
ATOM 2754 C C . LEU B 1 79 ? -26.021 11.197 38.060 1.00 51.43 79 LEU B C 1
ATOM 2755 O O . LEU B 1 79 ? -25.997 10.312 38.907 1.00 50.43 79 LEU B O 1
ATOM 2760 N N . ALA B 1 80 ? -24.937 11.627 37.411 1.00 51.50 80 ALA B N 1
ATOM 2761 C CA . ALA B 1 80 ? -23.568 11.166 37.735 1.00 51.76 80 ALA B CA 1
ATOM 2762 C C . ALA B 1 80 ? -23.148 11.357 39.208 1.00 51.92 80 ALA B C 1
ATOM 2763 O O . ALA B 1 80 ? -22.712 10.408 39.862 1.00 52.47 80 ALA B O 1
ATOM 2765 N N . LYS B 1 81 ? -23.295 12.581 39.724 1.00 52.02 81 LYS B N 1
ATOM 2766 C CA . LYS B 1 81 ? -22.875 12.949 41.089 1.00 51.88 81 LYS B CA 1
ATOM 2767 C C . LYS B 1 81 ? -23.761 12.385 42.237 1.00 51.23 81 LYS B C 1
ATOM 2768 O O . LYS B 1 81 ? -23.346 12.367 43.429 1.00 51.70 81 LYS B O 1
ATOM 2774 N N . ASP B 1 82 ? -24.975 11.954 41.881 1.00 49.30 82 ASP B N 1
ATOM 2775 C CA . ASP B 1 82 ? -25.899 11.329 42.811 1.00 48.05 82 ASP B CA 1
ATOM 2776 C C . ASP B 1 82 ? -25.462 9.894 43.053 1.00 46.83 82 ASP B C 1
ATOM 2777 O O . ASP B 1 82 ? -25.628 9.055 42.170 1.00 47.07 82 ASP B O 1
ATOM 2782 N N . PRO B 1 83 ? -24.953 9.593 44.262 1.00 46.00 83 PRO B N 1
ATOM 2783 C CA . PRO B 1 83 ? -24.558 8.198 44.563 1.00 44.51 83 PRO B CA 1
ATOM 2784 C C . PRO B 1 83 ? -25.758 7.264 44.723 1.00 43.48 83 PRO B C 1
ATOM 2785 O O . PRO B 1 83 ? -25.593 6.068 44.952 1.00 42.74 83 PRO B O 1
ATOM 2789 N N . GLN B 1 84 ? -26.967 7.796 44.614 1.00 42.96 84 GLN B N 1
ATOM 2790 C CA . GLN B 1 84 ? -28.154 6.929 44.651 1.00 42.98 84 GLN B CA 1
ATOM 2791 C C . GLN B 1 84 ? -28.545 6.434 43.233 1.00 42.10 84 GLN B C 1
ATOM 2792 O O . GLN B 1 84 ? -29.360 5.516 43.063 1.00 42.02 84 GLN B O 1
ATOM 2798 N N . ILE B 1 85 ? -27.965 7.025 42.207 1.00 40.66 85 ILE B N 1
ATOM 2799 C CA . ILE B 1 85 ? -28.193 6.429 40.910 1.00 40.13 85 ILE B CA 1
ATOM 2800 C C . ILE B 1 85 ? -27.026 5.545 40.509 1.00 38.78 85 ILE B C 1
ATOM 2801 O O . ILE B 1 85 ? -25.887 6.003 40.473 1.00 39.46 85 ILE B O 1
ATOM 2806 N N . ASN B 1 86 ? -27.294 4.273 40.252 1.00 36.41 86 ASN B N 1
ATOM 2807 C CA . ASN B 1 86 ? -26.211 3.367 39.893 1.00 34.74 86 ASN B CA 1
ATOM 2808 C C . ASN B 1 86 ? -25.940 3.297 38.403 1.00 34.18 86 ASN B C 1
ATOM 2809 O O . ASN B 1 86 ? -24.794 3.129 37.982 1.00 34.14 86 ASN B O 1
ATOM 2814 N N . GLY B 1 87 ? -27.001 3.463 37.618 1.00 33.15 87 GLY B N 1
ATOM 2815 C CA . GLY B 1 87 ? -26.927 3.306 36.184 1.00 31.24 87 GLY B CA 1
ATOM 2816 C C . GLY B 1 87 ? -27.618 4.450 35.488 1.00 30.35 87 GLY B C 1
ATOM 2817 O O . GLY B 1 87 ? -28.719 4.902 35.912 1.00 30.85 87 GLY B O 1
ATOM 2818 N N . ILE B 1 88 ? -26.970 4.904 34.421 1.00 28.55 88 ILE B N 1
ATOM 2819 C CA . ILE B 1 88 ? -27.517 5.913 33.498 1.00 28.54 88 ILE B CA 1
ATOM 2820 C C . ILE B 1 88 ? -27.450 5.395 32.056 1.00 27.76 88 ILE B C 1
ATOM 2821 O O . ILE B 1 88 ? -26.414 4.889 31.609 1.00 27.28 88 ILE B O 1
ATOM 2826 N N . MET B 1 89 ? -28.572 5.494 31.352 1.00 27.15 89 MET B N 1
ATOM 2827 C CA . MET B 1 89 ? -28.632 5.126 29.976 1.00 27.05 89 MET B CA 1
ATOM 2828 C C . MET B 1 89 ? -29.445 6.123 29.188 1.00 27.33 89 MET B C 1
ATOM 2829 O O . MET B 1 89 ? -30.546 6.468 29.595 1.00 28.05 89 MET B O 1
ATOM 2834 N N . ILE B 1 90 ? -28.922 6.554 28.045 1.00 27.50 90 ILE B N 1
ATOM 2835 C CA . ILE B 1 90 ? -29.689 7.356 27.104 1.00 28.39 90 ILE B CA 1
ATOM 2836 C C . ILE B 1 90 ? -30.233 6.480 25.991 1.00 29.73 90 ILE B C 1
ATOM 2837 O O . ILE B 1 90 ? -29.484 5.747 25.368 1.00 29.05 90 ILE B O 1
ATOM 2842 N N . GLU B 1 91 ? -31.534 6.550 25.738 1.00 32.02 91 GLU B N 1
ATOM 2843 C CA . GLU B 1 91 ? -32.179 5.688 24.756 1.00 34.85 91 GLU B CA 1
ATOM 2844 C C . GLU B 1 91 ? -31.914 6.146 23.320 1.00 36.81 91 GLU B C 1
ATOM 2845 O O . GLU B 1 91 ? -31.816 7.339 23.070 1.00 36.91 91 GLU B O 1
ATOM 2851 N N . ASN B 1 92 ? -31.813 5.199 22.385 1.00 39.71 92 ASN B N 1
ATOM 2852 C CA . ASN B 1 92 ? -31.704 5.524 20.963 1.00 42.88 92 ASN B CA 1
ATOM 2853 C C . ASN B 1 92 ? -33.001 5.283 20.151 1.00 44.65 92 ASN B C 1
ATOM 2854 O O . ASN B 1 92 ? -33.845 4.466 20.549 1.00 45.55 92 ASN B O 1
ATOM 2859 N N . PRO B 1 93 ? -33.174 5.987 19.013 1.00 46.35 93 PRO B N 1
ATOM 2860 C CA . PRO B 1 93 ? -32.328 7.055 18.431 1.00 47.86 93 PRO B CA 1
ATOM 2861 C C . PRO B 1 93 ? -32.508 8.403 19.109 1.00 49.41 93 PRO B C 1
ATOM 2862 O O . PRO B 1 93 ? -33.520 8.635 19.767 1.00 49.71 93 PRO B O 1
ATOM 2866 N N . LEU B 1 94 ? -31.503 9.256 18.975 1.00 51.50 94 LEU B N 1
ATOM 2867 C CA . LEU B 1 94 ? -31.565 10.633 19.437 1.00 53.89 94 LEU B CA 1
ATOM 2868 C C . LEU B 1 94 ? -32.031 11.575 18.299 1.00 56.29 94 LEU B C 1
ATOM 2869 O O . LEU B 1 94 ? -32.236 11.139 17.151 1.00 57.16 94 LEU B O 1
ATOM 2874 N N . PRO B 1 95 ? -32.251 12.860 18.600 1.00 58.31 95 PRO B N 1
ATOM 2875 C CA . PRO B 1 95 ? -32.581 13.700 17.432 1.00 59.80 95 PRO B CA 1
ATOM 2876 C C . PRO B 1 95 ? -31.369 13.953 16.520 1.00 61.39 95 PRO B C 1
ATOM 2877 O O . PRO B 1 95 ? -30.220 13.638 16.896 1.00 61.68 95 PRO B O 1
ATOM 2881 N N . LYS B 1 96 ? -31.627 14.498 15.327 1.00 62.97 96 LYS B N 1
ATOM 2882 C CA . LYS B 1 96 ? -30.560 14.930 14.405 1.00 64.21 96 LYS B CA 1
ATOM 2883 C C . LYS B 1 96 ? -29.580 15.852 15.139 1.00 64.38 96 LYS B C 1
ATOM 2884 O O . LYS B 1 96 ? -29.972 16.594 16.068 1.00 64.29 96 LYS B O 1
ATOM 2890 N N . GLY B 1 97 ? -28.305 15.762 14.748 1.00 64.60 97 GLY B N 1
ATOM 2891 C CA . GLY B 1 97 ? -27.253 16.645 15.264 1.00 64.81 97 GLY B CA 1
ATOM 2892 C C . GLY B 1 97 ? -26.635 16.219 16.586 1.00 64.99 97 GLY B C 1
ATOM 2893 O O . GLY B 1 97 ? -25.450 16.490 16.828 1.00 64.96 97 GLY B O 1
ATOM 2894 N N . PHE B 1 98 ? -27.450 15.571 17.432 1.00 64.76 98 PHE B N 1
ATOM 2895 C CA . PHE B 1 98 ? -27.049 15.012 18.738 1.00 64.55 98 PHE B CA 1
ATOM 2896 C C . PHE B 1 98 ? -26.090 13.834 18.562 1.00 63.39 98 PHE B C 1
ATOM 2897 O O . PHE B 1 98 ? -26.427 12.854 17.886 1.00 63.45 98 PHE B O 1
ATOM 2905 N N . ASP B 1 99 ? -24.893 13.943 19.144 1.00 61.94 99 ASP B N 1
ATOM 2906 C CA . ASP B 1 99 ? -23.904 12.865 19.078 1.00 60.29 99 ASP B CA 1
ATOM 2907 C C . ASP B 1 99 ? -24.039 12.021 20.343 1.00 59.26 99 ASP B C 1
ATOM 2908 O O . ASP B 1 99 ? -23.777 12.481 21.456 1.00 59.15 99 ASP B O 1
ATOM 2913 N N . TYR B 1 100 ? -24.505 10.793 20.164 1.00 57.90 100 TYR B N 1
ATOM 2914 C CA . TYR B 1 100 ? -24.663 9.877 21.283 1.00 56.64 100 TYR B CA 1
ATOM 2915 C C . TYR B 1 100 ? -23.320 9.692 22.023 1.00 56.52 100 TYR B C 1
ATOM 2916 O O . TYR B 1 100 ? -23.248 9.890 23.236 1.00 55.87 100 TYR B O 1
ATOM 2925 N N . TYR B 1 101 ? -22.266 9.352 21.266 1.00 56.54 101 TYR B N 1
ATOM 2926 C CA . TYR B 1 101 ? -20.966 8.963 21.830 1.00 56.84 101 TYR B CA 1
ATOM 2927 C C . TYR B 1 101 ? -20.317 10.030 22.662 1.00 57.40 101 TYR B C 1
ATOM 2928 O O . TYR B 1 101 ? -19.514 9.742 23.551 1.00 58.34 101 TYR B O 1
ATOM 2937 N N . GLU B 1 102 ? -20.704 11.261 22.396 1.00 57.63 102 GLU B N 1
ATOM 2938 C CA . GLU B 1 102 ? -20.084 12.396 23.032 1.00 58.13 102 GLU B CA 1
ATOM 2939 C C . GLU B 1 102 ? -20.896 12.828 24.260 1.00 57.58 102 GLU B C 1
ATOM 2940 O O . GLU B 1 102 ? -20.343 13.412 25.179 1.00 57.59 102 GLU B O 1
ATOM 2946 N N . ILE B 1 103 ? -22.191 12.517 24.291 1.00 57.25 103 ILE B N 1
ATOM 2947 C CA . ILE B 1 103 ? -22.979 12.656 25.530 1.00 56.51 103 ILE B CA 1
ATOM 2948 C C . ILE B 1 103 ? -22.538 11.575 26.533 1.00 56.70 103 ILE B C 1
ATOM 2949 O O . ILE B 1 103 ? -22.325 11.832 27.713 1.00 56.66 103 ILE B O 1
ATOM 2954 N N . VAL B 1 104 ? -22.361 10.366 26.026 1.00 57.06 104 VAL B N 1
ATOM 2955 C CA . VAL B 1 104 ? -22.086 9.191 26.845 1.00 56.98 104 VAL B CA 1
ATOM 2956 C C . VAL B 1 104 ? -20.724 9.243 27.562 1.00 56.97 104 VAL B C 1
ATOM 2957 O O . VAL B 1 104 ? -20.568 8.720 28.675 1.00 57.08 104 VAL B O 1
ATOM 2961 N N . ARG B 1 105 ? -19.747 9.900 26.942 1.00 56.47 105 ARG B N 1
ATOM 2962 C CA . ARG B 1 105 ? -18.467 10.177 27.608 1.00 55.03 105 ARG B CA 1
ATOM 2963 C C . ARG B 1 105 ? -18.628 10.903 28.971 1.00 53.71 105 ARG B C 1
ATOM 2964 O O . ARG B 1 105 ? -17.707 10.841 29.800 1.00 53.25 105 ARG B O 1
ATOM 2972 N N . ASN B 1 106 ? -19.781 11.562 29.195 1.00 51.39 106 ASN B N 1
ATOM 2973 C CA . ASN B 1 106 ? -20.032 12.353 30.413 1.00 49.27 106 ASN B CA 1
ATOM 2974 C C . ASN B 1 106 ? -20.773 11.597 31.504 1.00 47.20 106 ASN B C 1
ATOM 2975 O O . ASN B 1 106 ? -21.046 12.136 32.583 1.00 47.47 106 ASN B O 1
ATOM 2980 N N . ILE B 1 107 ? -21.159 10.362 31.189 1.00 44.41 107 ILE B N 1
ATOM 2981 C CA . ILE B 1 107 ? -21.561 9.366 32.188 1.00 39.90 107 ILE B CA 1
ATOM 2982 C C . ILE B 1 107 ? -20.251 8.745 32.619 1.00 38.09 107 ILE B C 1
ATOM 2983 O O . ILE B 1 107 ? -19.422 8.440 31.758 1.00 37.41 107 ILE B O 1
ATOM 2988 N N . PRO B 1 108 ? -20.035 8.585 33.944 1.00 35.66 108 PRO B N 1
ATOM 2989 C CA . PRO B 1 108 ? -18.888 7.830 34.393 1.00 33.78 108 PRO B CA 1
ATOM 2990 C C . PRO B 1 108 ? -19.011 6.383 33.940 1.00 32.18 108 PRO B C 1
ATOM 2991 O O . PRO B 1 108 ? -20.110 5.823 33.942 1.00 32.40 108 PRO B O 1
ATOM 2995 N N . TYR B 1 109 ? -17.890 5.754 33.648 1.00 30.76 109 TYR B N 1
ATOM 2996 C CA . TYR B 1 109 ? -17.920 4.447 33.035 1.00 30.97 109 TYR B CA 1
ATOM 2997 C C . TYR B 1 109 ? -18.576 3.406 33.906 1.00 30.82 109 TYR B C 1
ATOM 2998 O O . TYR B 1 109 ? -19.112 2.409 33.383 1.00 30.69 109 TYR B O 1
ATOM 3007 N N . TYR B 1 110 ? -18.497 3.604 35.224 1.00 29.09 110 TYR B N 1
ATOM 3008 C CA . TYR B 1 110 ? -19.052 2.638 36.149 1.00 29.31 110 TYR B CA 1
ATOM 3009 C C . TYR B 1 110 ? -20.557 2.878 36.313 1.00 27.40 110 TYR B C 1
ATOM 3010 O O . TYR B 1 110 ? -21.164 2.210 37.087 1.00 26.20 110 TYR B O 1
ATOM 3019 N N . LYS B 1 111 ? -21.144 3.815 35.558 1.00 26.64 111 LYS B N 1
ATOM 3020 C CA . LYS B 1 111 ? -22.622 3.957 35.511 1.00 26.35 111 LYS B CA 1
ATOM 3021 C C . LYS B 1 111 ? -23.198 3.703 34.101 1.00 26.32 111 LYS B C 1
ATOM 3022 O O . LYS B 1 111 ? -24.418 3.787 33.871 1.00 24.49 111 LYS B O 1
ATOM 3028 N N . ASP B 1 112 ? -22.285 3.391 33.171 1.00 26.13 112 ASP B N 1
ATOM 3029 C CA . ASP B 1 112 ? -22.584 3.424 31.748 1.00 25.66 112 ASP B CA 1
ATOM 3030 C C . ASP B 1 112 ? -23.102 2.052 31.330 1.00 25.04 112 ASP B C 1
ATOM 3031 O O . ASP B 1 112 ? -22.420 1.327 30.627 1.00 25.88 112 ASP B O 1
ATOM 3036 N N . VAL B 1 113 ? -24.319 1.715 31.748 1.00 23.33 113 VAL B N 1
ATOM 3037 C CA . VAL B 1 113 ? -24.884 0.403 31.501 1.00 22.40 113 VAL B CA 1
ATOM 3038 C C . VAL B 1 113 ? -25.073 -0.010 30.033 1.00 21.93 113 VAL B C 1
ATOM 3039 O O . VAL B 1 113 ? -25.140 -1.202 29.741 1.00 21.75 113 VAL B O 1
ATOM 3043 N N . ASP B 1 114 ? -25.157 0.958 29.126 1.00 21.64 114 ASP B N 1
ATOM 3044 C CA . ASP B 1 114 ? -25.199 0.660 27.710 1.00 22.01 114 ASP B CA 1
ATOM 3045 C C . ASP B 1 114 ? -23.818 0.147 27.212 1.00 21.81 114 ASP B C 1
ATOM 3046 O O . ASP B 1 114 ? -23.753 -0.647 26.288 1.00 21.99 114 ASP B O 1
ATOM 3051 N N . ALA B 1 115 ? -22.750 0.591 27.864 1.00 21.33 115 ALA B N 1
ATOM 3052 C CA . ALA B 1 115 ? -21.401 0.071 27.701 1.00 21.19 115 ALA B CA 1
ATOM 3053 C C . ALA B 1 115 ? -20.750 0.429 26.384 1.00 21.51 115 ALA B C 1
ATOM 3054 O O . ALA B 1 115 ? -19.892 -0.311 25.900 1.00 21.26 115 ALA B O 1
ATOM 3056 N N . LEU B 1 116 ? -21.131 1.560 25.815 1.00 21.45 116 LEU B N 1
ATOM 3057 C CA . LEU B 1 116 ? -20.563 1.963 24.527 1.00 22.57 116 LEU B CA 1
ATOM 3058 C C . LEU B 1 116 ? -19.564 3.127 24.621 1.00 22.82 116 LEU B C 1
ATOM 3059 O O . LEU B 1 116 ? -18.962 3.502 23.611 1.00 22.15 116 LEU B O 1
ATOM 3064 N N . SER B 1 117 ? -19.383 3.683 25.824 1.00 22.31 117 SER B N 1
ATOM 3065 C CA . SER B 1 117 ? -18.346 4.704 26.077 1.00 22.15 117 SER B CA 1
ATOM 3066 C C . SER B 1 117 ? -16.907 4.149 25.921 1.00 21.69 117 SER B C 1
ATOM 3067 O O . SER B 1 117 ? -16.688 2.959 26.094 1.00 22.06 117 SER B O 1
ATOM 3070 N N . PRO B 1 118 ? -15.915 5.028 25.698 1.00 21.52 118 PRO B N 1
ATOM 3071 C CA . PRO B 1 118 ? -14.542 4.586 25.440 1.00 21.68 118 PRO B CA 1
ATOM 3072 C C . PRO B 1 118 ? -13.961 3.721 26.503 1.00 22.08 118 PRO B C 1
ATOM 3073 O O . PRO B 1 118 ? -13.362 2.664 26.198 1.00 22.06 118 PRO B O 1
ATOM 3077 N N . TYR B 1 119 ? -14.084 4.173 27.742 1.00 21.54 119 TYR B N 1
ATOM 3078 C CA . TYR B 1 119 ? -13.474 3.417 28.797 1.00 21.36 119 TYR B CA 1
ATOM 3079 C C . TYR B 1 119 ? -13.963 1.962 28.803 1.00 20.55 119 TYR B C 1
ATOM 3080 O O . TYR B 1 119 ? -13.146 1.050 28.902 1.00 20.10 119 TYR B O 1
ATOM 3089 N N . ASN B 1 120 ? -15.276 1.747 28.697 1.00 21.17 120 ASN B N 1
ATOM 3090 C CA . ASN B 1 120 ? -15.831 0.353 28.708 1.00 21.54 120 ASN B CA 1
ATOM 3091 C C . ASN B 1 120 ? -15.468 -0.452 27.477 1.00 20.59 120 ASN B C 1
ATOM 3092 O O . ASN B 1 120 ? -15.270 -1.640 27.574 1.00 21.11 120 ASN B O 1
ATOM 3097 N N . GLN B 1 121 ? -15.388 0.185 26.323 1.00 19.85 121 GLN B N 1
ATOM 3098 C CA . GLN B 1 121 ? -14.952 -0.507 25.129 1.00 21.07 121 GLN B CA 1
ATOM 3099 C C . GLN B 1 121 ? -13.508 -0.934 25.283 1.00 21.03 121 GLN B C 1
ATOM 3100 O O . GLN B 1 121 ? -13.154 -2.083 24.969 1.00 20.88 121 GLN B O 1
ATOM 3106 N N . GLY B 1 122 ? -12.682 -0.013 25.812 1.00 19.94 122 GLY B N 1
ATOM 3107 C CA . GLY B 1 122 ? -11.280 -0.288 26.015 1.00 19.65 122 GLY B CA 1
ATOM 3108 C C . GLY B 1 122 ? -11.033 -1.452 26.952 1.00 20.52 122 GLY B C 1
ATOM 3109 O O . GLY B 1 122 ? -10.085 -2.219 26.733 1.00 20.94 122 GLY B O 1
ATOM 3110 N N . LEU B 1 123 ? -11.855 -1.591 28.001 1.00 19.51 123 LEU B N 1
ATOM 3111 C CA . LEU B 1 123 ? -11.690 -2.695 28.939 1.00 19.95 123 LEU B CA 1
ATOM 3112 C C . LEU B 1 123 ? -12.007 -4.024 28.273 1.00 20.61 123 LEU B C 1
ATOM 3113 O O . LEU B 1 123 ? -11.379 -5.054 28.556 1.00 19.81 123 LEU B O 1
ATOM 3118 N N . ILE B 1 124 ? -12.992 -4.019 27.379 1.00 21.57 124 ILE B N 1
ATOM 3119 C CA . ILE B 1 124 ? -13.299 -5.246 26.599 1.00 21.73 124 ILE B CA 1
ATOM 3120 C C . ILE B 1 124 ? -12.051 -5.654 25.773 1.00 21.96 124 ILE B C 1
ATOM 3121 O O . ILE B 1 124 ? -11.582 -6.772 25.887 1.00 21.46 124 ILE B O 1
ATOM 3126 N N . ALA B 1 125 ? -11.520 -4.714 24.975 1.00 22.67 125 ALA B N 1
ATOM 3127 C CA . ALA B 1 125 ? -10.288 -4.913 24.188 1.00 23.23 125 ALA B CA 1
ATOM 3128 C C . ALA B 1 125 ? -9.156 -5.480 25.006 1.00 23.80 125 ALA B C 1
ATOM 3129 O O . ALA B 1 125 ? -8.425 -6.320 24.523 1.00 24.00 125 ALA B O 1
ATOM 3131 N N . LEU B 1 126 ? -9.010 -5.011 26.239 1.00 24.25 126 LEU B N 1
ATOM 3132 C CA . LEU B 1 126 ? -7.890 -5.404 27.058 1.00 25.35 126 LEU B CA 1
ATOM 3133 C C . LEU B 1 126 ? -8.168 -6.663 27.792 1.00 25.91 126 LEU B C 1
ATOM 3134 O O . LEU B 1 126 ? -7.405 -7.019 28.728 1.00 27.04 126 LEU B O 1
ATOM 3139 N N . ASN B 1 127 ? -9.256 -7.333 27.402 1.00 25.30 127 ASN B N 1
ATOM 3140 C CA . ASN B 1 127 ? -9.712 -8.552 28.047 1.00 24.60 127 ASN B CA 1
ATOM 3141 C C . ASN B 1 127 ? -9.948 -8.350 29.565 1.00 25.21 127 ASN B C 1
ATOM 3142 O O . ASN B 1 127 ? -9.665 -9.221 30.391 1.00 25.07 127 ASN B O 1
ATOM 3147 N N . ARG B 1 128 ? -10.482 -7.192 29.909 1.00 24.53 128 ARG B N 1
ATOM 3148 C CA . ARG B 1 128 ? -10.773 -6.875 31.282 1.00 25.78 128 ARG B CA 1
ATOM 3149 C C . ARG B 1 128 ? -12.246 -6.467 31.407 1.00 24.24 128 ARG B C 1
ATOM 3150 O O . ARG B 1 128 ? -12.564 -5.425 31.952 1.00 23.74 128 ARG B O 1
ATOM 3158 N N . GLU B 1 129 ? -13.131 -7.293 30.864 1.00 22.89 129 GLU B N 1
ATOM 3159 C CA . GLU B 1 129 ? -14.530 -6.931 30.734 1.00 21.53 129 GLU B CA 1
ATOM 3160 C C . GLU B 1 129 ? -15.112 -6.521 32.076 1.00 21.66 129 GLU B C 1
ATOM 3161 O O . GLU B 1 129 ? -14.966 -7.216 33.092 1.00 21.12 129 GLU B O 1
ATOM 3167 N N . PHE B 1 130 ? -15.758 -5.380 32.062 1.00 21.81 130 PHE B N 1
ATOM 3168 C CA . PHE B 1 130 ? -16.561 -4.925 33.177 1.00 22.60 130 PHE B CA 1
ATOM 3169 C C . PHE B 1 130 ? -18.028 -4.828 32.671 1.00 21.43 130 PHE B C 1
ATOM 3170 O O . PHE B 1 130 ? -18.663 -5.827 32.595 1.00 23.59 130 PHE B O 1
ATOM 3178 N N . LEU B 1 131 ? -18.542 -3.681 32.264 1.00 20.85 131 LEU B N 1
ATOM 3179 C CA . LEU B 1 131 ? -19.890 -3.594 31.715 1.00 20.39 131 LEU B CA 1
ATOM 3180 C C . LEU B 1 131 ? -19.723 -3.828 30.210 1.00 21.49 131 LEU B C 1
ATOM 3181 O O . LEU B 1 131 ? -18.780 -3.285 29.623 1.00 21.41 131 LEU B O 1
ATOM 3186 N N . VAL B 1 132 ? -20.580 -4.667 29.603 1.00 20.61 132 VAL B N 1
ATOM 3187 C CA . VAL B 1 132 ? -20.474 -4.986 28.176 1.00 19.18 132 VAL B CA 1
ATOM 3188 C C . VAL B 1 132 ? -21.778 -4.669 27.416 1.00 18.17 132 VAL B C 1
ATOM 3189 O O . VAL B 1 132 ? -22.853 -4.685 28.002 1.00 16.47 132 VAL B O 1
ATOM 3193 N N . PRO B 1 133 ? -21.679 -4.335 26.104 1.00 17.50 133 PRO B N 1
ATOM 3194 C CA . PRO B 1 133 ? -22.946 -3.917 25.526 1.00 16.59 133 PRO B CA 1
ATOM 3195 C C . PRO B 1 133 ? -23.896 -5.089 25.339 1.00 16.74 133 PRO B C 1
ATOM 3196 O O . PRO B 1 133 ? -23.456 -6.233 25.215 1.00 17.94 133 PRO B O 1
ATOM 3200 N N . ALA B 1 134 ? -25.184 -4.796 25.436 1.00 16.68 134 ALA B N 1
ATOM 3201 C CA . ALA B 1 134 ? -26.268 -5.785 25.550 1.00 17.49 134 ALA B CA 1
ATOM 3202 C C . ALA B 1 134 ? -26.475 -6.765 24.385 1.00 16.70 134 ALA B C 1
ATOM 3203 O O . ALA B 1 134 ? -26.685 -7.963 24.611 1.00 16.30 134 ALA B O 1
ATOM 3205 N N . THR B 1 135 ? -26.437 -6.256 23.162 1.00 17.68 135 THR B N 1
ATOM 3206 C CA . THR B 1 135 ? -26.514 -7.103 21.964 1.00 17.78 135 THR B CA 1
ATOM 3207 C C . THR B 1 135 ? -25.337 -8.075 21.828 1.00 17.26 135 THR B C 1
ATOM 3208 O O . THR B 1 135 ? -25.555 -9.274 21.687 1.00 17.57 135 THR B O 1
ATOM 3212 N N . PRO B 1 136 ? -24.088 -7.583 21.870 1.00 17.80 136 PRO B N 1
ATOM 3213 C CA . PRO B 1 136 ? -22.971 -8.528 21.783 1.00 18.06 136 PRO B CA 1
ATOM 3214 C C . PRO B 1 136 ? -22.990 -9.560 22.923 1.00 18.83 136 PRO B C 1
ATOM 3215 O O . PRO B 1 136 ? -22.590 -10.730 22.713 1.00 19.67 136 PRO B O 1
ATOM 3219 N N . ARG B 1 137 ? -23.481 -9.159 24.097 1.00 18.01 137 ARG B N 1
ATOM 3220 C CA . ARG B 1 137 ? -23.589 -10.090 25.208 1.00 18.94 137 ARG B CA 1
ATOM 3221 C C . ARG B 1 137 ? -24.651 -11.134 24.900 1.00 18.98 137 ARG B C 1
ATOM 3222 O O . ARG B 1 137 ? -24.519 -12.314 25.290 1.00 18.72 137 ARG B O 1
ATOM 3230 N N . ALA B 1 138 ? -25.725 -10.710 24.228 1.00 17.37 138 ALA B N 1
ATOM 3231 C CA . ALA B 1 138 ? -26.796 -11.630 23.916 1.00 17.34 138 ALA B CA 1
ATOM 3232 C C . ALA B 1 138 ? -26.323 -12.698 22.915 1.00 18.00 138 ALA B C 1
ATOM 3233 O O . ALA B 1 138 ? -26.731 -13.856 23.011 1.00 18.38 138 ALA B O 1
ATOM 3235 N N . VAL B 1 139 ? -25.450 -12.313 21.978 1.00 19.31 139 VAL B N 1
ATOM 3236 C CA . VAL B 1 139 ? -24.899 -13.240 20.996 1.00 19.30 139 VAL B CA 1
ATOM 3237 C C . VAL B 1 139 ? -24.132 -14.320 21.743 1.00 21.40 139 VAL B C 1
ATOM 3238 O O . VAL B 1 139 ? -24.287 -15.540 21.467 1.00 22.01 139 VAL B O 1
ATOM 3242 N N . ILE B 1 140 ? -23.272 -13.863 22.655 1.00 22.17 140 ILE B N 1
ATOM 3243 C CA . ILE B 1 140 ? -22.429 -14.735 23.409 1.00 23.48 140 ILE B CA 1
ATOM 3244 C C . ILE B 1 140 ? -23.279 -15.593 24.391 1.00 25.04 140 ILE B C 1
ATOM 3245 O O . ILE B 1 140 ? -22.976 -16.783 24.618 1.00 24.21 140 ILE B O 1
ATOM 3250 N N . ASP B 1 141 ? -24.366 -15.012 24.912 1.00 25.71 141 ASP B N 1
ATOM 3251 C CA . ASP B 1 141 ? -25.373 -15.803 25.639 1.00 26.93 141 ASP B CA 1
ATOM 3252 C C . ASP B 1 141 ? -25.952 -16.988 24.835 1.00 26.96 141 ASP B C 1
ATOM 3253 O O . ASP B 1 141 ? -25.975 -18.102 25.341 1.00 27.34 141 ASP B O 1
ATOM 3258 N N . ILE B 1 142 ? -26.452 -16.765 23.618 1.00 27.21 142 ILE B N 1
ATOM 3259 C CA . ILE B 1 142 ? -26.988 -17.897 22.876 1.00 27.84 142 ILE B CA 1
ATOM 3260 C C . ILE B 1 142 ? -25.879 -18.937 22.513 1.00 29.16 142 ILE B C 1
ATOM 3261 O O . ILE B 1 142 ? -26.112 -20.160 22.610 1.00 30.62 142 ILE B O 1
ATOM 3266 N N . MET B 1 143 ? -24.694 -18.482 22.115 1.00 28.77 143 MET B N 1
ATOM 3267 C CA . MET B 1 143 ? -23.638 -19.415 21.754 1.00 29.67 143 MET B CA 1
ATOM 3268 C C . MET B 1 143 ? -23.322 -20.307 22.930 1.00 30.20 143 MET B C 1
ATOM 3269 O O . MET B 1 143 ? -23.109 -21.504 22.793 1.00 30.96 143 MET B O 1
ATOM 3274 N N . ASP B 1 144 ? -23.333 -19.705 24.101 1.00 30.91 144 ASP B N 1
ATOM 3275 C CA . ASP B 1 144 ? -22.930 -20.364 25.267 1.00 31.84 144 ASP B CA 1
ATOM 3276 C C . ASP B 1 144 ? -23.979 -21.369 25.677 1.00 32.05 144 ASP B C 1
ATOM 3277 O O . ASP B 1 144 ? -23.6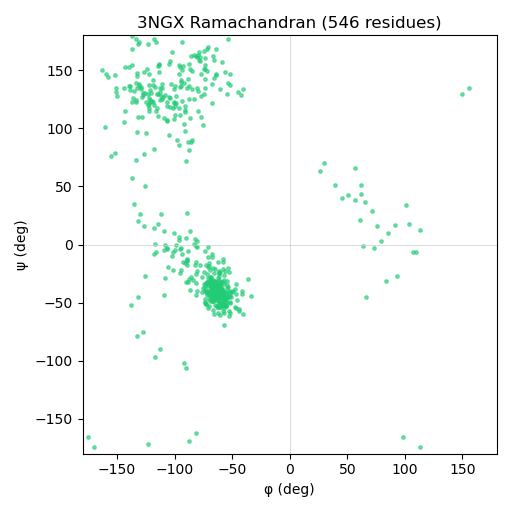91 -22.554 25.870 1.00 32.51 144 ASP B O 1
ATOM 3282 N N . TYR B 1 145 ? -25.210 -20.895 25.747 1.00 31.07 145 TYR B N 1
ATOM 3283 C CA . TYR B 1 145 ? -26.303 -21.690 26.183 1.00 30.27 145 TYR B CA 1
ATOM 3284 C C . TYR B 1 145 ? -26.521 -22.907 25.278 1.00 30.24 145 TYR B C 1
ATOM 3285 O O . TYR B 1 145 ? -26.901 -23.962 25.751 1.00 29.89 145 TYR B O 1
ATOM 3294 N N . TYR B 1 146 ? -26.277 -22.778 23.983 1.00 29.32 146 TYR B N 1
ATOM 3295 C CA . TYR B 1 146 ? -26.523 -23.914 23.119 1.00 29.79 146 TYR B CA 1
ATOM 3296 C C . TYR B 1 146 ? -25.268 -24.692 22.757 1.00 30.23 146 TYR B C 1
ATOM 3297 O O . TYR B 1 146 ? -25.305 -25.517 21.875 1.00 30.50 146 TYR B O 1
ATOM 3306 N N . GLY B 1 147 ? -24.160 -24.384 23.417 1.00 31.05 147 GLY B N 1
ATOM 3307 C CA . GLY B 1 147 ? -22.987 -25.226 23.392 1.00 31.81 147 GLY B CA 1
ATOM 3308 C C . GLY B 1 147 ? -21.962 -24.916 22.305 1.00 33.11 147 GLY B C 1
ATOM 3309 O O . GLY B 1 147 ? -21.108 -25.756 22.031 1.00 34.22 147 GLY B O 1
ATOM 3310 N N . TYR B 1 148 ? -22.012 -23.733 21.694 1.00 32.52 148 TYR B N 1
ATOM 3311 C CA . TYR B 1 148 ? -20.990 -23.374 20.721 1.00 32.40 148 TYR B CA 1
ATOM 3312 C C . TYR B 1 148 ? -19.827 -22.652 21.384 1.00 33.01 148 TYR B C 1
ATOM 3313 O O . TYR B 1 148 ? -19.888 -21.435 21.641 1.00 33.06 148 TYR B O 1
ATOM 3322 N N . HIS B 1 149 ? -18.775 -23.410 21.679 1.00 32.81 149 HIS B N 1
ATOM 3323 C CA . HIS B 1 149 ? -17.615 -22.843 22.336 1.00 34.43 149 HIS B CA 1
ATOM 3324 C C . HIS B 1 149 ? -16.399 -22.871 21.406 1.00 34.56 149 HIS B C 1
ATOM 3325 O O . HIS B 1 149 ? -16.344 -23.683 20.481 1.00 34.92 149 HIS B O 1
ATOM 3332 N N . GLU B 1 150 ? -15.450 -21.960 21.638 1.00 33.83 150 GLU B N 1
ATOM 3333 C CA . GLU B 1 150 ? -14.224 -21.850 20.811 1.00 33.44 150 GLU B CA 1
ATOM 3334 C C . GLU B 1 150 ? -14.377 -22.276 19.369 1.00 32.34 150 GLU B C 1
ATOM 3335 O O . GLU B 1 150 ? -13.850 -23.285 18.986 1.00 34.59 150 GLU B O 1
ATOM 3341 N N . ASN B 1 151 ? -15.099 -21.514 18.566 1.00 30.54 151 ASN B N 1
ATOM 3342 C CA . ASN B 1 151 ? -15.246 -21.834 17.148 1.00 28.11 151 ASN B CA 1
ATOM 3343 C C . ASN B 1 151 ? -14.657 -20.714 16.289 1.00 25.75 151 ASN B C 1
ATOM 3344 O O . ASN B 1 151 ? -14.216 -19.682 16.800 1.00 23.69 151 ASN B O 1
ATOM 3349 N N . THR B 1 152 ? -14.679 -20.927 14.975 1.00 24.07 152 THR B N 1
ATOM 3350 C CA . THR B 1 152 ? -14.458 -19.838 14.029 1.00 21.99 152 THR B CA 1
ATOM 3351 C C . THR B 1 152 ? -15.759 -19.109 13.927 1.00 21.14 152 THR B C 1
ATOM 3352 O O . THR B 1 152 ? -16.820 -19.725 13.868 1.00 20.85 152 THR B O 1
ATOM 3356 N N . VAL B 1 153 ? -15.683 -17.789 13.975 1.00 21.81 153 VAL B N 1
ATOM 3357 C CA . VAL B 1 153 ? -16.853 -16.935 13.745 1.00 21.67 153 VAL B CA 1
ATOM 3358 C C . VAL B 1 153 ? -16.581 -15.861 12.708 1.00 21.17 153 VAL B C 1
ATOM 3359 O O . VAL B 1 153 ? -15.478 -15.304 12.662 1.00 22.12 153 VAL B O 1
ATOM 3363 N N . THR B 1 154 ? -17.528 -15.705 11.788 1.00 19.71 154 THR B N 1
ATOM 3364 C CA . THR B 1 154 ? -17.574 -14.560 10.843 1.00 19.44 154 THR B CA 1
ATOM 3365 C C . THR B 1 154 ? -18.681 -13.587 11.237 1.00 18.65 154 THR B C 1
ATOM 3366 O O . THR B 1 154 ? -19.844 -13.972 11.322 1.00 18.80 154 THR B O 1
ATOM 3370 N N . ILE B 1 155 ? -18.292 -12.347 11.534 1.00 17.87 155 ILE B N 1
ATOM 3371 C CA . ILE B 1 155 ? -19.227 -11.285 11.874 1.00 17.02 155 ILE B CA 1
ATOM 3372 C C . ILE B 1 155 ? -19.391 -10.460 10.622 1.00 17.62 155 ILE B C 1
ATOM 3373 O O . ILE B 1 155 ? -18.398 -9.937 10.106 1.00 17.20 155 ILE B O 1
ATOM 3378 N N . VAL B 1 156 ? -20.626 -10.330 10.124 1.00 17.72 156 VAL B N 1
ATOM 3379 C CA . VAL B 1 156 ? -20.924 -9.382 9.027 1.00 17.48 156 VAL B CA 1
ATOM 3380 C C . VAL B 1 156 ? -21.509 -8.083 9.607 1.00 19.07 156 VAL B C 1
ATOM 3381 O O . VAL B 1 156 ? -22.731 -7.964 9.769 1.00 18.65 156 VAL B O 1
ATOM 3385 N N . ASN B 1 157 ? -20.634 -7.132 9.928 1.00 20.14 157 ASN B N 1
ATOM 3386 C CA . ASN B 1 157 ? -20.996 -5.930 10.723 1.00 22.51 157 ASN B CA 1
ATOM 3387 C C . ASN B 1 157 ? -19.762 -5.373 11.419 1.00 23.56 157 ASN B C 1
ATOM 3388 O O . ASN B 1 157 ? -19.027 -6.150 12.014 1.00 24.89 157 ASN B O 1
ATOM 3393 N N . ARG B 1 158 ? -19.543 -4.056 11.378 1.00 24.28 158 ARG B N 1
ATOM 3394 C CA . ARG B 1 158 ? -18.376 -3.442 12.035 1.00 25.10 158 ARG B CA 1
ATOM 3395 C C . ARG B 1 158 ? -18.739 -2.189 12.820 1.00 26.24 158 ARG B C 1
ATOM 3396 O O . ARG B 1 158 ? -17.955 -1.206 12.869 1.00 26.96 158 ARG B O 1
ATOM 3404 N N . SER B 1 159 ? -19.914 -2.191 13.414 1.00 26.45 159 SER B N 1
ATOM 3405 C CA . SER B 1 159 ? -20.284 -1.065 14.197 1.00 27.80 159 SER B CA 1
ATOM 3406 C C . SER B 1 159 ? -19.933 -1.197 15.714 1.00 28.84 159 SER B C 1
ATOM 3407 O O . SER B 1 159 ? -19.845 -2.313 16.275 1.00 28.57 159 SER B O 1
ATOM 3410 N N . PRO B 1 160 ? -19.737 -0.046 16.389 1.00 29.73 160 PRO B N 1
ATOM 3411 C CA . PRO B 1 160 ? -19.305 -0.144 17.784 1.00 29.03 160 PRO B CA 1
ATOM 3412 C C . PRO B 1 160 ? -20.400 -0.727 18.625 1.00 28.93 160 PRO B C 1
ATOM 3413 O O . PRO B 1 160 ? -20.162 -1.115 19.781 1.00 29.46 160 PRO B O 1
ATOM 3417 N N . VAL B 1 161 ? -21.594 -0.850 18.065 1.00 28.21 161 VAL B N 1
ATOM 3418 C CA . VAL B 1 161 ? -22.653 -1.360 18.915 1.00 28.42 161 VAL B CA 1
ATOM 3419 C C . VAL B 1 161 ? -22.776 -2.863 18.779 1.00 27.88 161 VAL B C 1
ATOM 3420 O O . VAL B 1 161 ? -23.426 -3.513 19.624 1.00 27.83 161 VAL B O 1
ATOM 3424 N N . VAL B 1 162 ? -22.164 -3.425 17.722 1.00 26.23 162 VAL B N 1
ATOM 3425 C CA . VAL B 1 162 ? -22.265 -4.869 17.532 1.00 25.32 162 VAL B CA 1
ATOM 3426 C C . VAL B 1 162 ? -20.915 -5.521 17.234 1.00 24.21 162 VAL B C 1
ATOM 3427 O O . VAL B 1 162 ? -20.297 -6.091 18.128 1.00 23.36 162 VAL B O 1
ATOM 3431 N N . GLY B 1 163 ? -20.458 -5.410 15.996 1.00 22.48 163 GLY B N 1
ATOM 3432 C CA . GLY B 1 163 ? -19.313 -6.153 15.547 1.00 20.58 163 GLY B CA 1
ATOM 3433 C C . GLY B 1 163 ? -18.084 -5.880 16.369 1.00 19.40 163 GLY B C 1
ATOM 3434 O O . GLY B 1 163 ? -17.368 -6.812 16.700 1.00 19.52 163 GLY B O 1
ATOM 3435 N N . ARG B 1 164 ? -17.800 -4.617 16.671 1.00 18.54 164 ARG B N 1
ATOM 3436 C CA . ARG B 1 164 ? -16.536 -4.305 17.319 1.00 19.19 164 ARG B CA 1
ATOM 3437 C C . ARG B 1 164 ? -16.460 -4.908 18.763 1.00 19.49 164 ARG B C 1
ATOM 3438 O O . ARG B 1 164 ? -15.634 -5.751 19.010 1.00 19.31 164 ARG B O 1
ATOM 3446 N N . PRO B 1 165 ? -17.366 -4.536 19.681 1.00 19.33 165 PRO B N 1
ATOM 3447 C CA . PRO B 1 165 ? -17.258 -5.176 20.992 1.00 19.18 165 PRO B CA 1
ATOM 3448 C C . PRO B 1 165 ? -17.389 -6.686 20.870 1.00 18.82 165 PRO B C 1
ATOM 3449 O O . PRO B 1 165 ? -16.684 -7.466 21.543 1.00 19.42 165 PRO B O 1
ATOM 3453 N N . LEU B 1 166 ? -18.280 -7.122 20.011 1.00 18.15 166 LEU B N 1
ATOM 3454 C CA . LEU B 1 166 ? -18.445 -8.549 19.883 1.00 17.76 166 LEU B CA 1
ATOM 3455 C C . LEU B 1 166 ? -17.152 -9.275 19.429 1.00 16.79 166 LEU B C 1
ATOM 3456 O O . LEU B 1 166 ? -16.821 -10.300 19.994 1.00 16.70 166 LEU B O 1
ATOM 3461 N N . SER B 1 167 ? -16.393 -8.707 18.498 1.00 16.51 167 SER B N 1
ATOM 3462 C CA . SER B 1 167 ? -15.156 -9.346 18.089 1.00 17.59 167 SER B CA 1
ATOM 3463 C C . SER B 1 167 ? -14.251 -9.435 19.270 1.00 16.95 167 SER B C 1
ATOM 3464 O O . SER B 1 167 ? -13.633 -10.450 19.429 1.00 16.16 167 SER B O 1
ATOM 3467 N N . MET B 1 168 ? -14.189 -8.386 20.100 1.00 17.54 168 MET B N 1
ATOM 3468 C CA . MET B 1 168 ? -13.303 -8.435 21.250 1.00 17.47 168 MET B CA 1
ATOM 3469 C C . MET B 1 168 ? -13.815 -9.413 22.299 1.00 17.15 168 MET B C 1
ATOM 3470 O O . MET B 1 168 ? -13.036 -10.133 22.885 1.00 18.61 168 MET B O 1
ATOM 3475 N N . MET B 1 169 ? -15.102 -9.467 22.548 1.00 15.75 169 MET B N 1
ATOM 3476 C CA . MET B 1 169 ? -15.596 -10.465 23.511 1.00 16.02 169 MET B CA 1
ATOM 3477 C C . MET B 1 169 ? -15.393 -11.940 23.072 1.00 15.94 169 MET B C 1
ATOM 3478 O O . MET B 1 169 ? -15.135 -12.830 23.896 1.00 15.21 169 MET B O 1
ATOM 3483 N N . LEU B 1 170 ? -15.518 -12.195 21.773 1.00 16.31 170 LEU B N 1
ATOM 3484 C CA . LEU B 1 170 ? -15.287 -13.536 21.245 1.00 16.37 170 LEU B CA 1
ATOM 3485 C C . LEU B 1 170 ? -13.831 -13.937 21.346 1.00 16.42 170 LEU B C 1
ATOM 3486 O O . LEU B 1 170 ? -13.534 -15.116 21.648 1.00 15.71 170 LEU B O 1
ATOM 3491 N N . LEU B 1 171 ? -12.919 -12.981 21.096 1.00 15.95 171 LEU B N 1
ATOM 3492 C CA . LEU B 1 171 ? -11.497 -13.266 21.245 1.00 16.43 171 LEU B CA 1
ATOM 3493 C C . LEU B 1 171 ? -11.070 -13.466 22.736 1.00 17.17 171 LEU B C 1
ATOM 3494 O O . LEU B 1 171 ? -10.145 -14.240 23.033 1.00 16.33 171 LEU B O 1
ATOM 3499 N N . ASN B 1 172 ? -11.714 -12.726 23.638 1.00 17.11 172 ASN B N 1
ATOM 3500 C CA . ASN B 1 172 ? -11.588 -12.953 25.086 1.00 18.08 172 ASN B CA 1
ATOM 3501 C C . ASN B 1 172 ? -11.990 -14.362 25.526 1.00 18.94 172 ASN B C 1
ATOM 3502 O O . ASN B 1 172 ? -11.670 -14.789 26.644 1.00 19.39 172 ASN B O 1
ATOM 3507 N N . ARG B 1 173 ? -12.791 -15.032 24.694 1.00 18.83 173 ARG B N 1
ATOM 3508 C CA . ARG B 1 173 ? -13.296 -16.371 25.000 1.00 18.91 173 ARG B CA 1
ATOM 3509 C C . ARG B 1 173 ? -12.725 -17.387 24.023 1.00 19.42 173 ARG B C 1
ATOM 3510 O O . ARG B 1 173 ? -13.263 -18.457 23.881 1.00 19.29 173 ARG B O 1
ATOM 3518 N N . ASN B 1 174 ? -11.637 -17.026 23.330 1.00 19.34 174 ASN B N 1
ATOM 3519 C CA . ASN B 1 174 ? -10.908 -17.970 22.514 1.00 19.53 174 ASN B CA 1
ATOM 3520 C C . ASN B 1 174 ? -11.537 -18.337 21.205 1.00 18.83 174 ASN B C 1
ATOM 3521 O O . ASN B 1 174 ? -11.122 -19.292 20.580 1.00 19.25 174 ASN B O 1
ATOM 3526 N N . TYR B 1 175 ? -12.500 -17.578 20.738 1.00 19.06 175 TYR B N 1
ATOM 3527 C CA . TYR B 1 175 ? -12.959 -17.829 19.366 1.00 17.73 175 TYR B CA 1
ATOM 3528 C C . TYR B 1 175 ? -11.994 -17.214 18.390 1.00 17.82 175 TYR B C 1
ATOM 3529 O O . TYR B 1 175 ? -11.169 -16.349 18.753 1.00 17.22 175 TYR B O 1
ATOM 3538 N N . THR B 1 176 ? -12.035 -17.726 17.162 1.00 17.37 176 THR B N 1
ATOM 3539 C CA . THR B 1 176 ? -11.285 -17.164 16.063 1.00 17.25 176 THR B CA 1
ATOM 3540 C C . THR B 1 176 ? -12.325 -16.329 15.314 1.00 17.50 176 THR B C 1
ATOM 3541 O O . THR B 1 176 ? -13.487 -16.757 15.163 1.00 17.96 176 THR B O 1
ATOM 3545 N N . VAL B 1 177 ? -11.944 -15.125 14.910 1.00 16.30 177 VAL B N 1
ATOM 3546 C CA . VAL B 1 177 ? -12.924 -14.116 14.567 1.00 16.81 177 VAL B CA 1
ATOM 3547 C C . VAL B 1 177 ? -12.550 -13.401 13.259 1.00 15.69 177 VAL B C 1
ATOM 3548 O O . VAL B 1 177 ? -11.419 -12.993 13.101 1.00 16.31 177 VAL B O 1
ATOM 3552 N N . SER B 1 178 ? -13.511 -13.261 12.347 1.00 15.09 178 SER B N 1
ATOM 3553 C CA . SER B 1 178 ? -13.366 -12.552 11.035 1.00 15.49 178 SER B CA 1
ATOM 3554 C C . SER B 1 178 ? -14.384 -11.461 11.005 1.00 15.14 178 SER B C 1
ATOM 3555 O O . SER B 1 178 ? -15.521 -11.686 11.425 1.00 16.76 178 SER B O 1
ATOM 3558 N N . VAL B 1 179 ? -14.007 -10.261 10.621 1.00 14.43 179 VAL B N 1
ATOM 3559 C CA . VAL B 1 179 ? -15.000 -9.210 10.581 1.00 15.04 179 VAL B CA 1
ATOM 3560 C C . VAL B 1 179 ? -15.076 -8.668 9.166 1.00 17.82 179 VAL B C 1
ATOM 3561 O O . VAL B 1 179 ? -14.073 -8.253 8.570 1.00 19.23 179 VAL B O 1
ATOM 3565 N N . CYS B 1 180 ? -16.257 -8.676 8.598 1.00 18.99 180 CYS B N 1
ATOM 3566 C CA . CYS B 1 180 ? -16.354 -8.215 7.251 1.00 21.63 180 CYS B CA 1
ATOM 3567 C C . CYS B 1 180 ? -17.534 -7.255 7.156 1.00 22.17 180 CYS B C 1
ATOM 3568 O O . CYS B 1 180 ? -18.196 -6.987 8.166 1.00 21.68 180 CYS B O 1
ATOM 3571 N N . HIS B 1 181 ? -17.769 -6.661 5.989 1.00 24.02 181 HIS B N 1
ATOM 3572 C CA . HIS B 1 181 ? -18.695 -5.525 5.959 1.00 25.20 181 HIS B CA 1
ATOM 3573 C C . HIS B 1 181 ? -18.906 -5.079 4.546 1.00 27.38 181 HIS B C 1
ATOM 3574 O O . HIS B 1 181 ? -18.537 -5.804 3.592 1.00 28.13 181 HIS B O 1
ATOM 3581 N N . SER B 1 182 ? -19.479 -3.885 4.399 1.00 27.89 182 SER B N 1
ATOM 3582 C CA . SER B 1 182 ? -19.890 -3.421 3.081 1.00 29.51 182 SER B CA 1
ATOM 3583 C C . SER B 1 182 ? -18.688 -3.151 2.110 1.00 29.95 182 SER B C 1
ATOM 3584 O O . SER B 1 182 ? -18.855 -3.191 0.904 1.00 29.85 182 SER B O 1
ATOM 3587 N N . LYS B 1 183 ? -17.481 -2.957 2.635 1.00 30.38 183 LYS B N 1
ATOM 3588 C CA . LYS B 1 183 ? -16.294 -2.790 1.773 1.00 30.94 183 LYS B CA 1
ATOM 3589 C C . LYS B 1 183 ? -15.531 -4.093 1.597 1.00 30.61 183 LYS B C 1
ATOM 3590 O O . LYS B 1 183 ? -14.458 -4.096 0.997 1.00 31.32 183 LYS B O 1
ATOM 3596 N N . THR B 1 184 ? -16.042 -5.193 2.136 1.00 29.26 184 THR B N 1
ATOM 3597 C CA . THR B 1 184 ? -15.436 -6.496 1.821 1.00 28.23 184 THR B CA 1
ATOM 3598 C C . THR B 1 184 ? -15.818 -6.926 0.396 1.00 28.81 184 THR B C 1
ATOM 3599 O O . THR B 1 184 ? -16.980 -6.985 0.098 1.00 28.11 184 THR B O 1
ATOM 3603 N N . LYS B 1 185 ? -14.837 -7.304 -0.419 1.00 30.02 185 LYS B N 1
ATOM 3604 C CA . LYS B 1 185 ? -15.071 -7.830 -1.784 1.00 31.97 185 LYS B CA 1
ATOM 3605 C C . LYS B 1 185 ? -15.914 -9.101 -1.878 1.00 31.67 185 LYS B C 1
ATOM 3606 O O . LYS B 1 185 ? -16.830 -9.144 -2.691 1.00 32.87 185 LYS B O 1
ATOM 3612 N N . ASP B 1 186 ? -15.569 -10.156 -1.129 1.00 30.25 186 ASP B N 1
ATOM 3613 C CA . ASP B 1 186 ? -16.345 -11.402 -1.209 1.00 30.07 186 ASP B CA 1
ATOM 3614 C C . ASP B 1 186 ? -16.803 -11.752 0.186 1.00 28.45 186 ASP B C 1
ATOM 3615 O O . ASP B 1 186 ? -16.050 -12.358 0.946 1.00 28.50 186 ASP B O 1
ATOM 3620 N N . ILE B 1 187 ? -18.030 -11.364 0.527 1.00 26.63 187 ILE B N 1
ATOM 3621 C CA . ILE B 1 187 ? -18.552 -11.652 1.842 1.00 23.80 187 ILE B CA 1
ATOM 3622 C C . ILE B 1 187 ? -18.813 -13.117 1.992 1.00 23.81 187 ILE B C 1
ATOM 3623 O O . ILE B 1 187 ? -18.388 -13.710 2.992 1.00 22.81 187 ILE B O 1
ATOM 3628 N N . GLY B 1 188 ? -19.466 -13.723 0.995 1.00 23.16 188 GLY B N 1
ATOM 3629 C CA . GLY B 1 188 ? -19.890 -15.113 1.117 1.00 22.98 188 GLY B CA 1
ATOM 3630 C C . GLY B 1 188 ? -18.720 -16.052 1.311 1.00 24.70 188 GLY B C 1
ATOM 3631 O O . GLY B 1 188 ? -18.789 -17.041 2.067 1.00 26.06 188 GLY B O 1
ATOM 3632 N N . SER B 1 189 ? -17.614 -15.758 0.648 1.00 25.17 189 SER B N 1
ATOM 3633 C CA . SER B 1 189 ? -16.391 -16.542 0.867 1.00 26.70 189 SER B CA 1
ATOM 3634 C C . SER B 1 189 ? -15.985 -16.583 2.347 1.00 27.31 189 SER B C 1
ATOM 3635 O O . SER B 1 189 ? -15.569 -17.640 2.841 1.00 28.13 189 SER B O 1
ATOM 3638 N N . MET B 1 190 ? -16.110 -15.453 3.058 1.00 27.98 190 MET B N 1
ATOM 3639 C CA . MET B 1 190 ? -15.868 -15.428 4.533 1.00 28.03 190 MET B CA 1
ATOM 3640 C C . MET B 1 190 ? -16.991 -16.085 5.382 1.00 27.37 190 MET B C 1
ATOM 3641 O O . MET B 1 190 ? -16.742 -16.854 6.288 1.00 26.98 190 MET B O 1
ATOM 3646 N N . THR B 1 191 ? -18.241 -15.764 5.102 1.00 26.91 191 THR B N 1
ATOM 3647 C CA . THR B 1 191 ? -19.300 -16.376 5.848 1.00 25.49 191 THR B CA 1
ATOM 3648 C C . THR B 1 191 ? -19.317 -17.902 5.700 1.00 25.78 191 THR B C 1
ATOM 3649 O O . THR B 1 191 ? -19.622 -18.573 6.688 1.00 25.33 191 THR B O 1
ATOM 3653 N N . ARG B 1 192 ? -18.968 -18.444 4.511 1.00 25.07 192 ARG B N 1
ATOM 3654 C CA . ARG B 1 192 ? -18.909 -19.907 4.316 1.00 25.02 192 ARG B CA 1
ATOM 3655 C C . ARG B 1 192 ? -17.774 -20.618 5.018 1.00 25.28 192 ARG B C 1
ATOM 3656 O O . ARG B 1 192 ? -17.839 -21.850 5.193 1.00 24.80 192 ARG B O 1
ATOM 3664 N N . SER B 1 193 ? -16.716 -19.900 5.407 1.00 25.91 193 SER B N 1
ATOM 3665 C CA . SER B 1 193 ? -15.596 -20.642 5.992 1.00 27.21 193 SER B CA 1
ATOM 3666 C C . SER B 1 193 ? -15.569 -20.705 7.535 1.00 26.72 193 SER B C 1
ATOM 3667 O O . SER B 1 193 ? -14.649 -21.271 8.120 1.00 27.23 193 SER B O 1
ATOM 3670 N N . SER B 1 194 ? -16.617 -20.196 8.172 1.00 26.21 194 SER B N 1
ATOM 3671 C CA . SER B 1 194 ? -16.714 -20.221 9.631 1.00 26.30 194 SER B CA 1
ATOM 3672 C C . SER B 1 194 ? -17.852 -21.134 10.074 1.00 25.55 194 SER B C 1
ATOM 3673 O O . SER B 1 194 ? -18.895 -21.260 9.377 1.00 23.90 194 SER B O 1
ATOM 3676 N N . LYS B 1 195 ? -17.673 -21.750 11.233 1.00 24.85 195 LYS B N 1
ATOM 3677 C CA . LYS B 1 195 ? -18.773 -22.488 11.806 1.00 24.96 195 LYS B CA 1
ATOM 3678 C C . LYS B 1 195 ? -19.935 -21.578 12.234 1.00 24.70 195 LYS B C 1
ATOM 3679 O O . LYS B 1 195 ? -21.084 -21.945 12.043 1.00 25.18 195 LYS B O 1
ATOM 3685 N N . ILE B 1 196 ? -19.640 -20.394 12.798 1.00 23.58 196 ILE B N 1
ATOM 3686 C CA . ILE B 1 196 ? -20.694 -19.468 13.259 1.00 22.09 196 ILE B CA 1
ATOM 3687 C C . ILE B 1 196 ? -20.779 -18.198 12.392 1.00 22.32 196 ILE B C 1
ATOM 3688 O O . ILE B 1 196 ? -19.753 -17.607 12.051 1.00 22.98 196 ILE B O 1
ATOM 3693 N N . VAL B 1 197 ? -21.976 -17.776 12.001 1.00 21.34 197 VAL B N 1
ATOM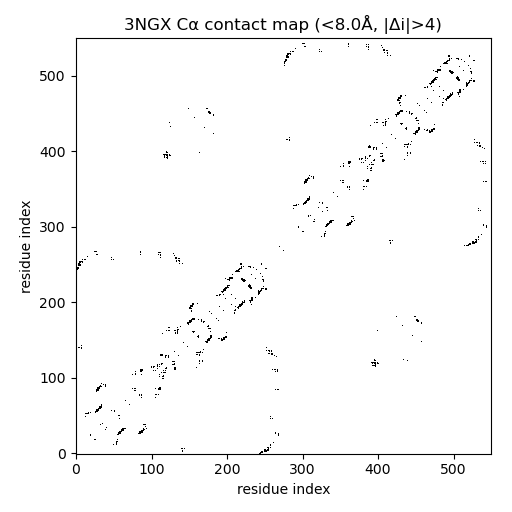 3694 C CA . VAL B 1 197 ? -22.075 -16.542 11.270 1.00 20.45 197 VAL B CA 1
ATOM 3695 C C . VAL B 1 197 ? -22.997 -15.659 12.023 1.00 20.31 197 VAL B C 1
ATOM 3696 O O . VAL B 1 197 ? -24.123 -16.033 12.210 1.00 21.61 197 VAL B O 1
ATOM 3700 N N . VAL B 1 198 ? -22.522 -14.494 12.467 1.00 20.81 198 VAL B N 1
ATOM 3701 C CA . VAL B 1 198 ? -23.347 -13.426 13.048 1.00 20.21 198 VAL B CA 1
ATOM 3702 C C . VAL B 1 198 ? -23.652 -12.296 11.996 1.00 21.42 198 VAL B C 1
ATOM 3703 O O . VAL B 1 198 ? -22.726 -11.661 11.455 1.00 22.52 198 VAL B O 1
ATOM 3707 N N . VAL B 1 199 ? -24.927 -12.053 11.678 1.00 22.14 199 VAL B N 1
ATOM 3708 C CA . VAL B 1 199 ? -25.314 -10.956 10.722 1.00 22.43 199 VAL B CA 1
ATOM 3709 C C . VAL B 1 199 ? -26.061 -9.820 11.340 1.00 22.79 199 VAL B C 1
ATOM 3710 O O . VAL B 1 199 ? -27.042 -10.035 12.038 1.00 23.06 199 VAL B O 1
ATOM 3714 N N . ALA B 1 200 ? -25.651 -8.613 10.989 1.00 23.88 200 ALA B N 1
ATOM 3715 C CA . ALA B 1 200 ? -26.329 -7.368 11.370 1.00 25.13 200 ALA B CA 1
ATOM 3716 C C . ALA B 1 200 ? -25.976 -6.336 10.328 1.00 25.29 200 ALA B C 1
ATOM 3717 O O . ALA B 1 200 ? -25.141 -5.469 10.553 1.00 24.05 200 ALA B O 1
ATOM 3719 N N . VAL B 1 201 ? -26.619 -6.464 9.176 1.00 27.18 201 VAL B N 1
ATOM 3720 C CA . VAL B 1 201 ? -26.455 -5.533 8.055 1.00 28.70 201 VAL B CA 1
ATOM 3721 C C . VAL B 1 201 ? -27.750 -4.815 7.708 1.00 30.08 201 VAL B C 1
ATOM 3722 O O . VAL B 1 201 ? -27.726 -3.911 6.873 1.00 30.45 201 VAL B O 1
ATOM 3726 N N . GLY B 1 202 ? -28.866 -5.231 8.313 1.00 31.14 202 GLY B N 1
ATOM 3727 C CA . GLY B 1 202 ? -30.148 -4.547 8.145 1.00 32.30 202 GLY B CA 1
ATOM 3728 C C . GLY B 1 202 ? -30.625 -4.560 6.705 1.00 33.97 202 GLY B C 1
ATOM 3729 O O . GLY B 1 202 ? -30.950 -3.509 6.147 1.00 34.04 202 GLY B O 1
ATOM 3730 N N . ARG B 1 203 ? -30.636 -5.756 6.110 1.00 34.70 203 ARG B N 1
ATOM 3731 C CA . ARG B 1 203 ? -31.110 -5.991 4.758 1.00 36.63 203 ARG B CA 1
ATOM 3732 C C . ARG B 1 203 ? -31.824 -7.352 4.693 1.00 35.94 203 ARG B C 1
ATOM 3733 O O . ARG B 1 203 ? -31.174 -8.410 4.699 1.00 36.08 203 ARG B O 1
ATOM 3741 N N . PRO B 1 204 ? -33.164 -7.334 4.613 1.00 35.09 204 PRO B N 1
ATOM 3742 C CA . PRO B 1 204 ? -33.926 -8.596 4.590 1.00 34.88 204 PRO B CA 1
ATOM 3743 C C . PRO B 1 204 ? -33.438 -9.572 3.476 1.00 34.52 204 PRO B C 1
ATOM 3744 O O . PRO B 1 204 ? -33.099 -9.141 2.379 1.00 34.02 204 PRO B O 1
ATOM 3748 N N . GLY B 1 205 ? -33.360 -10.865 3.788 1.00 34.45 205 GLY B N 1
ATOM 3749 C CA . GLY B 1 205 ? -32.852 -11.880 2.843 1.00 35.08 205 GLY B CA 1
ATOM 3750 C C . GLY B 1 205 ? -31.404 -11.701 2.371 1.00 34.91 205 GLY B C 1
ATOM 3751 O O . GLY B 1 205 ? -31.028 -12.248 1.336 1.00 34.99 205 GLY B O 1
ATOM 3752 N N . PHE B 1 206 ? -30.585 -10.952 3.128 1.00 34.52 206 PHE B N 1
ATOM 3753 C CA . PHE B 1 206 ? -29.132 -10.869 2.865 1.00 33.80 206 PHE B CA 1
ATOM 3754 C C . PHE B 1 206 ? -28.443 -12.236 2.929 1.00 34.52 206 PHE B C 1
ATOM 3755 O O . PHE B 1 206 ? -27.711 -12.621 2.029 1.00 35.03 206 PHE B O 1
ATOM 3763 N N . LEU B 1 207 ? -28.685 -12.985 3.995 1.00 35.07 207 LEU B N 1
ATOM 3764 C CA . LEU B 1 207 ? -27.963 -14.223 4.234 1.00 35.22 207 LEU B CA 1
ATOM 3765 C C . LEU B 1 207 ? -28.850 -15.336 3.688 1.00 36.15 207 LEU B C 1
ATOM 3766 O O . LEU B 1 207 ? -29.966 -15.524 4.159 1.00 36.11 207 LEU B O 1
ATOM 3771 N N . ASN B 1 208 ? -28.358 -16.055 2.683 1.00 37.27 208 ASN B N 1
ATOM 3772 C CA . ASN B 1 208 ? -29.084 -17.167 2.058 1.00 37.59 208 ASN B CA 1
ATOM 3773 C C . ASN B 1 208 ? -28.147 -18.313 1.823 1.00 37.83 208 ASN B C 1
ATOM 3774 O O . ASN B 1 208 ? -26.955 -18.208 2.126 1.00 38.14 208 ASN B O 1
ATOM 3779 N N . ARG B 1 209 ? -28.704 -19.397 1.271 1.00 38.08 209 ARG B N 1
ATOM 3780 C CA . ARG B 1 209 ? -28.054 -20.685 1.096 1.00 37.79 209 ARG B CA 1
ATOM 3781 C C . ARG B 1 209 ? -26.639 -20.564 0.512 1.00 37.28 209 ARG B C 1
ATOM 3782 O O . ARG B 1 209 ? -25.745 -21.311 0.877 1.00 36.56 209 ARG B O 1
ATOM 3790 N N . GLU B 1 210 ? -26.432 -19.588 -0.360 1.00 36.87 210 GLU B N 1
ATOM 3791 C CA . GLU B 1 210 ? -25.153 -19.412 -1.015 1.00 38.30 210 GLU B CA 1
ATOM 3792 C C . GLU B 1 210 ? -24.033 -18.930 -0.091 1.00 37.44 210 GLU B C 1
ATOM 3793 O O . GLU B 1 210 ? -22.844 -19.115 -0.401 1.00 36.40 210 GLU B O 1
ATOM 3799 N N . MET B 1 211 ? -24.419 -18.373 1.060 1.00 35.89 211 MET B N 1
ATOM 3800 C CA . MET B 1 211 ? -23.463 -17.742 1.952 1.00 35.90 211 MET B CA 1
ATOM 3801 C C . MET B 1 211 ? -23.158 -18.531 3.218 1.00 35.28 211 MET B C 1
ATOM 3802 O O . MET B 1 211 ? -22.318 -18.151 3.989 1.00 34.87 211 MET B O 1
ATOM 3807 N N . VAL B 1 212 ? -23.832 -19.655 3.396 1.00 34.90 212 VAL B N 1
ATOM 3808 C CA . VAL B 1 212 ? -23.606 -20.531 4.527 1.00 34.48 212 VAL B CA 1
ATOM 3809 C C . VAL B 1 212 ? -23.465 -21.956 4.005 1.00 35.42 212 VAL B C 1
ATOM 3810 O O . VAL B 1 212 ? -23.652 -22.194 2.815 1.00 35.41 212 VAL B O 1
ATOM 3814 N N . THR B 1 213 ? -23.103 -22.874 4.893 1.00 35.96 213 THR B N 1
ATOM 3815 C CA . THR B 1 213 ? -23.089 -24.299 4.613 1.00 36.85 213 THR B CA 1
ATOM 3816 C C . THR B 1 213 ? -23.976 -25.082 5.614 1.00 37.47 213 THR B C 1
ATOM 3817 O O . THR B 1 213 ? -24.430 -24.514 6.614 1.00 38.20 213 THR B O 1
ATOM 3821 N N . PRO B 1 214 ? -24.191 -26.399 5.384 1.00 37.87 214 PRO B N 1
ATOM 3822 C CA . PRO B 1 214 ? -24.967 -27.222 6.334 1.00 37.81 214 PRO B CA 1
ATOM 3823 C C . PRO B 1 214 ? -24.413 -27.235 7.760 1.00 37.38 214 PRO B C 1
ATOM 3824 O O . PRO B 1 214 ? -25.163 -27.399 8.746 1.00 38.19 214 PRO B O 1
ATOM 3828 N N . GLY B 1 215 ? -23.100 -27.090 7.864 1.00 37.01 215 GLY B N 1
ATOM 3829 C CA . GLY B 1 215 ? -22.444 -27.003 9.155 1.00 35.77 215 GLY B CA 1
ATOM 3830 C C . GLY B 1 215 ? -22.706 -25.711 9.910 1.00 34.63 215 GLY B C 1
ATOM 3831 O O . GLY B 1 215 ? -22.382 -25.625 11.075 1.00 36.53 215 GLY B O 1
ATOM 3832 N N . SER B 1 216 ? -23.298 -24.710 9.275 1.00 32.81 216 SER B N 1
ATOM 3833 C CA . SER B 1 216 ? -23.299 -23.365 9.831 1.00 31.61 216 SER B CA 1
ATOM 3834 C C . SER B 1 216 ? -24.226 -23.156 11.007 1.00 30.63 216 SER B C 1
ATOM 3835 O O . SER B 1 216 ? -25.242 -23.824 11.117 1.00 31.35 216 SER B O 1
ATOM 3838 N N . VAL B 1 217 ? -23.897 -22.180 11.845 1.00 28.75 217 VAL B N 1
ATOM 3839 C CA . VAL B 1 217 ? -24.777 -21.702 12.913 1.00 26.30 217 VAL B CA 1
ATOM 3840 C C . VAL B 1 217 ? -24.997 -20.189 12.664 1.00 26.21 217 VAL B C 1
ATOM 3841 O O . VAL B 1 217 ? -24.030 -19.384 12.702 1.00 26.13 217 VAL B O 1
ATOM 3845 N N . VAL B 1 218 ? -26.255 -19.804 12.413 1.00 23.68 218 VAL B N 1
ATOM 3846 C CA . VAL B 1 218 ? -26.605 -18.453 12.063 1.00 22.71 218 VAL B CA 1
ATOM 3847 C C . VAL B 1 218 ? -27.156 -17.732 13.304 1.00 22.56 218 VAL B C 1
ATOM 3848 O O . VAL B 1 218 ? -28.136 -18.185 13.941 1.00 23.40 218 VAL B O 1
ATOM 3852 N N . ILE B 1 219 ? -26.516 -16.630 13.662 1.00 20.48 219 ILE B N 1
ATOM 3853 C CA . ILE B 1 219 ? -27.055 -15.753 14.686 1.00 20.32 219 ILE B CA 1
ATOM 3854 C C . ILE B 1 219 ? -27.378 -14.456 14.031 1.00 20.67 219 ILE B C 1
ATOM 3855 O O . ILE B 1 219 ? -26.490 -13.747 13.466 1.00 21.38 219 ILE B O 1
ATOM 3860 N N . ASP B 1 220 ? -28.656 -14.145 14.077 1.00 20.76 220 ASP B N 1
ATOM 3861 C CA . ASP B 1 220 ? -29.189 -13.088 13.258 1.00 21.31 220 ASP B CA 1
ATOM 3862 C C . ASP B 1 220 ? -29.549 -11.895 14.124 1.00 21.59 220 ASP B C 1
ATOM 3863 O O . ASP B 1 220 ? -30.483 -11.920 14.900 1.00 22.34 220 ASP B O 1
ATOM 3868 N N . VAL B 1 221 ? -28.760 -10.855 13.998 1.00 22.57 221 VAL B N 1
ATOM 3869 C CA . VAL B 1 221 ? -28.890 -9.690 14.862 1.00 24.08 221 VAL B CA 1
ATOM 3870 C C . VAL B 1 221 ? -29.641 -8.585 14.087 1.00 25.65 221 VAL B C 1
ATOM 3871 O O . VAL B 1 221 ? -30.035 -7.579 14.671 1.00 26.44 221 VAL B O 1
ATOM 3875 N N . GLY B 1 222 ? -29.914 -8.795 12.799 1.00 26.83 222 GLY B N 1
ATOM 3876 C CA . GLY B 1 222 ? -30.641 -7.793 12.043 1.00 28.73 222 GLY B CA 1
ATOM 3877 C C . GLY B 1 222 ? -32.063 -7.618 12.589 1.00 30.86 222 GLY B C 1
ATOM 3878 O O . GLY B 1 222 ? -32.697 -8.599 13.065 1.00 31.08 222 GLY B O 1
ATOM 3879 N N . ILE B 1 223 ? -32.575 -6.385 12.541 1.00 31.96 223 ILE B N 1
ATOM 3880 C CA . ILE B 1 223 ? -33.981 -6.124 12.885 1.00 33.93 223 ILE B CA 1
ATOM 3881 C C . ILE B 1 223 ? -34.589 -5.244 11.819 1.00 34.89 223 ILE B C 1
ATOM 3882 O O . ILE B 1 223 ? -34.394 -4.060 11.866 1.00 35.89 223 ILE B O 1
ATOM 3887 N N . ASN B 1 224 ? -35.283 -5.820 10.844 1.00 37.14 224 ASN B N 1
ATOM 3888 C CA . ASN B 1 224 ? -35.920 -5.036 9.735 1.00 39.43 224 ASN B CA 1
ATOM 3889 C C . ASN B 1 224 ? -37.449 -5.065 9.749 1.00 41.72 224 ASN B C 1
ATOM 3890 O O . ASN B 1 224 ? -38.048 -6.029 10.240 1.00 41.63 224 ASN B O 1
ATOM 3895 N N . TYR B 1 225 ? -38.045 -4.027 9.159 1.00 45.49 225 TYR B N 1
ATOM 3896 C CA . TYR B 1 225 ? -39.500 -3.910 8.949 1.00 49.42 225 TYR B CA 1
ATOM 3897 C C . TYR B 1 225 ? -39.963 -4.111 7.462 1.00 51.07 225 TYR B C 1
ATOM 3898 O O . TYR B 1 225 ? -39.522 -3.412 6.545 1.00 51.91 225 TYR B O 1
ATOM 3907 N N . VAL B 1 226 ? -40.848 -5.080 7.251 1.00 52.79 226 VAL B N 1
ATOM 3908 C CA . VAL B 1 226 ? -41.325 -5.501 5.940 1.00 54.76 226 VAL B CA 1
ATOM 3909 C C . VAL B 1 226 ? -42.724 -6.010 6.240 1.00 56.39 226 VAL B C 1
ATOM 3910 O O . VAL B 1 226 ? -42.886 -6.786 7.192 1.00 57.22 226 VAL B O 1
ATOM 3914 N N . ASN B 1 227 ? -43.726 -5.571 5.458 1.00 57.90 227 ASN B N 1
ATOM 3915 C CA . ASN B 1 227 ? -45.169 -5.891 5.698 1.00 58.77 227 ASN B CA 1
ATOM 3916 C C . ASN B 1 227 ? -45.631 -5.622 7.122 1.00 58.49 227 ASN B C 1
ATOM 3917 O O . ASN B 1 227 ? -46.366 -6.439 7.704 1.00 58.34 227 ASN B O 1
ATOM 3922 N N . ASP B 1 228 ? -45.183 -4.481 7.662 1.00 58.50 228 ASP B N 1
ATOM 3923 C CA . ASP B 1 228 ? -45.339 -4.111 9.077 1.00 58.37 228 ASP B CA 1
ATOM 3924 C C . ASP B 1 228 ? -44.559 -4.999 10.049 1.00 57.91 228 ASP B C 1
ATOM 3925 O O . ASP B 1 228 ? -43.894 -4.478 10.964 1.00 57.82 228 ASP B O 1
ATOM 3930 N N . LYS B 1 229 ? -44.636 -6.323 9.842 1.00 56.81 229 LYS B N 1
ATOM 3931 C CA . LYS B 1 229 ? -43.916 -7.310 10.682 1.00 55.73 229 LYS B CA 1
ATOM 3932 C C . LYS B 1 229 ? -42.396 -7.054 10.796 1.00 53.83 229 LYS B C 1
ATOM 3933 O O . LYS B 1 229 ? -41.849 -6.097 10.207 1.00 54.15 229 LYS B O 1
ATOM 3939 N N . VAL B 1 230 ? -41.732 -7.882 11.599 1.00 51.13 230 VAL B N 1
ATOM 3940 C CA . VAL B 1 230 ? -40.286 -7.737 11.806 1.00 47.49 230 VAL B CA 1
ATOM 3941 C C . VAL B 1 230 ? -39.568 -8.984 11.336 1.00 44.60 230 VAL B C 1
ATOM 3942 O O . VAL B 1 230 ? -40.042 -10.087 11.509 1.00 43.30 230 VAL B O 1
ATOM 3946 N N . VAL B 1 231 ? -38.458 -8.761 10.659 1.00 41.89 231 VAL B N 1
ATOM 3947 C CA . VAL B 1 231 ? -37.686 -9.837 10.090 1.00 39.80 231 VAL B CA 1
ATOM 3948 C C . VAL B 1 231 ? -36.189 -9.556 10.277 1.00 37.42 231 VAL B C 1
ATOM 3949 O O . VAL B 1 231 ? -35.759 -8.417 10.368 1.00 35.64 231 VAL B O 1
ATOM 3953 N N . GLY B 1 232 ? -35.407 -10.621 10.337 1.00 36.27 232 GLY B N 1
ATOM 3954 C CA . GLY B 1 232 ? -33.960 -10.498 10.414 1.00 35.79 232 GLY B CA 1
ATOM 3955 C C . GLY B 1 232 ? -33.264 -10.253 9.087 1.00 35.19 232 GLY B C 1
ATOM 3956 O O . GLY B 1 232 ? -33.886 -9.813 8.109 1.00 34.24 232 GLY B O 1
ATOM 3957 N N . ASP B 1 233 ? -31.957 -10.505 9.083 1.00 35.10 233 ASP B N 1
ATOM 3958 C CA . ASP B 1 233 ? -31.132 -10.371 7.891 1.00 35.30 233 ASP B CA 1
ATOM 3959 C C . ASP B 1 233 ? -31.060 -11.654 7.126 1.00 35.94 233 ASP B C 1
ATOM 3960 O O . ASP B 1 233 ? -30.675 -11.652 5.970 1.00 35.82 233 ASP B O 1
ATOM 3965 N N . ALA B 1 234 ? -31.445 -12.740 7.782 1.00 36.83 234 ALA B N 1
ATOM 3966 C CA . ALA B 1 234 ? -31.354 -14.050 7.200 1.00 39.02 234 ALA B CA 1
ATOM 3967 C C . ALA B 1 234 ? -32.670 -14.535 6.558 1.00 40.50 234 ALA B C 1
ATOM 3968 O O . ALA B 1 234 ? -33.763 -14.132 6.917 1.00 40.16 234 ALA B O 1
ATOM 3970 N N . ASN B 1 235 ? -32.535 -15.423 5.600 1.00 42.89 235 ASN B N 1
ATOM 3971 C CA . ASN B 1 235 ? -33.683 -16.089 5.068 1.00 45.24 235 ASN B CA 1
ATOM 3972 C C . ASN B 1 235 ? -34.046 -17.319 5.903 1.00 46.16 235 ASN B C 1
ATOM 3973 O O . ASN B 1 235 ? -33.583 -18.461 5.651 1.00 45.56 235 ASN B O 1
ATOM 3978 N N . PHE B 1 236 ? -34.867 -17.060 6.918 1.00 47.16 236 PHE B N 1
ATOM 3979 C CA . PHE B 1 236 ? -35.204 -18.069 7.902 1.00 48.79 236 PHE B CA 1
ATOM 3980 C C . PHE B 1 236 ? -35.842 -19.297 7.290 1.00 50.45 236 PHE B C 1
ATOM 3981 O O . PHE B 1 236 ? -35.476 -20.422 7.650 1.00 51.05 236 PHE B O 1
ATOM 3989 N N . GLU B 1 237 ? -36.792 -19.105 6.376 1.00 52.34 237 GLU B N 1
ATOM 3990 C CA . GLU B 1 237 ? -37.514 -20.267 5.843 1.00 54.27 237 GLU B CA 1
ATOM 3991 C C . GLU B 1 237 ? -36.486 -21.109 5.124 1.00 53.89 237 GLU B C 1
ATOM 3992 O O . GLU B 1 237 ? -36.319 -22.294 5.441 1.00 54.71 237 GLU B O 1
ATOM 3998 N N . ASP B 1 238 ? -35.771 -20.443 4.213 1.00 53.26 238 ASP B N 1
ATOM 3999 C CA . ASP B 1 238 ? -34.756 -21.028 3.355 1.00 52.35 238 ASP B CA 1
ATOM 4000 C C . ASP B 1 238 ? -33.555 -21.639 4.076 1.00 51.64 238 ASP B C 1
ATOM 4001 O O . ASP B 1 238 ? -32.916 -22.536 3.534 1.00 52.34 238 ASP B O 1
ATOM 4006 N N . LEU B 1 239 ? -33.209 -21.160 5.266 1.00 50.28 239 LEU B N 1
ATOM 4007 C CA . LEU B 1 239 ? -31.994 -21.686 5.889 1.00 48.54 239 LEU B CA 1
ATOM 4008 C C . LEU B 1 239 ? -32.252 -22.829 6.853 1.00 48.58 239 LEU B C 1
ATOM 4009 O O . LEU B 1 239 ? -31.360 -23.647 7.119 1.00 47.40 239 LEU B O 1
ATOM 4014 N N . SER B 1 240 ? -33.472 -22.918 7.366 1.00 48.85 240 SER B N 1
ATOM 4015 C CA . SER B 1 240 ? -33.683 -23.867 8.459 1.00 49.47 240 SER B CA 1
ATOM 4016 C C . SER B 1 240 ? -33.893 -25.345 8.139 1.00 48.35 240 SER B C 1
ATOM 4017 O O . SER B 1 240 ? -33.998 -26.139 9.053 1.00 48.51 240 SER B O 1
ATOM 4020 N N . GLU B 1 241 ? -33.910 -25.740 6.875 1.00 48.04 241 GLU B N 1
ATOM 4021 C CA . GLU B 1 241 ? -33.834 -27.185 6.562 1.00 47.35 241 GLU B CA 1
ATOM 4022 C C . GLU B 1 241 ? -32.476 -27.435 5.894 1.00 45.65 241 GLU B C 1
ATOM 4023 O O . GLU B 1 241 ? -32.303 -28.368 5.061 1.00 45.89 241 GLU B O 1
ATOM 4029 N N . TYR B 1 242 ? -31.518 -26.568 6.228 1.00 42.62 242 TYR B N 1
ATOM 4030 C CA . TYR B 1 242 ? -30.215 -26.541 5.553 1.00 39.43 242 TYR B CA 1
ATOM 4031 C C . TYR B 1 242 ? -29.077 -26.363 6.544 1.00 37.56 242 TYR B C 1
ATOM 4032 O O . TYR B 1 242 ? -28.106 -27.121 6.551 1.00 36.94 242 TYR B O 1
ATOM 4041 N N . VAL B 1 243 ? -29.221 -25.339 7.374 1.00 35.10 243 VAL B N 1
ATOM 4042 C CA . VAL B 1 243 ? -28.180 -24.886 8.242 1.00 33.40 243 VAL B CA 1
ATOM 4043 C C . VAL B 1 243 ? -28.299 -25.756 9.492 1.00 32.17 243 VAL B C 1
ATOM 4044 O O . VAL B 1 243 ? -29.322 -26.380 9.681 1.00 32.48 243 VAL B O 1
ATOM 4048 N N . GLU B 1 244 ? -27.276 -25.837 10.330 1.00 31.05 244 GLU B N 1
ATOM 4049 C CA . GLU B 1 244 ? -27.368 -26.645 11.568 1.00 29.63 244 GLU B CA 1
ATOM 4050 C C . GLU B 1 244 ? -28.239 -26.026 12.709 1.00 28.76 244 GLU B C 1
ATOM 4051 O O . GLU B 1 244 ? -28.909 -26.750 13.471 1.00 28.78 244 GLU B O 1
ATOM 4057 N N . ALA B 1 245 ? -28.217 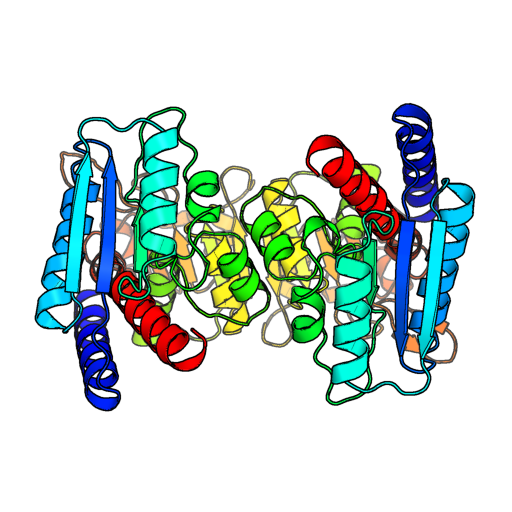-24.707 12.858 1.00 26.41 245 ALA B N 1
ATOM 4058 C CA . ALA B 1 245 ? -28.984 -24.040 13.926 1.00 24.43 245 ALA B CA 1
ATOM 4059 C C . ALA B 1 245 ? -29.067 -22.581 13.552 1.00 24.51 245 ALA B C 1
ATOM 4060 O O . ALA B 1 245 ? -28.186 -22.074 12.877 1.00 23.75 245 ALA B O 1
ATOM 4062 N N . ILE B 1 246 ? -30.140 -21.910 13.968 1.00 24.30 246 ILE B N 1
ATOM 4063 C CA . ILE B 1 246 ? -30.401 -20.551 13.551 1.00 24.34 246 ILE B CA 1
ATOM 4064 C C . ILE B 1 246 ? -31.319 -19.903 14.574 1.00 24.40 246 ILE B C 1
ATOM 4065 O O . ILE B 1 246 ? -32.156 -20.600 15.184 1.00 25.64 246 ILE B O 1
ATOM 4070 N N . THR B 1 247 ? -31.100 -18.611 14.820 1.00 22.65 247 THR B N 1
ATOM 4071 C CA . THR B 1 247 ? -31.952 -17.812 15.700 1.00 22.14 247 THR B CA 1
ATOM 4072 C C . THR B 1 247 ? -33.095 -17.244 14.908 1.00 23.12 247 THR B C 1
ATOM 4073 O O . THR B 1 247 ? -32.883 -16.719 13.820 1.00 22.98 247 THR B O 1
ATOM 4077 N N . PRO B 1 248 ? -34.305 -17.302 15.477 1.00 23.63 248 PRO B N 1
ATOM 4078 C CA . PRO B 1 248 ? -35.400 -16.645 14.822 1.00 23.79 248 PRO B CA 1
ATOM 4079 C C . PRO B 1 248 ? -35.325 -15.155 15.136 1.00 24.84 248 PRO B C 1
ATOM 4080 O O . PRO B 1 248 ? -34.641 -14.733 16.074 1.00 24.58 248 PRO B O 1
ATOM 4084 N N . VAL B 1 249 ? -36.037 -14.377 14.342 1.00 25.52 249 VAL B N 1
ATOM 4085 C CA . VAL B 1 249 ? -36.205 -12.967 14.555 1.00 26.41 249 VAL B CA 1
ATOM 4086 C C . VAL B 1 249 ? -37.678 -12.800 14.257 1.00 28.17 249 VAL B C 1
ATOM 4087 O O . VAL B 1 249 ? -38.125 -13.205 13.165 1.00 29.32 249 VAL B O 1
ATOM 4091 N N . PRO B 1 250 ? -38.457 -12.280 15.223 1.00 29.15 250 PRO B N 1
ATOM 4092 C CA . PRO B 1 250 ? -38.097 -11.966 16.607 1.00 28.92 250 PRO B CA 1
ATOM 4093 C C . PRO B 1 250 ? -37.903 -13.285 17.359 1.00 28.96 250 PRO B C 1
ATOM 4094 O O . PRO B 1 250 ? -38.202 -14.352 16.794 1.00 30.38 250 PRO B O 1
ATOM 4098 N N . GLY B 1 251 ? -37.368 -13.233 18.583 1.00 28.78 251 GLY B N 1
ATOM 4099 C CA . GLY B 1 251 ? -37.287 -14.417 19.450 1.00 27.30 251 GLY B CA 1
ATOM 4100 C C . GLY B 1 251 ? -35.907 -15.014 19.702 1.00 26.98 251 GLY B C 1
ATOM 4101 O O . GLY B 1 251 ? -35.774 -15.937 20.554 1.00 26.63 251 GLY B O 1
ATOM 4102 N N . GLY B 1 252 ? -34.876 -14.505 19.004 1.00 25.23 252 GLY B N 1
ATOM 4103 C CA . GLY B 1 252 ? -33.482 -14.987 19.196 1.00 24.17 252 GLY B CA 1
ATOM 4104 C C . GLY B 1 252 ? -32.654 -14.239 20.265 1.00 24.53 252 GLY B C 1
ATOM 4105 O O . GLY B 1 252 ? -32.869 -14.432 21.464 1.00 24.31 252 GLY B O 1
ATOM 4106 N N . VAL B 1 253 ? -31.702 -13.403 19.821 1.00 23.73 253 VAL B N 1
ATOM 4107 C CA . VAL B 1 253 ? -31.096 -12.363 20.642 1.00 24.46 253 VAL B CA 1
ATOM 4108 C C . VAL B 1 253 ? -32.073 -11.337 21.194 1.00 24.39 253 VAL B C 1
ATOM 4109 O O . VAL B 1 253 ? -31.890 -10.872 22.307 1.00 25.53 253 VAL B O 1
ATOM 4113 N N . GLY B 1 254 ? -33.080 -10.948 20.434 1.00 24.53 254 GLY B N 1
ATOM 4114 C CA . GLY B 1 254 ? -34.006 -9.902 20.919 1.00 25.33 254 GLY B CA 1
ATOM 4115 C C . GLY B 1 254 ? -34.474 -10.030 22.375 1.00 26.08 254 GLY B C 1
ATOM 4116 O O . GLY B 1 254 ? -34.326 -9.090 23.189 1.00 25.55 254 GLY B O 1
ATOM 4117 N N . PRO B 1 255 ? -35.080 -11.174 22.718 1.00 26.10 255 PRO B N 1
ATOM 4118 C CA . PRO B 1 255 ? -35.574 -11.322 24.069 1.00 26.36 255 PRO B CA 1
ATOM 4119 C C . PRO B 1 255 ? -34.537 -11.134 25.192 1.00 25.81 255 PRO B C 1
ATOM 4120 O O . PRO B 1 255 ? -34.940 -10.834 26.294 1.00 26.42 255 PRO B O 1
ATOM 4124 N N . ILE B 1 256 ? -33.241 -11.299 24.952 1.00 25.14 256 ILE B N 1
ATOM 4125 C CA . ILE B 1 256 ? -32.268 -11.189 26.073 1.00 24.59 256 ILE B CA 1
ATOM 4126 C C . ILE B 1 256 ? -31.738 -9.735 26.300 1.00 25.03 256 ILE B C 1
ATOM 4127 O O . ILE B 1 256 ? -31.108 -9.446 27.308 1.00 24.92 256 ILE B O 1
ATOM 4132 N N . THR B 1 257 ? -31.970 -8.823 25.350 1.00 24.30 257 THR B N 1
ATOM 4133 C CA . THR B 1 257 ? -31.343 -7.516 25.386 1.00 23.38 257 THR B CA 1
ATOM 4134 C C . THR B 1 257 ? -31.649 -6.697 26.640 1.00 23.63 257 THR B C 1
ATOM 4135 O O . THR B 1 257 ? -30.740 -6.115 27.285 1.00 22.67 257 THR B O 1
ATOM 4139 N N . ALA B 1 258 ? -32.928 -6.595 26.975 1.00 22.57 258 ALA B N 1
ATOM 4140 C CA . ALA B 1 258 ? -33.267 -5.709 28.041 1.00 21.65 258 ALA B CA 1
ATOM 4141 C C . ALA B 1 258 ? -32.666 -6.247 29.328 1.00 21.67 258 ALA B C 1
ATOM 4142 O O . ALA B 1 258 ? -32.223 -5.469 30.150 1.00 22.32 258 ALA B O 1
ATOM 4144 N N . THR B 1 259 ? -32.605 -7.578 29.480 1.00 20.61 259 THR B N 1
ATOM 4145 C CA . THR B 1 259 ? -32.066 -8.176 30.706 1.00 20.90 259 THR B CA 1
ATOM 4146 C C . THR B 1 259 ? -30.536 -7.979 30.860 1.00 21.31 259 THR B C 1
ATOM 4147 O O . THR B 1 259 ? -30.018 -7.888 32.006 1.00 20.52 259 THR B O 1
ATOM 4151 N N . ASN B 1 260 ? -29.828 -7.915 29.718 1.00 21.24 260 ASN B N 1
ATOM 4152 C CA . ASN B 1 260 ? -28.395 -7.643 29.710 1.00 20.99 260 ASN B CA 1
ATOM 4153 C C . ASN B 1 260 ? -28.079 -6.250 30.138 1.00 21.14 260 ASN B C 1
ATOM 4154 O O . ASN B 1 260 ? -27.055 -6.013 30.756 1.00 21.81 260 ASN B O 1
ATOM 4159 N N . ILE B 1 261 ? -28.956 -5.307 29.840 1.00 20.81 261 ILE B N 1
ATOM 4160 C CA . ILE B 1 261 ? -28.767 -4.003 30.393 1.00 19.42 261 ILE B CA 1
ATOM 4161 C C . ILE B 1 261 ? -28.884 -4.102 31.930 1.00 20.81 261 ILE B C 1
ATOM 4162 O O . ILE B 1 261 ? -28.072 -3.525 32.667 1.00 20.48 261 ILE B O 1
ATOM 4167 N N . LEU B 1 262 ? -29.913 -4.818 32.409 1.00 21.01 262 LEU B N 1
ATOM 4168 C CA . LEU B 1 262 ? -30.122 -5.003 33.849 1.00 21.71 262 LEU B CA 1
ATOM 4169 C C . LEU B 1 262 ? -28.900 -5.699 34.518 1.00 22.08 262 LEU B C 1
ATOM 4170 O O . LEU B 1 262 ? -28.480 -5.310 35.598 1.00 21.37 262 LEU B O 1
ATOM 4175 N N . GLU B 1 263 ? -28.323 -6.700 33.867 1.00 21.41 263 GLU B N 1
ATOM 4176 C CA . GLU B 1 263 ? -27.138 -7.289 34.402 1.00 22.90 263 GLU B CA 1
ATOM 4177 C C . GLU B 1 263 ? -26.036 -6.237 34.576 1.00 23.63 263 GLU B C 1
ATOM 4178 O O . GLU B 1 263 ? -25.459 -6.140 35.648 1.00 23.90 263 GLU B O 1
ATOM 4184 N N . ASN B 1 264 ? -25.739 -5.459 33.539 1.00 23.00 264 ASN B N 1
ATOM 4185 C CA . ASN B 1 264 ? -24.905 -4.284 33.743 1.00 23.61 264 ASN B CA 1
ATOM 4186 C C . ASN B 1 264 ? -25.270 -3.398 34.943 1.00 24.48 264 ASN B C 1
ATOM 4187 O O . ASN B 1 264 ? -24.351 -2.927 35.644 1.00 24.18 264 ASN B O 1
ATOM 4192 N N . VAL B 1 265 ? -26.550 -3.130 35.190 1.00 24.93 265 VAL B N 1
ATOM 4193 C CA . VAL B 1 265 ? -26.838 -2.248 36.325 1.00 27.19 265 VAL B CA 1
ATOM 4194 C C . VAL B 1 265 ? -26.517 -2.908 37.666 1.00 27.94 265 VAL B C 1
ATOM 4195 O O . VAL B 1 265 ? -26.049 -2.218 38.603 1.00 28.58 265 VAL B O 1
ATOM 4199 N N . VAL B 1 266 ? -26.781 -4.216 37.752 1.00 27.56 266 VAL B N 1
ATOM 4200 C CA . VAL B 1 266 ? -26.385 -4.991 38.883 1.00 28.34 266 VAL B CA 1
ATOM 4201 C C . VAL B 1 266 ? -24.869 -4.858 39.048 1.00 29.56 266 VAL B C 1
ATOM 4202 O O . VAL B 1 266 ? -24.425 -4.341 40.088 1.00 29.59 266 VAL B O 1
ATOM 4206 N N . LYS B 1 267 ? -24.081 -5.243 38.028 1.00 29.22 267 LYS B N 1
ATOM 4207 C CA . LYS B 1 267 ? -22.635 -5.077 38.094 1.00 31.02 267 LYS B CA 1
ATOM 4208 C C . LYS B 1 267 ? -22.196 -3.646 38.459 1.00 32.41 267 LYS B C 1
ATOM 4209 O O . LYS B 1 267 ? -21.230 -3.458 39.211 1.00 32.94 267 LYS B O 1
ATOM 4215 N N . ALA B 1 268 ? -22.883 -2.643 37.913 1.00 32.87 268 ALA B N 1
ATOM 4216 C CA . ALA B 1 268 ? -22.593 -1.266 38.241 1.00 34.35 268 ALA B CA 1
ATOM 4217 C C . ALA B 1 268 ? -22.725 -0.992 39.736 1.00 35.68 268 ALA B C 1
ATOM 4218 O O . ALA B 1 268 ? -21.896 -0.243 40.301 1.00 36.02 268 ALA B O 1
ATOM 4220 N N . ALA B 1 269 ? -23.758 -1.586 40.349 1.00 36.32 269 ALA B N 1
ATOM 4221 C CA . ALA B 1 269 ? -24.075 -1.396 41.763 1.00 37.42 269 ALA B CA 1
ATOM 4222 C C . ALA B 1 269 ? -23.034 -2.099 42.639 1.00 38.66 269 ALA B C 1
ATOM 4223 O O . ALA B 1 269 ? -22.416 -1.444 43.487 1.00 38.76 269 ALA B O 1
ATOM 4225 N N . GLU B 1 270 ? -22.811 -3.402 42.421 1.00 39.44 270 GLU B N 1
ATOM 4226 C CA . GLU B 1 270 ? -21.698 -4.105 43.084 1.00 40.38 270 GLU B CA 1
ATOM 4227 C C . GLU B 1 270 ? -20.433 -3.255 43.027 1.00 40.45 270 GLU B C 1
ATOM 4228 O O . GLU B 1 270 ? -19.879 -2.935 44.065 1.00 41.38 270 GLU B O 1
ATOM 4234 N N . PHE B 1 271 ? -19.993 -2.847 41.842 1.00 39.92 271 PHE B N 1
ATOM 4235 C CA . PHE B 1 271 ? -18.755 -2.062 41.765 1.00 40.69 271 PHE B CA 1
ATOM 4236 C C . PHE B 1 271 ? -18.718 -0.822 42.675 1.00 41.31 271 PHE B C 1
ATOM 4237 O O . PHE B 1 271 ? -17.714 -0.567 43.337 1.00 41.41 271 PHE B O 1
ATOM 4245 N N . GLN B 1 272 ? -19.814 -0.069 42.664 1.00 42.05 272 GLN B N 1
ATOM 4246 C CA . GLN B 1 272 ? -19.980 1.171 43.392 1.00 43.26 272 GLN B CA 1
ATOM 4247 C C . GLN B 1 272 ? -20.001 0.947 44.888 1.00 44.13 272 GLN B C 1
ATOM 4248 O O . GLN B 1 272 ? -19.358 1.684 45.625 1.00 44.45 272 GLN B O 1
ATOM 4254 N N . LYS B 1 273 ? -20.736 -0.069 45.322 1.00 45.16 273 LYS B N 1
ATOM 4255 C CA . LYS B 1 273 ? -20.707 -0.513 46.696 1.00 46.89 273 LYS B CA 1
ATOM 4256 C C . LYS B 1 273 ? -19.276 -0.542 47.303 1.00 47.87 273 LYS B C 1
ATOM 4257 O O . LYS B 1 273 ? -19.081 -0.134 48.454 1.00 48.06 273 LYS B O 1
ATOM 4263 N N . ASN B 1 274 ? -18.295 -0.982 46.518 1.00 48.70 274 ASN B N 1
ATOM 4264 C CA . ASN B 1 274 ? -16.944 -1.251 46.994 1.00 50.67 274 ASN B CA 1
ATOM 4265 C C . ASN B 1 274 ? -15.905 -0.159 46.664 1.00 51.90 274 ASN B C 1
ATOM 4266 O O . ASN B 1 274 ? -14.868 -0.060 47.311 1.00 51.42 274 ASN B O 1
ATOM 4271 N N . ASN B 1 275 ? -16.184 0.644 45.644 1.00 53.73 275 ASN B N 1
ATOM 4272 C CA . ASN B 1 275 ? -15.221 1.611 45.122 1.00 55.51 275 ASN B CA 1
ATOM 4273 C C . ASN B 1 275 ? -15.602 3.042 45.429 1.00 56.64 275 ASN B C 1
ATOM 4274 O O . ASN B 1 275 ? -14.748 3.845 45.816 1.00 56.76 275 ASN B O 1
ATOM 4279 N N . LEU B 1 276 ? -16.889 3.341 45.248 1.00 58.04 276 LEU B N 1
ATOM 4280 C CA . LEU B 1 276 ? -17.497 4.650 45.582 1.00 59.14 276 LEU B CA 1
ATOM 4281 C C . LEU B 1 276 ? -17.293 5.662 44.433 1.00 59.39 276 LEU B C 1
ATOM 4282 O O . LEU B 1 276 ? -17.528 5.344 43.253 1.00 59.32 276 LEU B O 1
#

Organism: Thermoplasma acidophilum (strain ATCC 25905 / DSM 1728 / JCM 9062 / NBRC 15155 / AMRC-C165) (NCBI:txid273075)